Protein AF-0000000082331106 (afdb_homodimer)

Solvent-accessible surface area (backbone atoms only — not comparable to full-atom values): 34049 Å² total; per-residue (Å²): 127,84,49,36,33,36,31,31,35,36,44,33,37,32,33,38,48,76,55,90,46,55,67,51,77,52,48,40,32,35,58,40,71,34,35,60,32,41,35,21,40,46,25,22,23,43,56,74,47,44,26,40,40,40,32,26,24,6,72,45,48,66,20,52,34,49,51,51,53,39,47,74,51,59,38,56,61,89,42,52,41,70,30,90,78,29,47,48,29,38,32,38,51,32,39,41,96,86,63,44,80,37,71,48,71,53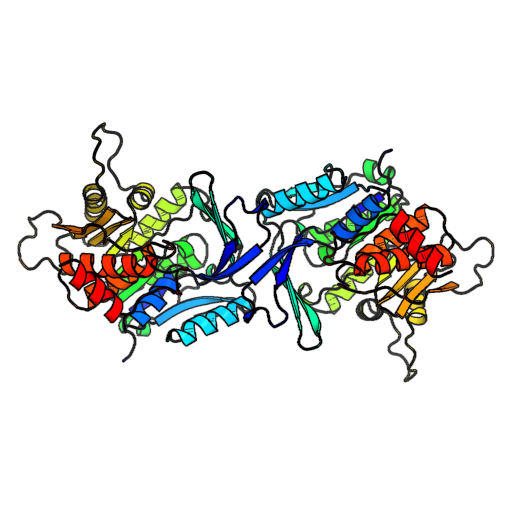,54,78,72,13,15,36,30,58,41,56,68,73,72,76,43,70,70,61,46,64,59,24,53,30,40,38,39,42,33,65,29,58,57,32,76,48,9,24,60,20,53,46,49,50,38,47,52,34,43,73,55,67,22,50,24,33,39,32,55,69,85,52,74,83,58,45,97,44,66,65,58,52,21,54,54,48,48,58,48,40,43,37,18,36,34,36,44,42,37,61,69,54,39,40,55,49,66,34,57,78,85,65,73,90,76,78,76,82,38,62,65,55,37,34,46,48,52,40,67,68,27,48,99,87,28,25,27,26,30,29,36,32,53,50,71,78,63,17,35,35,36,31,30,35,66,79,25,94,75,53,76,76,90,53,73,83,50,72,63,49,75,41,76,35,71,42,76,93,66,70,74,67,25,67,51,47,21,69,28,28,23,50,20,22,37,53,51,25,52,73,71,66,47,52,72,60,53,15,50,46,46,7,50,34,30,15,50,52,14,13,52,29,72,46,39,58,78,21,50,46,40,55,69,61,30,50,52,54,54,58,72,71,104,130,84,50,36,34,36,30,31,35,36,44,32,39,32,36,37,50,75,55,90,47,56,68,52,76,52,47,38,33,34,57,39,73,34,36,60,33,41,33,21,40,44,25,20,24,43,56,73,48,44,28,41,40,41,33,27,23,6,72,45,50,65,20,52,35,49,50,49,52,40,46,75,52,59,38,55,60,88,42,52,40,69,29,89,79,30,48,48,27,38,34,37,51,33,40,41,95,85,62,44,80,37,72,48,71,53,56,77,72,13,15,37,30,58,40,56,68,73,74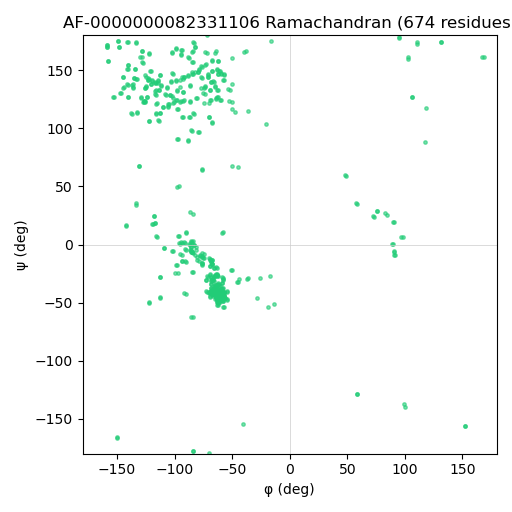,77,43,69,70,60,46,63,61,26,54,30,38,36,39,43,32,65,29,59,57,31,75,48,10,23,61,21,54,47,49,50,37,47,52,34,42,74,54,69,21,49,25,34,38,32,54,68,86,53,74,85,58,44,98,43,64,65,58,52,19,54,54,48,47,58,46,38,42,37,19,35,35,36,44,41,36,62,70,55,40,40,55,51,68,33,55,81,73,79,68,83,76,81,77,81,38,64,64,54,35,34,47,48,50,42,65,68,28,47,98,85,28,24,28,26,30,28,38,33,53,50,71,78,64,18,36,35,37,29,29,35,66,79,25,92,76,52,77,77,90,52,72,83,50,73,62,49,73,42,76,37,72,40,74,95,67,71,75,67,25,67,51,47,22,69,28,28,23,52,20,23,37,54,52,26,52,74,71,65,47,53,72,60,54,16,51,44,45,6,52,34,30,15,51,52,14,12,52,30,74,44,38,58,78,20,50,46,40,54,68,59,31,51,50,54,54,60,72,71,105

Radius of gyration: 30.41 Å; Cα contacts (8 Å, |Δi|>4): 1567; chains: 2; bounding box: 60×102×63 Å

Sequence (678 aa):
MASSVLVAGETLIDFIPDRPGPLEDVAGFDRRPGGAPANVAVGLARLEEPPLFWTRVGADPFGRYLETVLEDAGIPDRFVERDPVAKTTLAFVTHDEAGDREFTFYREDTADTRLEQGRIDDETLADCEWVHVGGVTLASEPARTATLDLLERAAEADCTTSFDPNFRPELWSDDGAFEHVGREALAHVDVCKATVAELRRLGFGVEAAADTESTPAAVARAVLETGTDAGGPHTVFVTRGSDGAVAATSARGPWTAGDSRDEGPRVASQPGFDVDVVDTTGAGDAFVAGLIAGMRDGRSLQATLGFANAVAASATTGAGAMATLPTRDMVESILEDASMASSVLVAGETLIDFIPDRPGPLEDVAGFDRRPGGAPANVAVGLARLEEPPLFWTRVGADPFGRYLETVLEDAGIPDRFVERDPVAKTTLAFVTHDEAGDREFTFYREDTADTRLEQGRIDDETLADCEWVHVGGVTLASEPARTATLDLLERAAEADCTTSFDPNFRPELWSDDGAFEHVGREALAHVDVCKATVAELRRLGFGVEAAADTESTPAAVARAVLETGTDAGGPHTVFVTRGSDGAVAATSARGPWTAGDSRDEGPRVASQPGFDVDVVDTTGAGDAFVAGLIAGMRDGRSLQATLGFANAVAASATTGAGAMATLPTRDMVESILEDAS

Secondary structure (DSSP, 8-state):
----EEEES--EEEEEESSSS-GGG--EEEEEEE-HHHHHHHHHHHTT-PPEEEEEEESSHHHHHHHHHHHHTT--STTEEEESSSPPPEEEEEE-TTS-EEEEEE-TT-GGGG--TTSS-HHHHHT-SEEEEESGGGGSTTHHHHHHHHHHHHHHTT-EEEEE----GGG-S-HHHHHHHHHHHHTT-SEEEE-HHHHHHTT-S---SS-----HHHHHHHHHHT-BTTBS-SEEEEE-GGG-EEEEE-TTSTT--SSGGGS--EEEEEPPP----S--TTHHHHHHHHHHHHHHTT--HHHHHHHHHHHHHHHTTSSSSGGGPPPHHHHHHHHHHH-/----EEEES--EEEEEESSSS-GGG--EEEEEEE-HHHHHHHHHHHTT-PPEEEEEEESSHHHHHHHHHHHHTT--STTEEEESSSPPPEEEEEE-TTS-EEEEEE-TT-GGGG--TTSS-HHHHHT-SEEEEESGGGGSTTHHHHHHHHHHHHHHTT-EEEEE----GGG-S-HHHHHHHHHHHHTT-SEEEE-HHHHHHTT-S--S-S-----HHHHHHHHHHT-BTTBS-SEEEEE-GGG-EEEEE-TTSTT--SSGGGS--EEEEEPPP----S--TTHHHHHHHHHHHHHHTT--HHHHHHHHHHHHHHHTTSSSSGGGPPPHHHHHHHHHHH-

Organism: NCBI:txid2816475

Nearest PDB structures (foldseek):
  2qcv-assembly1_A  TM=8.841E-01  e=4.531E-26  Halalkalibacterium halodurans C-125
  3k9e-assembly1_B  TM=8.612E-01  e=1.493E-23  Escherichia coli O6
  4du5-assembly2_C  TM=8.740E-01  e=1.325E-23  Polaromonas sp. JS666
  3ljs-assembly2_B  TM=8.006E-01  e=1.451E-24  Xylella fastidiosa Temecula1
  3ljs-assembly2_A  TM=7.718E-01  e=2.130E-21  Xylella fastidiosa Temecula1

InterPro domains:
  IPR002173 Carbohydrate/purine kinase, PfkB, conserved site [PS00584] (279-292)
  IPR011611 Carbohydrate kinase PfkB [PF00294] (4-328)
  IPR029056 Ribokinase-like [G3DSA:3.40.1190.20] (1-339)
  IPR029056 Ribokinase-like [SSF53613] (3-335)
  IPR050306 PfkB Carbohydrate Kinase [PTHR43085] (5-333)

Structure (mmCIF, N/CA/C/O backbone):
data_AF-0000000082331106-model_v1
#
loop_
_entity.id
_entity.type
_entity.pdbx_description
1 polymer 'Carbohydrate kinase'
#
loop_
_atom_site.group_PDB
_atom_site.id
_atom_site.type_symbol
_atom_site.label_atom_id
_atom_site.label_alt_id
_atom_site.label_comp_id
_atom_site.label_asym_id
_atom_site.label_entity_id
_atom_site.label_seq_id
_atom_site.pdbx_PDB_ins_code
_atom_site.Cartn_x
_atom_site.Cartn_y
_atom_site.Cartn_z
_atom_site.occupancy
_atom_site.B_iso_or_equiv
_atom_site.auth_seq_id
_atom_site.auth_comp_id
_atom_site.auth_asym_id
_atom_site.auth_atom_id
_atom_site.pdbx_PDB_model_num
ATOM 1 N N . MET A 1 1 ? -16.641 -24.969 -24.062 1 41.47 1 MET A N 1
ATOM 2 C CA . MET A 1 1 ? -16.422 -26.156 -23.25 1 41.47 1 MET A CA 1
ATOM 3 C C . MET A 1 1 ? -16.094 -25.781 -21.812 1 41.47 1 MET A C 1
ATOM 5 O O . MET A 1 1 ? -15.508 -24.719 -21.562 1 41.47 1 MET A O 1
ATOM 9 N N . ALA A 1 2 ? -16.922 -26.156 -20.859 1 53.31 2 ALA A N 1
ATOM 10 C CA . ALA A 1 2 ? -16.812 -25.828 -19.438 1 53.31 2 ALA A CA 1
ATOM 11 C C . ALA A 1 2 ? -15.391 -26.078 -18.938 1 53.31 2 ALA A C 1
ATOM 13 O O . ALA A 1 2 ? -14.766 -27.078 -19.281 1 53.31 2 ALA A O 1
ATOM 14 N N . SER A 1 3 ? -14.625 -25.062 -18.531 1 65.06 3 SER A N 1
ATOM 15 C CA . SER A 1 3 ? -13.242 -25.188 -18.078 1 65.06 3 SER A CA 1
ATOM 16 C C . SER A 1 3 ? -13.094 -26.281 -17.031 1 65.06 3 SER A C 1
ATOM 18 O O . SER A 1 3 ? -13.852 -26.344 -16.078 1 65.06 3 SER A O 1
ATOM 20 N N . SER A 1 4 ? -12.219 -27.203 -17.391 1 90.38 4 SER A N 1
ATOM 21 C CA . SER A 1 4 ? -12.047 -28.375 -16.516 1 90.38 4 SER A CA 1
ATOM 22 C C . SER A 1 4 ? -10.898 -28.156 -15.531 1 90.38 4 SER A C 1
ATOM 24 O O . SER A 1 4 ? -10.617 -29.016 -14.695 1 90.38 4 SER A O 1
ATOM 26 N N . VAL A 1 5 ? -10.297 -26.938 -15.633 1 98.44 5 VAL A N 1
ATOM 27 C CA . VAL A 1 5 ? -9.203 -26.625 -14.719 1 98.44 5 VAL A CA 1
ATOM 28 C C . VAL A 1 5 ? -9.602 -25.453 -13.828 1 98.44 5 VAL A C 1
ATOM 30 O O . VAL A 1 5 ? -10.18 -24.469 -14.305 1 98.44 5 VAL A O 1
ATOM 33 N N . LEU A 1 6 ? -9.383 -25.547 -12.539 1 98.75 6 LEU A N 1
ATOM 34 C CA . LEU A 1 6 ? -9.57 -24.453 -11.586 1 98.75 6 LEU A CA 1
ATOM 35 C C . LEU A 1 6 ? -8.242 -24.062 -10.945 1 98.75 6 LEU A C 1
ATOM 37 O O . LEU A 1 6 ? -7.547 -24.922 -10.383 1 98.75 6 LEU A O 1
ATOM 41 N N . VAL A 1 7 ? -7.875 -22.844 -11.117 1 98.88 7 VAL A N 1
ATOM 42 C CA . VAL A 1 7 ? -6.742 -22.25 -10.406 1 98.88 7 VAL A CA 1
ATOM 43 C C . VAL A 1 7 ? -7.25 -21.359 -9.273 1 98.88 7 VAL A C 1
ATOM 45 O O . VAL A 1 7 ? -8.258 -20.672 -9.422 1 98.88 7 VAL A O 1
ATOM 48 N N . ALA A 1 8 ? -6.582 -21.391 -8.102 1 98.88 8 ALA A N 1
ATOM 49 C CA . ALA A 1 8 ? -7.023 -20.578 -6.973 1 98.88 8 ALA A CA 1
ATOM 50 C C . ALA A 1 8 ? -5.836 -19.906 -6.289 1 98.88 8 ALA A C 1
ATOM 52 O O . ALA A 1 8 ? -4.777 -20.516 -6.121 1 98.88 8 ALA A O 1
ATOM 53 N N . GLY A 1 9 ? -6.008 -18.656 -5.934 1 98.81 9 GLY A N 1
ATOM 54 C CA . GLY A 1 9 ? -4.988 -17.953 -5.172 1 98.81 9 GLY A CA 1
ATOM 55 C C . GLY A 1 9 ? -4.988 -16.453 -5.414 1 98.81 9 GLY A C 1
ATOM 56 O O . GLY A 1 9 ? -6.008 -15.883 -5.812 1 98.81 9 GLY A O 1
ATOM 57 N N . GLU A 1 10 ? -3.852 -15.82 -5.18 1 98.69 10 GLU A N 1
ATOM 58 C CA . GLU A 1 10 ? -3.799 -14.359 -5.133 1 98.69 10 GLU A CA 1
ATOM 59 C C . GLU A 1 10 ? -3.646 -13.766 -6.531 1 98.69 10 GLU A C 1
ATOM 61 O O . GLU A 1 10 ? -3.035 -14.383 -7.406 1 98.69 10 GLU A O 1
ATOM 66 N N . THR A 1 11 ? -4.191 -12.656 -6.758 1 98.56 11 THR A N 1
ATOM 67 C CA . THR A 1 11 ? -3.918 -11.656 -7.781 1 98.56 11 THR A CA 1
ATOM 68 C C . THR A 1 11 ? -3.623 -10.305 -7.148 1 98.56 11 THR A C 1
ATOM 70 O O . THR A 1 11 ? -4.344 -9.859 -6.254 1 98.56 11 THR A O 1
ATOM 73 N N . LEU A 1 12 ? -2.504 -9.734 -7.516 1 98.5 12 LEU A N 1
ATOM 74 C CA . LEU A 1 12 ? -2.072 -8.516 -6.84 1 98.5 12 LEU A CA 1
ATOM 75 C C . LEU A 1 12 ? -1.289 -7.613 -7.785 1 98.5 12 LEU A C 1
ATOM 77 O O . LEU A 1 12 ? -1.116 -7.941 -8.961 1 98.5 12 LEU A O 1
ATOM 81 N N . ILE A 1 13 ? -0.926 -6.418 -7.301 1 98 13 ILE A N 1
ATOM 82 C CA . ILE A 1 13 ? -0.139 -5.469 -8.078 1 98 13 ILE A CA 1
ATOM 83 C C . ILE A 1 13 ? 1.332 -5.57 -7.68 1 98 13 ILE A C 1
ATOM 85 O O . ILE A 1 13 ? 1.674 -5.457 -6.5 1 98 13 ILE A O 1
ATOM 89 N N . ASP A 1 14 ? 2.127 -5.801 -8.656 1 96.5 14 ASP A N 1
ATOM 90 C CA . ASP A 1 14 ? 3.57 -5.691 -8.461 1 96.5 14 ASP A CA 1
ATOM 91 C C . ASP A 1 14 ? 4.07 -4.297 -8.828 1 96.5 14 ASP A C 1
ATOM 93 O O . ASP A 1 14 ? 3.832 -3.816 -9.938 1 96.5 14 ASP A O 1
ATOM 97 N N . PHE A 1 15 ? 4.711 -3.666 -7.891 1 96 15 PHE A N 1
ATOM 98 C CA . PHE A 1 15 ? 5.438 -2.434 -8.18 1 96 15 PHE A CA 1
ATOM 99 C C . PHE A 1 15 ? 6.914 -2.717 -8.414 1 96 15 PHE A C 1
ATOM 101 O O . PHE A 1 15 ? 7.621 -3.141 -7.496 1 96 15 PHE A O 1
ATOM 108 N N . ILE A 1 16 ? 7.367 -2.436 -9.617 1 92.69 16 ILE A N 1
ATOM 109 C CA . ILE A 1 16 ? 8.742 -2.707 -10.031 1 92.69 16 ILE A CA 1
ATOM 110 C C . ILE A 1 16 ? 9.531 -1.401 -10.094 1 92.69 16 ILE A C 1
ATOM 112 O O . ILE A 1 16 ? 9.18 -0.493 -10.852 1 92.69 16 ILE A O 1
ATOM 116 N N . PRO A 1 17 ? 10.586 -1.34 -9.328 1 91.06 17 PRO A N 1
ATOM 117 C CA . PRO A 1 17 ? 11.391 -0.12 -9.398 1 91.06 17 PRO A CA 1
ATOM 118 C C . PRO A 1 17 ? 11.977 0.126 -10.789 1 91.06 17 PRO A C 1
ATOM 120 O O . PRO A 1 17 ? 12.297 -0.825 -11.5 1 91.06 17 PRO A O 1
ATOM 123 N N . ASP A 1 18 ? 12.148 1.375 -11.125 1 88.69 18 ASP A N 1
ATOM 124 C CA . ASP A 1 18 ? 12.672 1.731 -12.438 1 88.69 18 ASP A CA 1
ATOM 125 C C . ASP A 1 18 ? 14.18 1.498 -12.516 1 88.69 18 ASP A C 1
ATOM 127 O O . ASP A 1 18 ? 14.758 1.488 -13.602 1 88.69 18 ASP A O 1
ATOM 131 N N . ARG A 1 19 ? 14.742 1.38 -11.359 1 84.94 19 ARG A N 1
ATOM 132 C CA . ARG A 1 19 ? 16.172 1.071 -11.281 1 84.94 19 ARG A CA 1
ATOM 133 C C . ARG A 1 19 ? 16.453 0.095 -10.148 1 84.94 19 ARG A C 1
ATOM 135 O O . ARG A 1 19 ? 15.711 0.031 -9.172 1 84.94 19 ARG A O 1
ATOM 142 N N . PRO A 1 20 ? 17.562 -0.646 -10.328 1 82.38 20 PRO A N 1
ATOM 143 C CA . PRO A 1 20 ? 17.922 -1.561 -9.242 1 82.38 20 PRO A CA 1
ATOM 144 C C . PRO A 1 20 ? 18.344 -0.83 -7.969 1 82.38 20 PRO A C 1
ATOM 146 O O . PRO A 1 20 ? 18.734 0.338 -8.023 1 82.38 20 PRO A O 1
ATOM 149 N N . GLY A 1 21 ? 18.266 -1.527 -6.797 1 82.12 21 GLY A N 1
ATOM 150 C CA . GLY A 1 21 ? 18.703 -0.962 -5.531 1 82.12 21 GLY A CA 1
ATOM 151 C C . GLY A 1 21 ? 17.672 -1.127 -4.422 1 82.12 21 GLY A C 1
ATOM 152 O O . GLY A 1 21 ? 16.562 -1.603 -4.66 1 82.12 21 GLY A O 1
ATOM 153 N N . PRO A 1 22 ? 18.125 -0.72 -3.232 1 86.12 22 PRO A N 1
ATOM 154 C CA . PRO A 1 22 ? 17.188 -0.787 -2.104 1 86.12 22 PRO A CA 1
ATOM 155 C C . PRO A 1 22 ? 15.961 0.099 -2.299 1 86.12 22 PRO A C 1
ATOM 157 O O . PRO A 1 22 ? 16.062 1.175 -2.893 1 86.12 22 PRO A O 1
ATOM 160 N N . LEU A 1 23 ? 14.844 -0.352 -1.784 1 87.12 23 LEU A N 1
ATOM 161 C CA . LEU A 1 23 ? 13.57 0.324 -1.974 1 87.12 23 LEU A CA 1
ATOM 162 C C . LEU A 1 23 ? 13.625 1.752 -1.441 1 87.12 23 LEU A C 1
ATOM 164 O O . LEU A 1 23 ? 12.984 2.65 -1.995 1 87.12 23 LEU A O 1
ATOM 168 N N . GLU A 1 24 ? 14.375 1.971 -0.391 1 89.06 24 GLU A N 1
ATOM 169 C CA . GLU A 1 24 ? 14.445 3.293 0.224 1 89.06 24 GLU A CA 1
ATOM 170 C C . GLU A 1 24 ? 15.141 4.293 -0.698 1 89.06 24 GLU A C 1
ATOM 172 O O . GLU A 1 24 ? 15.023 5.504 -0.51 1 89.06 24 GLU A O 1
ATOM 177 N N . ASP A 1 25 ? 15.812 3.756 -1.76 1 87.56 25 ASP A N 1
ATOM 178 C CA . ASP A 1 25 ? 16.609 4.637 -2.611 1 87.56 25 ASP A CA 1
ATOM 179 C C . ASP A 1 25 ? 15.953 4.805 -3.984 1 87.56 25 ASP A C 1
ATOM 181 O O . ASP A 1 25 ? 16.453 5.559 -4.824 1 87.56 25 ASP A O 1
ATOM 185 N N . VAL A 1 26 ? 14.906 4.145 -4.207 1 88.25 26 VAL A N 1
ATOM 186 C CA . VAL A 1 26 ? 14.266 4.191 -5.52 1 88.25 26 VAL A CA 1
ATOM 187 C C . VAL A 1 26 ? 13.102 5.18 -5.492 1 88.25 26 VAL A C 1
ATOM 189 O O . VAL A 1 26 ? 12.359 5.242 -4.512 1 88.25 26 VAL A O 1
ATOM 192 N N . ALA A 1 27 ? 12.945 5.922 -6.586 1 90.62 27 ALA A N 1
ATOM 193 C CA . ALA A 1 27 ? 11.922 6.965 -6.602 1 90.62 27 ALA A CA 1
ATOM 194 C C . ALA A 1 27 ? 10.805 6.617 -7.578 1 90.62 27 ALA A C 1
ATOM 196 O O . ALA A 1 27 ? 9.664 7.047 -7.398 1 90.62 27 ALA A O 1
ATOM 197 N N . GLY A 1 28 ? 11.156 5.887 -8.555 1 93.75 28 GLY A N 1
ATOM 198 C CA . GLY A 1 28 ? 10.195 5.578 -9.594 1 93.75 28 GLY A CA 1
ATOM 199 C C . GLY A 1 28 ? 9.797 4.113 -9.625 1 93.75 28 GLY A C 1
ATOM 200 O O . GLY A 1 28 ? 10.633 3.234 -9.391 1 93.75 28 GLY A O 1
ATOM 201 N N . PHE A 1 29 ? 8.5 3.871 -9.977 1 94.94 29 PHE A N 1
ATOM 202 C CA . PHE A 1 29 ? 7.984 2.51 -10.023 1 94.94 29 PHE A CA 1
ATOM 203 C C . PHE A 1 29 ? 7.051 2.322 -11.211 1 94.94 29 PHE A C 1
ATOM 205 O O . PHE A 1 29 ? 6.363 3.26 -11.625 1 94.94 29 PHE A O 1
ATOM 212 N N . ASP A 1 30 ? 7.047 1.076 -11.656 1 94.44 30 ASP A N 1
ATOM 213 C CA . ASP A 1 30 ? 6.039 0.645 -12.617 1 94.44 30 ASP A CA 1
ATOM 214 C C . ASP A 1 30 ? 5.102 -0.392 -12.008 1 94.44 30 ASP A C 1
ATOM 216 O O . ASP A 1 30 ? 5.551 -1.326 -11.336 1 94.44 30 ASP A O 1
ATOM 220 N N . ARG A 1 31 ? 3.834 -0.174 -12.219 1 95.19 31 ARG A N 1
ATOM 221 C CA . ARG A 1 31 ? 2.875 -1.164 -11.734 1 95.19 31 ARG A CA 1
ATOM 222 C C . ARG A 1 31 ? 2.666 -2.27 -12.766 1 95.19 31 ARG A C 1
ATOM 224 O O . ARG A 1 31 ? 2.609 -2.002 -13.969 1 95.19 31 ARG A O 1
ATOM 231 N N . ARG A 1 32 ? 2.625 -3.486 -12.398 1 96 32 ARG A N 1
ATOM 232 C CA . ARG A 1 32 ? 2.346 -4.656 -13.227 1 96 32 ARG A CA 1
ATOM 233 C C . ARG A 1 32 ? 1.365 -5.598 -12.531 1 96 32 ARG A C 1
ATOM 235 O O . ARG A 1 32 ? 1.369 -5.707 -11.305 1 96 32 ARG A O 1
ATOM 242 N N . PRO A 1 33 ? 0.485 -6.199 -13.375 1 97.56 33 PRO A N 1
ATOM 243 C CA . PRO A 1 33 ? -0.321 -7.254 -12.758 1 97.56 33 PRO A CA 1
ATOM 244 C C . PRO A 1 33 ? 0.513 -8.461 -12.336 1 97.56 33 PRO A C 1
ATOM 246 O O . PRO A 1 33 ? 1.465 -8.836 -13.031 1 97.56 33 PRO A O 1
ATOM 249 N N . GLY A 1 34 ? 0.155 -9.023 -11.141 1 96.94 34 GLY A N 1
ATOM 250 C CA . GLY A 1 34 ? 0.926 -10.156 -10.664 1 96.94 34 GLY A CA 1
ATOM 251 C C . GLY A 1 34 ? 0.112 -11.109 -9.812 1 96.94 34 GLY A C 1
ATOM 252 O O . GLY A 1 34 ? -1.115 -11.016 -9.758 1 96.94 34 GLY A O 1
ATOM 253 N N . GLY A 1 35 ? 0.886 -11.977 -9.133 1 97.62 35 GLY A N 1
ATOM 254 C CA . GLY A 1 35 ? 0.353 -13.133 -8.438 1 97.62 35 GLY A CA 1
ATOM 255 C C . GLY A 1 35 ? 0.636 -14.445 -9.148 1 97.62 35 GLY A C 1
ATOM 256 O O . GLY A 1 35 ? 0.251 -14.617 -10.305 1 97.62 35 GLY A O 1
ATOM 257 N N . ALA A 1 36 ? 1.188 -15.297 -8.414 1 98.12 36 ALA A N 1
ATOM 258 C CA . ALA A 1 36 ? 1.646 -16.531 -9.039 1 98.12 36 ALA A CA 1
ATOM 259 C C . ALA A 1 36 ? 0.474 -17.312 -9.625 1 98.12 36 ALA A C 1
ATOM 261 O O . ALA A 1 36 ? 0.491 -17.672 -10.805 1 98.12 36 ALA A O 1
ATOM 262 N N . PRO A 1 37 ? -0.599 -17.562 -8.891 1 98.75 37 PRO A N 1
ATOM 263 C CA . PRO A 1 37 ? -1.726 -18.297 -9.484 1 98.75 37 PRO A CA 1
ATOM 264 C C . PRO A 1 37 ? -2.361 -17.531 -10.648 1 98.75 37 PRO A C 1
ATOM 266 O O . PRO A 1 37 ? -2.848 -18.156 -11.594 1 98.75 37 PRO A O 1
ATOM 269 N N . ALA A 1 38 ? -2.387 -16.234 -10.531 1 98.75 38 ALA A N 1
ATOM 270 C CA . ALA A 1 38 ? -2.9 -15.438 -11.648 1 98.75 38 ALA A CA 1
ATOM 271 C C . ALA A 1 38 ? -2.047 -15.633 -12.898 1 98.75 38 ALA A C 1
ATOM 273 O O . ALA A 1 38 ? -2.576 -15.797 -14 1 98.75 38 ALA A O 1
ATOM 274 N N . ASN A 1 39 ? -0.758 -15.602 -12.719 1 98.56 39 ASN A N 1
ATOM 275 C CA . ASN A 1 39 ? 0.147 -15.875 -13.828 1 98.56 39 ASN A CA 1
ATOM 276 C C . ASN A 1 39 ? -0.107 -17.25 -14.43 1 98.56 39 ASN A C 1
ATOM 278 O O . ASN A 1 39 ? -0.085 -17.422 -15.656 1 98.56 39 ASN A O 1
ATOM 282 N N . VAL A 1 40 ? -0.345 -18.219 -13.57 1 98.88 40 VAL A N 1
ATOM 283 C CA . VAL A 1 40 ? -0.622 -19.578 -14.031 1 98.88 40 VAL A CA 1
ATOM 284 C C . VAL A 1 40 ? -1.916 -19.594 -14.836 1 98.88 40 VAL A C 1
ATOM 286 O O . VAL A 1 40 ? -1.971 -20.188 -15.922 1 98.88 40 VAL A O 1
ATOM 289 N N . ALA A 1 41 ? -2.949 -18.938 -14.336 1 98.75 41 ALA A N 1
ATOM 290 C CA . ALA A 1 41 ? -4.238 -18.906 -15.023 1 98.75 41 ALA A CA 1
ATOM 291 C C . ALA A 1 41 ? -4.113 -18.281 -16.406 1 98.75 41 ALA A C 1
ATOM 293 O O . ALA A 1 41 ? -4.594 -18.844 -17.391 1 98.75 41 ALA A O 1
ATOM 294 N N . VAL A 1 42 ? -3.426 -17.188 -16.469 1 98.62 42 VAL A N 1
ATOM 295 C CA . VAL A 1 42 ? -3.244 -16.5 -17.75 1 98.62 42 VAL A CA 1
ATOM 296 C C . VAL A 1 42 ? -2.365 -17.344 -18.672 1 98.62 42 VAL A C 1
ATOM 298 O O . VAL A 1 42 ? -2.605 -17.406 -19.875 1 98.62 42 VAL A O 1
ATOM 301 N N . GLY A 1 43 ? -1.337 -17.953 -18.078 1 98.56 43 GLY A N 1
ATOM 302 C CA . GLY A 1 43 ? -0.505 -18.859 -18.859 1 98.56 43 GLY A CA 1
ATOM 303 C C . GLY A 1 43 ? -1.288 -19.984 -19.5 1 98.56 43 GLY A C 1
ATOM 304 O O . GLY A 1 43 ? -1.077 -20.312 -20.672 1 98.56 43 GLY A O 1
ATOM 305 N N . LEU A 1 44 ? -2.17 -20.594 -18.75 1 98.56 44 LEU A N 1
ATOM 306 C CA . LEU A 1 44 ? -3.018 -21.656 -19.281 1 98.56 44 LEU A CA 1
ATOM 307 C C . LEU A 1 44 ? -3.91 -21.141 -20.406 1 98.56 44 LEU A C 1
ATOM 309 O O . LEU A 1 44 ? -4.094 -21.812 -21.422 1 98.56 44 LEU A O 1
ATOM 313 N N . ALA A 1 45 ? -4.438 -19.938 -20.188 1 98.12 45 ALA A N 1
ATOM 314 C CA . ALA A 1 45 ? -5.262 -19.344 -21.234 1 98.12 45 ALA A CA 1
ATOM 315 C C . ALA A 1 45 ? -4.461 -19.156 -22.531 1 98.12 45 ALA A C 1
ATOM 317 O O . ALA A 1 45 ? -4.953 -19.453 -23.625 1 98.12 45 ALA A O 1
ATOM 318 N N . ARG A 1 46 ? -3.223 -18.719 -22.422 1 97.69 46 ARG A N 1
ATOM 319 C CA . ARG A 1 46 ? -2.35 -18.5 -23.578 1 97.69 46 ARG A CA 1
ATOM 320 C C . ARG A 1 46 ? -2.031 -19.828 -24.266 1 97.69 46 ARG A C 1
ATOM 322 O O . ARG A 1 46 ? -1.793 -19.859 -25.484 1 97.69 46 ARG A O 1
ATOM 329 N N . LEU A 1 47 ? -2.062 -20.844 -23.516 1 97.5 47 LEU A N 1
ATOM 330 C CA . LEU A 1 47 ? -1.806 -22.188 -24.047 1 97.5 47 LEU A CA 1
ATOM 331 C C . LEU A 1 47 ? -3.1 -22.844 -24.516 1 97.5 47 LEU A C 1
ATOM 333 O O . LEU A 1 47 ? -3.154 -24.062 -24.688 1 97.5 47 LEU A O 1
ATOM 337 N N . GLU A 1 48 ? -4.195 -22.016 -24.562 1 95.94 48 GLU A N 1
ATOM 338 C CA . GLU A 1 48 ? -5.48 -22.406 -25.141 1 95.94 48 GLU A CA 1
ATOM 339 C C . GLU A 1 48 ? -6.246 -23.344 -24.219 1 95.94 48 GLU A C 1
ATOM 341 O O . GLU A 1 48 ? -6.957 -24.234 -24.688 1 95.94 48 GLU A O 1
ATOM 346 N N . GLU A 1 49 ? -6.027 -23.219 -22.953 1 95.25 49 GLU A N 1
ATOM 347 C CA . GLU A 1 49 ? -6.746 -23.922 -21.906 1 95.25 49 GLU A CA 1
ATOM 348 C C . GLU A 1 49 ? -7.219 -22.969 -20.812 1 95.25 49 GLU A C 1
ATOM 350 O O . GLU A 1 49 ? -6.82 -23.094 -19.656 1 95.25 49 GLU A O 1
ATOM 355 N N . PRO A 1 50 ? -8.141 -22.125 -21.156 1 96.56 50 PRO A N 1
ATOM 356 C CA . PRO A 1 50 ? -8.57 -21.156 -20.156 1 96.56 50 PRO A CA 1
ATOM 357 C C . PRO A 1 50 ? -9.227 -21.797 -18.938 1 96.56 50 PRO A C 1
ATOM 359 O O . PRO A 1 50 ? -10.219 -22.531 -19.078 1 96.56 50 PRO A O 1
ATOM 362 N N . PRO A 1 51 ? -8.734 -21.5 -17.797 1 98.38 51 PRO A N 1
ATOM 363 C CA . PRO A 1 51 ? -9.281 -22.094 -16.578 1 98.38 51 PRO A CA 1
ATOM 364 C C . PRO A 1 51 ? -10.336 -21.219 -15.914 1 98.38 51 PRO A C 1
ATOM 366 O O . PRO A 1 51 ? -10.516 -20.047 -16.297 1 98.38 51 PRO A O 1
ATOM 369 N N . LEU A 1 52 ? -11.109 -21.891 -14.992 1 98.38 52 LEU A N 1
ATOM 370 C CA . LEU A 1 52 ? -11.695 -21.078 -13.93 1 98.38 52 LEU A CA 1
ATOM 371 C C . LEU A 1 52 ? -10.609 -20.547 -13 1 98.38 52 LEU A C 1
ATOM 373 O O . LEU A 1 52 ? -9.562 -21.172 -12.836 1 98.38 52 LEU A O 1
ATOM 377 N N . PHE A 1 53 ? -10.891 -19.375 -12.453 1 98.75 53 PHE A N 1
ATOM 378 C CA . PHE A 1 53 ? -9.906 -18.781 -11.555 1 98.75 53 PHE A CA 1
ATOM 379 C C . PHE A 1 53 ? -10.594 -18.188 -10.336 1 98.75 53 PHE A C 1
ATOM 381 O O . PHE A 1 53 ? -11.336 -17.203 -10.445 1 98.75 53 PHE A O 1
ATOM 388 N N . TRP A 1 54 ? -10.328 -18.812 -9.172 1 98.88 54 TRP A N 1
ATOM 389 C CA . TRP A 1 54 ? -10.859 -18.297 -7.914 1 98.88 54 TRP A CA 1
ATOM 390 C C . TRP A 1 54 ? -9.852 -17.359 -7.238 1 98.88 54 TRP A C 1
ATOM 392 O O . TRP A 1 54 ? -8.789 -17.797 -6.793 1 98.88 54 TRP A O 1
ATOM 402 N N . THR A 1 55 ? -10.172 -16.094 -7.23 1 98.88 55 THR A N 1
ATOM 403 C CA . THR A 1 55 ? -9.352 -15.062 -6.613 1 98.88 55 THR A CA 1
ATOM 404 C C . THR A 1 55 ? -10.219 -13.938 -6.059 1 98.88 55 THR A C 1
ATOM 406 O O . THR A 1 55 ? -11.445 -13.969 -6.188 1 98.88 55 THR A O 1
ATOM 409 N N . ARG A 1 56 ? -9.57 -13.055 -5.297 1 98.81 56 ARG A N 1
ATOM 410 C CA . ARG A 1 56 ? -10.289 -11.945 -4.684 1 98.81 56 ARG A CA 1
ATOM 411 C C . ARG A 1 56 ? -9.461 -10.664 -4.727 1 98.81 56 ARG A C 1
ATOM 413 O O . ARG A 1 56 ? -8.281 -10.672 -4.371 1 98.81 56 ARG A O 1
ATOM 420 N N . VAL A 1 57 ? -10.039 -9.57 -5.262 1 98.75 57 VAL A N 1
ATOM 421 C CA . VAL A 1 57 ? -9.406 -8.258 -5.332 1 98.75 57 VAL A CA 1
ATOM 422 C C . VAL A 1 57 ? -10.273 -7.227 -4.609 1 98.75 57 VAL A C 1
ATOM 424 O O . VAL A 1 57 ? -11.422 -7.504 -4.273 1 98.75 57 VAL A O 1
ATOM 427 N N . GLY A 1 58 ? -9.68 -6.078 -4.305 1 98.44 58 GLY A N 1
ATOM 428 C CA . GLY A 1 58 ? -10.445 -5.02 -3.668 1 98.44 58 GLY A CA 1
ATOM 429 C C . GLY A 1 58 ? -11.359 -4.281 -4.633 1 98.44 58 GLY A C 1
ATOM 430 O O . GLY A 1 58 ? -11.125 -4.293 -5.844 1 98.44 58 GLY A O 1
ATOM 431 N N . ALA A 1 59 ? -12.469 -3.721 -4.066 1 96.94 59 ALA A N 1
ATOM 432 C CA . ALA A 1 59 ? -13.281 -2.771 -4.828 1 96.94 59 ALA A CA 1
ATOM 433 C C . ALA A 1 59 ? -12.594 -1.41 -4.902 1 96.94 59 ALA A C 1
ATOM 435 O O . ALA A 1 59 ? -13.133 -0.411 -4.418 1 96.94 59 ALA A O 1
ATOM 436 N N . ASP A 1 60 ? -11.516 -1.301 -5.5 1 95.38 60 ASP A N 1
ATOM 437 C CA . ASP A 1 60 ? -10.672 -0.123 -5.668 1 95.38 60 ASP A CA 1
ATOM 438 C C . ASP A 1 60 ? -10.078 -0.069 -7.074 1 95.38 60 ASP A C 1
ATOM 440 O O . ASP A 1 60 ? -10.312 -0.969 -7.887 1 95.38 60 ASP A O 1
ATOM 444 N N . PRO A 1 61 ? -9.391 0.975 -7.426 1 94.25 61 PRO A N 1
ATOM 445 C CA . PRO A 1 61 ? -8.891 1.116 -8.797 1 94.25 61 PRO A CA 1
ATOM 446 C C . PRO A 1 61 ? -7.949 -0.014 -9.203 1 94.25 61 PRO A C 1
ATOM 448 O O . PRO A 1 61 ? -7.992 -0.476 -10.344 1 94.25 61 PRO A O 1
ATOM 451 N N . PHE A 1 62 ? -7.113 -0.464 -8.32 1 97.25 62 PHE A N 1
ATOM 452 C CA . PHE A 1 62 ? -6.176 -1.537 -8.641 1 97.25 62 PHE A CA 1
ATOM 453 C C . PHE A 1 62 ? -6.918 -2.848 -8.875 1 97.25 62 PHE A C 1
ATOM 455 O O . PHE A 1 62 ? -6.555 -3.621 -9.766 1 97.25 62 PHE A O 1
ATOM 462 N N . GLY A 1 63 ? -7.91 -3.061 -8.031 1 98.31 63 GLY A N 1
ATOM 463 C CA . GLY A 1 63 ? -8.75 -4.223 -8.266 1 98.31 63 GLY A CA 1
ATOM 464 C C . GLY A 1 63 ? -9.43 -4.203 -9.617 1 98.31 63 GLY A C 1
ATOM 465 O O . GLY A 1 63 ? -9.445 -5.215 -10.328 1 98.31 63 GLY A O 1
ATOM 466 N N . ARG A 1 64 ? -9.977 -3.09 -9.992 1 97.38 64 ARG A N 1
ATOM 467 C CA . ARG A 1 64 ? -10.625 -2.947 -11.289 1 97.38 64 ARG A CA 1
ATOM 468 C C . ARG A 1 64 ? -9.641 -3.18 -12.43 1 97.38 64 ARG A C 1
ATOM 470 O O . ARG A 1 64 ? -9.977 -3.818 -13.43 1 97.38 64 ARG A O 1
ATOM 477 N N . TYR A 1 65 ? -8.5 -2.662 -12.25 1 97.56 65 TYR A N 1
ATOM 478 C CA . TYR A 1 65 ? -7.441 -2.887 -13.227 1 97.56 65 TYR A CA 1
ATOM 479 C C . TYR A 1 65 ? -7.16 -4.375 -13.398 1 97.56 65 TYR A C 1
ATOM 481 O O . TYR A 1 65 ? -7.105 -4.879 -14.523 1 97.56 65 TYR A O 1
ATOM 489 N N . LEU A 1 66 ? -7 -5.066 -12.328 1 98.62 66 LEU A N 1
ATOM 490 C CA . LEU A 1 66 ? -6.688 -6.488 -12.375 1 98.62 66 LEU A CA 1
ATOM 491 C C . LEU A 1 66 ? -7.828 -7.277 -13.008 1 98.62 66 LEU A C 1
ATOM 493 O O . LEU A 1 66 ? -7.59 -8.219 -13.766 1 98.62 66 LEU A O 1
ATOM 497 N N . GLU A 1 67 ? -9.047 -6.895 -12.68 1 98.56 67 GLU A N 1
ATOM 498 C CA . GLU A 1 67 ? -10.203 -7.531 -13.312 1 98.56 67 GLU A CA 1
ATOM 499 C C . GLU A 1 67 ? -10.148 -7.379 -14.828 1 98.56 67 GLU A C 1
ATOM 501 O O . GLU A 1 67 ? -10.406 -8.336 -15.562 1 98.56 67 GLU A O 1
ATOM 506 N N . THR A 1 68 ? -9.828 -6.207 -15.242 1 98.06 68 THR A N 1
ATOM 507 C CA . THR A 1 68 ? -9.742 -5.941 -16.672 1 98.06 68 THR A CA 1
ATOM 508 C C . THR A 1 68 ? -8.633 -6.773 -17.312 1 98.06 68 THR A C 1
ATOM 510 O O . THR A 1 68 ? -8.82 -7.328 -18.406 1 98.06 68 THR A O 1
ATOM 513 N N . VAL A 1 69 ? -7.543 -6.867 -16.641 1 98 69 VAL A N 1
ATOM 514 C CA . VAL A 1 69 ? -6.418 -7.656 -17.141 1 98 69 VAL A CA 1
ATOM 515 C C . VAL A 1 69 ? -6.844 -9.109 -17.328 1 98 69 VAL A C 1
ATOM 517 O O . VAL A 1 69 ? -6.566 -9.727 -18.359 1 98 69 VAL A O 1
ATOM 520 N N . LEU A 1 70 ? -7.496 -9.656 -16.328 1 98.5 70 LEU A N 1
ATOM 521 C CA . LEU A 1 70 ? -7.934 -11.047 -16.375 1 98.5 70 LEU A CA 1
ATOM 522 C C . LEU A 1 70 ? -8.969 -11.25 -17.469 1 98.5 70 LEU A C 1
ATOM 524 O O . LEU A 1 70 ? -8.906 -12.242 -18.203 1 98.5 70 LEU A O 1
ATOM 528 N N . GLU A 1 71 ? -9.891 -10.312 -17.594 1 98.19 71 GLU A N 1
ATOM 529 C CA . GLU A 1 71 ? -10.898 -10.383 -18.641 1 98.19 71 GLU A CA 1
ATOM 530 C C . GLU A 1 71 ? -10.266 -10.367 -20.016 1 98.19 71 GLU A C 1
ATOM 532 O O . GLU A 1 71 ? -10.625 -11.172 -20.891 1 98.19 71 GLU A O 1
ATOM 537 N N . ASP A 1 72 ? -9.352 -9.492 -20.188 1 97.75 72 ASP A N 1
ATOM 538 C CA . ASP A 1 72 ? -8.664 -9.367 -21.469 1 97.75 72 ASP A CA 1
ATOM 539 C C . ASP A 1 72 ? -7.879 -10.633 -21.797 1 97.75 72 ASP A C 1
ATOM 541 O O . ASP A 1 72 ? -7.66 -10.938 -22.969 1 97.75 72 ASP A O 1
ATOM 545 N N . ALA A 1 73 ? -7.492 -11.375 -20.781 1 97.5 73 ALA A N 1
ATOM 546 C CA . ALA A 1 73 ? -6.73 -12.609 -20.969 1 97.5 73 ALA A CA 1
ATOM 547 C C . ALA A 1 73 ? -7.66 -13.797 -21.219 1 97.5 73 ALA A C 1
ATOM 549 O O . ALA A 1 73 ? -7.199 -14.922 -21.406 1 97.5 73 ALA A O 1
ATOM 550 N N . GLY A 1 74 ? -8.945 -13.578 -21.141 1 96.88 74 GLY A N 1
ATOM 551 C CA . GLY A 1 74 ? -9.906 -14.625 -21.422 1 96.88 74 GLY A CA 1
ATOM 552 C C . GLY A 1 74 ? -10.281 -15.445 -20.203 1 96.88 74 GLY A C 1
ATOM 553 O O . GLY A 1 74 ? -10.797 -16.547 -20.328 1 96.88 74 GLY A O 1
ATOM 554 N N . ILE A 1 75 ? -10.047 -14.93 -18.984 1 98.06 75 ILE A N 1
ATOM 555 C CA . ILE A 1 75 ? -10.391 -15.633 -17.766 1 98.06 75 ILE A CA 1
ATOM 556 C C . ILE A 1 75 ? -11.844 -15.328 -17.375 1 98.06 75 ILE A C 1
ATOM 558 O O . ILE A 1 75 ? -12.219 -14.164 -17.234 1 98.06 75 ILE A O 1
ATOM 562 N N . PRO A 1 76 ? -12.641 -16.359 -17.234 1 97.25 76 PRO A N 1
ATOM 563 C CA . PRO A 1 76 ? -14.016 -16.109 -16.797 1 97.25 76 PRO A CA 1
ATOM 564 C C . PRO A 1 76 ? -14.078 -15.414 -15.43 1 97.25 76 PRO A C 1
ATOM 566 O O . PRO A 1 76 ? -13.281 -15.727 -14.539 1 97.25 76 PRO A O 1
ATOM 569 N N . ASP A 1 77 ? -15.031 -14.609 -15.219 1 97.06 77 ASP A N 1
ATOM 570 C CA . ASP A 1 77 ? -15.07 -13.789 -14.016 1 97.06 77 ASP A CA 1
ATOM 571 C C . ASP A 1 77 ? -15.953 -14.438 -12.945 1 97.06 77 ASP A C 1
ATOM 573 O O . ASP A 1 77 ? -16.156 -13.859 -11.875 1 97.06 77 ASP A O 1
ATOM 577 N N . ARG A 1 78 ? -16.391 -15.609 -13.164 1 96.69 78 ARG A N 1
ATOM 578 C CA . ARG A 1 78 ? -17.344 -16.297 -12.289 1 96.69 78 ARG A CA 1
ATOM 579 C C . ARG A 1 78 ? -16.828 -16.328 -10.852 1 96.69 78 ARG A C 1
ATOM 581 O O . ARG A 1 78 ? -17.609 -16.219 -9.906 1 96.69 78 ARG A O 1
ATOM 588 N N . PHE A 1 79 ? -15.555 -16.562 -10.672 1 98.38 79 PHE A N 1
ATOM 589 C CA . PHE A 1 79 ? -15.008 -16.734 -9.328 1 98.38 79 PHE A CA 1
ATOM 590 C C . PHE A 1 79 ? -13.961 -15.672 -9.023 1 98.38 79 PHE A C 1
ATOM 592 O O . PHE A 1 79 ? -13.117 -15.852 -8.141 1 98.38 79 PHE A O 1
ATOM 599 N N . VAL A 1 80 ? -14 -14.609 -9.836 1 98.56 80 VAL A N 1
ATOM 600 C CA . VAL A 1 80 ? -13.227 -13.414 -9.5 1 98.56 80 VAL A CA 1
ATOM 601 C C . VAL A 1 80 ? -14.055 -12.516 -8.578 1 98.56 80 VAL A C 1
ATOM 603 O O . VAL A 1 80 ? -15.016 -11.883 -9.023 1 98.56 80 VAL A O 1
ATOM 606 N N . GLU A 1 81 ? -13.656 -12.43 -7.355 1 98.56 81 GLU A N 1
ATOM 607 C CA . GLU A 1 81 ? -14.461 -11.75 -6.352 1 98.56 81 GLU A CA 1
ATOM 608 C C . GLU A 1 81 ? -13.914 -10.352 -6.059 1 98.56 81 GLU A C 1
ATOM 610 O O . GLU A 1 81 ? -12.703 -10.133 -6.094 1 98.56 81 GLU A O 1
ATOM 615 N N . ARG A 1 82 ? -14.867 -9.461 -5.75 1 97.75 82 ARG A N 1
ATOM 616 C CA . ARG A 1 82 ? -14.539 -8.102 -5.332 1 97.75 82 ARG A CA 1
ATOM 617 C C . ARG A 1 82 ? -14.859 -7.887 -3.855 1 97.75 82 ARG A C 1
ATOM 619 O O . ARG A 1 82 ? -16.016 -8.039 -3.438 1 97.75 82 ARG A O 1
ATOM 626 N N . ASP A 1 83 ? -13.859 -7.594 -3.082 1 98.44 83 ASP A N 1
ATOM 627 C CA . ASP A 1 83 ? -14.07 -7.293 -1.67 1 98.44 83 ASP A CA 1
ATOM 628 C C . ASP A 1 83 ? -14.516 -5.844 -1.479 1 98.44 83 ASP A C 1
ATOM 630 O O . ASP A 1 83 ? -13.828 -4.914 -1.912 1 98.44 83 ASP A O 1
ATOM 634 N N . PRO A 1 84 ? -15.594 -5.605 -0.828 1 96.19 84 PRO A N 1
ATOM 635 C CA . PRO A 1 84 ? -16.094 -4.234 -0.694 1 96.19 84 PRO A CA 1
ATOM 636 C C . PRO A 1 84 ? -15.328 -3.43 0.361 1 96.19 84 PRO A C 1
ATOM 638 O O . PRO A 1 84 ? -15.477 -2.207 0.437 1 96.19 84 PRO A O 1
ATOM 641 N N . VAL A 1 85 ? -14.492 -4.023 1.148 1 94.19 85 VAL A N 1
ATOM 642 C CA . VAL A 1 85 ? -13.883 -3.354 2.291 1 94.19 85 VAL A CA 1
ATOM 643 C C . VAL A 1 85 ? -12.359 -3.387 2.158 1 94.19 85 VAL A C 1
ATOM 645 O O . VAL A 1 85 ? -11.695 -2.35 2.248 1 94.19 85 VAL A O 1
ATOM 648 N N . ALA A 1 86 ? -11.812 -4.562 1.897 1 96.94 86 ALA A N 1
ATOM 649 C CA . ALA A 1 86 ? -10.367 -4.758 1.897 1 96.94 86 ALA A CA 1
ATOM 650 C C . ALA A 1 86 ? -9.742 -4.258 0.596 1 96.94 86 ALA A C 1
ATOM 652 O O . ALA A 1 86 ? -10.344 -4.383 -0.474 1 96.94 86 ALA A O 1
ATOM 653 N N . LYS A 1 87 ? -8.547 -3.785 0.658 1 97.56 87 LYS A N 1
ATOM 654 C CA . LYS A 1 87 ? -7.828 -3.25 -0.497 1 97.56 87 LYS A CA 1
ATOM 655 C C . LYS A 1 87 ? -7.148 -4.363 -1.288 1 97.56 87 LYS A C 1
ATOM 657 O O . LYS A 1 87 ? -6.926 -5.457 -0.765 1 97.56 87 LYS A O 1
ATOM 662 N N . THR A 1 88 ? -6.891 -4.074 -2.557 1 98.56 88 THR A N 1
ATOM 663 C CA . THR A 1 88 ? -6.066 -4.949 -3.381 1 98.56 88 THR A CA 1
ATOM 664 C C . THR A 1 88 ? -4.633 -4.996 -2.855 1 98.56 88 THR A C 1
ATOM 666 O O . THR A 1 88 ? -4.074 -3.965 -2.473 1 98.56 88 THR A O 1
ATOM 669 N N . THR A 1 89 ? -4.051 -6.16 -2.793 1 98.56 89 THR A N 1
ATOM 670 C CA . THR A 1 89 ? -2.707 -6.355 -2.266 1 98.56 89 THR A CA 1
ATOM 671 C C . THR A 1 89 ? -1.666 -5.73 -3.191 1 98.56 89 THR A C 1
ATOM 673 O O . THR A 1 89 ? -1.784 -5.824 -4.414 1 98.56 89 THR A O 1
ATOM 676 N N . LEU A 1 90 ? -0.625 -5.074 -2.578 1 98.06 90 LEU A N 1
ATOM 677 C CA . LEU A 1 90 ? 0.523 -4.555 -3.311 1 98.06 90 LEU A CA 1
ATOM 678 C C . LEU A 1 90 ? 1.801 -5.285 -2.91 1 98.06 90 LEU A C 1
ATOM 680 O O . LEU A 1 90 ? 1.987 -5.621 -1.738 1 98.06 90 LEU A O 1
ATOM 684 N N . ALA A 1 91 ? 2.643 -5.523 -3.861 1 96.88 91 ALA A N 1
ATOM 685 C CA . ALA A 1 91 ? 3.986 -6.039 -3.619 1 96.88 91 ALA A CA 1
ATOM 686 C C . ALA A 1 91 ? 5.039 -5.16 -4.289 1 96.88 91 ALA A C 1
ATOM 688 O O . ALA A 1 91 ? 4.957 -4.883 -5.484 1 96.88 91 ALA A O 1
ATOM 689 N N . PHE A 1 92 ? 5.961 -4.676 -3.488 1 95.5 92 PHE A N 1
ATOM 690 C CA . PHE A 1 92 ? 7.125 -3.971 -4.012 1 95.5 92 PHE A CA 1
ATOM 691 C C . PHE A 1 92 ? 8.312 -4.918 -4.164 1 95.5 92 PHE A C 1
ATOM 693 O O . PHE A 1 92 ? 8.727 -5.555 -3.197 1 95.5 92 PHE A O 1
ATOM 700 N N . VAL A 1 93 ? 8.812 -4.984 -5.383 1 89.69 93 VAL A N 1
ATOM 701 C CA . VAL A 1 93 ? 9.828 -5.977 -5.715 1 89.69 93 VAL A CA 1
ATOM 702 C C . VAL A 1 93 ? 11.195 -5.301 -5.844 1 89.69 93 VAL A C 1
ATOM 704 O O . VAL A 1 93 ? 11.344 -4.332 -6.594 1 89.69 93 VAL A O 1
ATOM 707 N N . THR A 1 94 ? 12.102 -5.688 -5.031 1 83.94 94 THR A N 1
ATOM 708 C CA . THR A 1 94 ? 13.469 -5.211 -5.176 1 83.94 94 THR A CA 1
ATOM 709 C C . THR A 1 94 ? 14.453 -6.379 -5.199 1 83.94 94 THR A C 1
ATOM 711 O O . THR A 1 94 ? 14.047 -7.539 -5.129 1 83.94 94 THR A O 1
ATOM 714 N N . HIS A 1 95 ? 15.641 -6.012 -5.613 1 74.75 95 HIS A N 1
ATOM 715 C CA . HIS A 1 95 ? 16.719 -6.984 -5.539 1 74.75 95 HIS A CA 1
ATOM 716 C C . HIS A 1 95 ? 17.625 -6.707 -4.348 1 74.75 95 HIS A C 1
ATOM 718 O O . HIS A 1 95 ? 17.969 -5.555 -4.07 1 74.75 95 HIS A O 1
ATOM 724 N N . ASP A 1 96 ? 17.828 -7.758 -3.559 1 65.75 96 ASP A N 1
ATOM 725 C CA . ASP A 1 96 ? 18.719 -7.582 -2.418 1 65.75 96 ASP A CA 1
ATOM 726 C C . ASP A 1 96 ? 20.172 -7.461 -2.869 1 65.75 96 ASP A C 1
ATOM 728 O O . ASP A 1 96 ? 20.453 -7.371 -4.066 1 65.75 96 ASP A O 1
ATOM 732 N N . GLU A 1 97 ? 20.922 -7.309 -1.869 1 62.25 97 GLU A N 1
ATOM 733 C CA . GLU A 1 97 ? 22.344 -7.109 -2.117 1 62.25 97 GLU A CA 1
ATOM 734 C C . GLU A 1 97 ? 22.938 -8.281 -2.904 1 62.25 97 GLU A C 1
ATOM 736 O O . GLU A 1 97 ? 23.891 -8.102 -3.666 1 62.25 97 GLU A O 1
ATOM 741 N N . ALA A 1 98 ? 22.375 -9.414 -2.717 1 61.75 98 ALA A N 1
ATOM 742 C CA . ALA A 1 98 ? 22.891 -10.609 -3.379 1 61.75 98 ALA A CA 1
ATOM 743 C C . ALA A 1 98 ? 22.266 -10.773 -4.762 1 61.75 98 ALA A C 1
ATOM 745 O O . ALA A 1 98 ? 22.641 -11.68 -5.512 1 61.75 98 ALA A O 1
ATOM 746 N N . GLY A 1 99 ? 21.453 -9.805 -4.969 1 64.19 99 GLY A N 1
ATOM 747 C CA . GLY A 1 99 ? 20.828 -9.883 -6.277 1 64.19 99 GLY A CA 1
ATOM 748 C C . GLY A 1 99 ? 19.516 -10.664 -6.27 1 64.19 99 GLY A C 1
ATOM 749 O O . GLY A 1 99 ? 18.828 -10.742 -7.285 1 64.19 99 GLY A O 1
ATOM 750 N N . ASP A 1 100 ? 19.266 -11.219 -5.09 1 68.06 100 ASP A N 1
ATOM 751 C CA . ASP A 1 100 ? 18.031 -11.984 -4.977 1 68.06 100 ASP A CA 1
ATOM 752 C C . ASP A 1 100 ? 16.828 -11.055 -4.809 1 68.06 100 ASP A C 1
ATOM 754 O O . ASP A 1 100 ? 16.938 -9.992 -4.195 1 68.06 100 ASP A O 1
ATOM 758 N N . ARG A 1 101 ? 15.727 -11.562 -5.305 1 78.62 101 ARG A N 1
ATOM 759 C CA . ARG A 1 101 ? 14.5 -10.781 -5.223 1 78.62 101 ARG A CA 1
ATOM 760 C C . ARG A 1 101 ? 14.008 -10.68 -3.783 1 78.62 101 ARG A C 1
ATOM 762 O O . ARG A 1 101 ? 14.078 -11.656 -3.029 1 78.62 101 ARG A O 1
ATOM 769 N N . GLU A 1 102 ? 13.703 -9.539 -3.453 1 83.56 102 GLU A N 1
ATOM 770 C CA . GLU A 1 102 ? 13.07 -9.25 -2.172 1 83.56 102 GLU A CA 1
ATOM 771 C C . GLU A 1 102 ? 11.742 -8.516 -2.363 1 83.56 102 GLU A C 1
ATOM 773 O O . GLU A 1 102 ? 11.609 -7.691 -3.268 1 83.56 102 GLU A O 1
ATOM 778 N N . PHE A 1 103 ? 10.805 -8.953 -1.455 1 88.56 103 PHE A N 1
ATOM 779 C CA . PHE A 1 103 ? 9.469 -8.367 -1.578 1 88.56 103 PHE A CA 1
ATOM 780 C C . PHE A 1 103 ? 9.109 -7.578 -0.327 1 88.56 103 PHE A C 1
ATOM 782 O O . PHE A 1 103 ? 9.469 -7.969 0.786 1 88.56 103 PHE A O 1
ATOM 789 N N . THR A 1 104 ? 8.508 -6.477 -0.541 1 92.56 104 THR A N 1
ATOM 790 C CA . THR A 1 104 ? 7.773 -5.762 0.5 1 92.56 104 THR A CA 1
ATOM 791 C C . THR A 1 104 ? 6.277 -5.762 0.204 1 92.56 104 THR A C 1
ATOM 793 O O . THR A 1 104 ? 5.828 -5.121 -0.75 1 92.56 104 THR A O 1
ATOM 796 N N . PHE A 1 105 ? 5.574 -6.473 1.081 1 95.62 105 PHE A N 1
ATOM 797 C CA . PHE A 1 105 ? 4.148 -6.645 0.824 1 95.62 105 PHE A CA 1
ATOM 798 C C . PHE A 1 105 ? 3.33 -5.637 1.62 1 95.62 105 PHE A C 1
ATOM 800 O O . PHE A 1 105 ? 3.629 -5.363 2.783 1 95.62 105 PHE A O 1
ATOM 807 N N . TYR A 1 106 ? 2.432 -5 1.02 1 97.12 106 TYR A N 1
ATOM 808 C CA . TYR A 1 106 ? 1.286 -4.375 1.671 1 97.12 106 TYR A CA 1
ATOM 809 C C . TYR A 1 106 ? 0.057 -5.273 1.596 1 97.12 106 TYR A C 1
ATOM 811 O O . TYR A 1 106 ? -0.714 -5.203 0.635 1 97.12 106 TYR A O 1
ATOM 819 N N . ARG A 1 107 ? -0.069 -6.094 2.633 1 96.56 107 ARG A N 1
ATOM 820 C CA . ARG A 1 107 ? -0.977 -7.23 2.518 1 96.56 107 ARG A CA 1
ATOM 821 C C . ARG A 1 107 ? -1.71 -7.48 3.83 1 96.56 107 ARG A C 1
ATOM 823 O O . ARG A 1 107 ? -2.262 -8.562 4.043 1 96.56 107 ARG A O 1
ATOM 830 N N . GLU A 1 108 ? -1.715 -6.531 4.738 1 93.06 108 GLU A N 1
ATOM 831 C CA . GLU A 1 108 ? -2.469 -6.688 5.98 1 93.06 108 GLU A CA 1
ATOM 832 C C . GLU A 1 108 ? -3.973 -6.629 5.723 1 93.06 108 GLU A C 1
ATOM 834 O O . GLU A 1 108 ? -4.508 -5.574 5.375 1 93.06 108 GLU A O 1
ATOM 839 N N . ASP A 1 109 ? -4.605 -7.734 5.859 1 95.12 109 ASP A N 1
ATOM 840 C CA . ASP A 1 109 ? -6.055 -7.875 5.715 1 95.12 109 ASP A CA 1
ATOM 841 C C . ASP A 1 109 ? -6.516 -7.422 4.332 1 95.12 109 ASP A C 1
ATOM 843 O O . ASP A 1 109 ? -7.574 -6.805 4.195 1 95.12 109 ASP A O 1
ATOM 847 N N . THR A 1 110 ? -5.73 -7.652 3.365 1 97.94 110 THR A N 1
ATOM 848 C CA . THR A 1 110 ? -6.098 -7.293 1.999 1 97.94 110 THR A CA 1
ATOM 849 C C . THR A 1 110 ? -6.965 -8.383 1.37 1 97.94 110 THR A C 1
ATOM 851 O O . THR A 1 110 ? -7.168 -9.445 1.965 1 97.94 110 THR A O 1
ATOM 854 N N . ALA A 1 111 ? -7.453 -8.094 0.21 1 98.69 111 ALA A N 1
ATOM 855 C CA . ALA A 1 111 ? -8.508 -8.883 -0.411 1 98.69 111 ALA A CA 1
ATOM 856 C C . ALA A 1 111 ? -8.062 -10.336 -0.606 1 98.69 111 ALA A C 1
ATOM 858 O O . ALA A 1 111 ? -8.828 -11.266 -0.36 1 98.69 111 ALA A O 1
ATOM 859 N N . ASP A 1 112 ? -6.875 -10.602 -1.012 1 98.44 112 ASP A N 1
ATOM 860 C CA . ASP A 1 112 ? -6.406 -11.953 -1.326 1 98.44 112 ASP A CA 1
ATOM 861 C C . ASP A 1 112 ? -6.277 -12.797 -0.061 1 98.44 112 ASP A C 1
ATOM 863 O O . ASP A 1 112 ? -6.172 -14.023 -0.135 1 98.44 112 ASP A O 1
ATOM 867 N N . THR A 1 113 ? -6.211 -12.141 1.145 1 98.44 113 THR A N 1
ATOM 868 C CA . THR A 1 113 ? -6.125 -12.867 2.406 1 98.44 113 THR A CA 1
ATOM 869 C C . THR A 1 113 ? -7.512 -13.305 2.871 1 98.44 113 THR A C 1
ATOM 871 O O . THR A 1 113 ? -7.641 -14.008 3.877 1 98.44 113 THR A O 1
ATOM 874 N N . ARG A 1 114 ? -8.547 -12.953 2.084 1 98.62 114 ARG A N 1
ATOM 875 C CA . ARG A 1 114 ? -9.914 -13.102 2.58 1 98.62 114 ARG A CA 1
ATOM 876 C C . ARG A 1 114 ? -10.703 -14.078 1.724 1 98.62 114 ARG A C 1
ATOM 878 O O . ARG A 1 114 ? -11.922 -13.953 1.594 1 98.62 114 ARG A O 1
ATOM 885 N N . LEU A 1 115 ? -10.039 -14.977 1.049 1 98.62 115 LEU A N 1
ATOM 886 C CA . LEU A 1 115 ? -10.766 -16.078 0.442 1 98.62 115 LEU A CA 1
ATOM 887 C C . LEU A 1 115 ? -11.547 -16.859 1.496 1 98.62 115 LEU A C 1
ATOM 889 O O . LEU A 1 115 ? -11.055 -17.094 2.6 1 98.62 115 LEU A O 1
ATOM 893 N N . GLU A 1 116 ? -12.742 -17.297 1.133 1 98.12 116 GLU A N 1
ATOM 894 C CA . GLU A 1 116 ? -13.594 -17.938 2.125 1 98.12 116 GLU A CA 1
ATOM 895 C C . GLU A 1 116 ? -13.984 -19.344 1.679 1 98.12 116 GLU A C 1
ATOM 897 O O . GLU A 1 116 ? -14.25 -19.578 0.497 1 98.12 116 GLU A O 1
ATOM 902 N N . GLN A 1 117 ? -14.039 -20.188 2.617 1 97.31 117 GLN A N 1
ATOM 903 C CA . GLN A 1 117 ? -14.477 -21.562 2.371 1 97.31 117 GLN A CA 1
ATOM 904 C C . GLN A 1 117 ? -15.875 -21.594 1.755 1 97.31 117 GLN A C 1
ATOM 906 O O . GLN A 1 117 ? -16.719 -20.75 2.066 1 97.31 117 GLN A O 1
ATOM 911 N N . GLY A 1 118 ? -16.078 -22.516 0.929 1 94.69 118 GLY A N 1
ATOM 912 C CA . GLY A 1 118 ? -17.406 -22.75 0.398 1 94.69 118 GLY A CA 1
ATOM 913 C C . GLY A 1 118 ? -17.688 -22 -0.885 1 94.69 118 GLY A C 1
ATOM 914 O O . GLY A 1 118 ? -18.703 -22.219 -1.543 1 94.69 118 GLY A O 1
ATOM 915 N N . ARG A 1 119 ? -16.797 -21.094 -1.26 1 96.56 119 ARG A N 1
ATOM 916 C CA . ARG A 1 119 ? -17.031 -20.297 -2.467 1 96.56 119 ARG A CA 1
ATOM 917 C C . ARG A 1 119 ? -17.109 -21.203 -3.697 1 96.56 119 ARG A C 1
ATOM 919 O O . ARG A 1 119 ? -17.938 -20.969 -4.586 1 96.56 119 ARG A O 1
ATOM 926 N N . ILE A 1 120 ? -16.188 -22.156 -3.834 1 98.06 120 ILE A N 1
ATOM 927 C CA . ILE A 1 120 ? -16.266 -23.156 -4.895 1 98.06 120 ILE A CA 1
ATOM 928 C C . ILE A 1 120 ? -17.172 -24.312 -4.453 1 98.06 120 ILE A C 1
ATOM 930 O O . ILE A 1 120 ? -16.812 -25.094 -3.572 1 98.06 120 ILE A O 1
ATOM 934 N N . ASP A 1 121 ? -18.281 -24.484 -5.059 1 96.81 121 ASP A N 1
ATOM 935 C CA . ASP A 1 121 ? -19.219 -25.5 -4.617 1 96.81 121 ASP A CA 1
ATOM 936 C C . ASP A 1 121 ? -18.844 -26.875 -5.164 1 96.81 121 ASP A C 1
ATOM 938 O O . ASP A 1 121 ? -18 -26.984 -6.059 1 96.81 121 ASP A O 1
ATOM 942 N N . ASP A 1 122 ? -19.516 -27.844 -4.652 1 96.19 122 ASP A N 1
ATOM 943 C CA . ASP A 1 122 ? -19.203 -29.234 -4.98 1 96.19 122 ASP A CA 1
ATOM 944 C C . ASP A 1 122 ? -19.547 -29.547 -6.434 1 96.19 122 ASP A C 1
ATOM 946 O O . ASP A 1 122 ? -18.875 -30.344 -7.082 1 96.19 122 ASP A O 1
ATOM 950 N N . GLU A 1 123 ? -20.562 -28.938 -6.922 1 95.5 123 GLU A N 1
ATOM 951 C CA . GLU A 1 123 ? -20.953 -29.156 -8.312 1 95.5 123 GLU A CA 1
ATOM 952 C C . GLU A 1 123 ? -19.859 -28.688 -9.273 1 95.5 123 GLU A C 1
ATOM 954 O O . GLU A 1 123 ? -19.547 -29.375 -10.242 1 95.5 123 GLU A O 1
ATOM 959 N N . THR A 1 124 ? -19.328 -27.531 -8.953 1 95.75 124 THR A N 1
ATOM 960 C CA . THR A 1 124 ? -18.234 -27.016 -9.758 1 95.75 124 THR A CA 1
ATOM 961 C C . THR A 1 124 ? -17.031 -27.953 -9.695 1 95.75 124 THR A C 1
ATOM 963 O O . THR A 1 124 ? -16.406 -28.25 -10.719 1 95.75 124 THR A O 1
ATOM 966 N N . LEU A 1 125 ? -16.719 -28.406 -8.555 1 96.06 125 LEU A N 1
ATOM 967 C CA . LEU A 1 125 ? -15.57 -29.297 -8.367 1 96.06 125 LEU A CA 1
ATOM 968 C C . LEU A 1 125 ? -15.781 -30.609 -9.094 1 96.06 125 LEU A C 1
ATOM 970 O O . LEU A 1 125 ? -14.828 -31.188 -9.641 1 96.06 125 LEU A O 1
ATOM 974 N N . ALA A 1 126 ? -17 -31.078 -9.102 1 94.81 126 ALA A N 1
ATOM 975 C CA . ALA A 1 126 ? -17.328 -32.344 -9.758 1 94.81 126 ALA A CA 1
ATOM 976 C C . ALA A 1 126 ? -17.062 -32.25 -11.258 1 94.81 126 ALA A C 1
ATOM 978 O O . ALA A 1 126 ? -16.766 -33.25 -11.906 1 94.81 126 ALA A O 1
ATOM 979 N N . ASP A 1 127 ? -17.156 -31.062 -11.742 1 94.81 127 ASP A N 1
ATOM 980 C CA . ASP A 1 127 ? -16.969 -30.844 -13.18 1 94.81 127 ASP A CA 1
ATOM 981 C C . ASP A 1 127 ? -15.516 -30.547 -13.508 1 94.81 127 ASP A C 1
ATOM 983 O O . ASP A 1 127 ? -15.141 -30.484 -14.68 1 94.81 127 ASP A O 1
ATOM 987 N N . CYS A 1 128 ? -14.664 -30.453 -12.492 1 96.44 128 CYS A N 1
ATOM 988 C CA . CYS A 1 128 ? -13.258 -30.125 -12.703 1 96.44 128 CYS A CA 1
ATOM 989 C C . CYS A 1 128 ? -12.414 -31.391 -12.828 1 96.44 128 CYS A C 1
ATOM 991 O O . CYS A 1 128 ? -12.672 -32.375 -12.141 1 96.44 128 CYS A O 1
ATOM 993 N N . GLU A 1 129 ? -11.445 -31.297 -13.68 1 97.19 129 GLU A N 1
ATOM 994 C CA . GLU A 1 129 ? -10.461 -32.375 -13.812 1 97.19 129 GLU A CA 1
ATOM 995 C C . GLU A 1 129 ? -9.188 -32.031 -13.039 1 97.19 129 GLU A C 1
ATOM 997 O O . GLU A 1 129 ? -8.453 -32.938 -12.633 1 97.19 129 GLU A O 1
ATOM 1002 N N . TRP A 1 130 ? -8.984 -30.781 -12.852 1 98.5 130 TRP A N 1
ATOM 1003 C CA . TRP A 1 130 ? -7.727 -30.312 -12.273 1 98.5 130 TRP A CA 1
ATOM 1004 C C . TRP A 1 130 ? -7.953 -29.109 -11.367 1 98.5 130 TRP A C 1
ATOM 1006 O O . TRP A 1 130 ? -8.75 -28.219 -11.695 1 98.5 130 TRP A O 1
ATOM 1016 N N . VAL A 1 131 ? -7.328 -29.094 -10.18 1 98.75 131 VAL A N 1
ATOM 1017 C CA . VAL A 1 131 ? -7.328 -27.953 -9.281 1 98.75 131 VAL A CA 1
ATOM 1018 C C . VAL A 1 131 ? -5.895 -27.594 -8.891 1 98.75 131 VAL A C 1
ATOM 1020 O O . VAL A 1 131 ? -5.152 -28.438 -8.398 1 98.75 131 VAL A O 1
ATOM 1023 N N . HIS A 1 132 ? -5.496 -26.359 -9.156 1 98.88 132 HIS A N 1
ATOM 1024 C CA . HIS A 1 132 ? -4.172 -25.859 -8.789 1 98.88 132 HIS A CA 1
ATOM 1025 C C . HIS A 1 132 ? -4.258 -24.75 -7.758 1 98.88 132 HIS A C 1
ATOM 1027 O O . HIS A 1 132 ? -5.098 -23.844 -7.875 1 98.88 132 HIS A O 1
ATOM 1033 N N . VAL A 1 133 ? -3.336 -24.766 -6.742 1 98.81 133 VAL A N 1
ATOM 1034 C CA . VAL A 1 133 ? -3.279 -23.688 -5.762 1 98.81 133 VAL A CA 1
ATOM 1035 C C . VAL A 1 133 ? -1.828 -23.266 -5.543 1 98.81 133 VAL A C 1
ATOM 1037 O O . VAL A 1 133 ? -0.904 -24.047 -5.777 1 98.81 133 VAL A O 1
ATOM 1040 N N . GLY A 1 134 ? -1.644 -22.016 -5.195 1 97.38 134 GLY A N 1
ATOM 1041 C CA . GLY A 1 134 ? -0.362 -21.469 -4.762 1 97.38 134 GLY A CA 1
ATOM 1042 C C . GLY A 1 134 ? -0.24 -21.375 -3.254 1 97.38 134 GLY A C 1
ATOM 1043 O O . GLY A 1 134 ? -1.232 -21.5 -2.535 1 97.38 134 GLY A O 1
ATOM 1044 N N . GLY A 1 135 ? 0.977 -21.125 -2.783 1 97.5 135 GLY A N 1
ATOM 1045 C CA . GLY A 1 135 ? 1.251 -21.172 -1.356 1 97.5 135 GLY A CA 1
ATOM 1046 C C . GLY A 1 135 ? 1.059 -19.844 -0.661 1 97.5 135 GLY A C 1
ATOM 1047 O O . GLY A 1 135 ? 0.979 -19.781 0.568 1 97.5 135 GLY A O 1
ATOM 1048 N N . VAL A 1 136 ? 0.963 -18.75 -1.344 1 97.94 136 VAL A N 1
ATOM 1049 C CA . VAL A 1 136 ? 0.925 -17.422 -0.743 1 97.94 136 VAL A CA 1
ATOM 1050 C C . VAL A 1 136 ? -0.341 -17.281 0.098 1 97.94 136 VAL A C 1
ATOM 1052 O O . VAL A 1 136 ? -0.306 -16.688 1.184 1 97.94 136 VAL A O 1
ATOM 1055 N N . THR A 1 137 ? -1.479 -17.828 -0.344 1 98.19 137 THR A N 1
ATOM 1056 C CA . THR A 1 137 ? -2.732 -17.719 0.392 1 98.19 137 THR A CA 1
ATOM 1057 C C . THR A 1 137 ? -2.666 -18.5 1.699 1 98.19 137 THR A C 1
ATOM 1059 O O . THR A 1 137 ? -3.48 -18.297 2.6 1 98.19 137 THR A O 1
ATOM 1062 N N . LEU A 1 138 ? -1.719 -19.391 1.848 1 98.31 138 LEU A N 1
ATOM 1063 C CA . LEU A 1 138 ? -1.584 -20.203 3.045 1 98.31 138 LEU A CA 1
ATOM 1064 C C . LEU A 1 138 ? -0.981 -19.406 4.191 1 98.31 138 LEU A C 1
ATOM 1066 O O . LEU A 1 138 ? -1.009 -19.844 5.344 1 98.31 138 LEU A O 1
ATOM 1070 N N . ALA A 1 139 ? -0.494 -18.219 3.889 1 97.75 139 ALA A N 1
ATOM 1071 C CA . ALA A 1 139 ? 0.24 -17.453 4.887 1 97.75 139 ALA A CA 1
ATOM 1072 C C . ALA A 1 139 ? -0.711 -16.625 5.758 1 97.75 139 ALA A C 1
ATOM 1074 O O . ALA A 1 139 ? -0.288 -16 6.73 1 97.75 139 ALA A O 1
ATOM 1075 N N . SER A 1 140 ? -1.98 -16.641 5.406 1 97.06 140 SER A N 1
ATOM 1076 C CA . SER A 1 140 ? -2.91 -15.781 6.133 1 97.06 140 SER A CA 1
ATOM 1077 C C . SER A 1 140 ? -4.277 -16.438 6.27 1 97.06 140 SER A C 1
ATOM 1079 O O . SER A 1 140 ? -4.723 -17.156 5.367 1 97.06 140 SER A O 1
ATOM 1081 N N . GLU A 1 141 ? -4.879 -16.188 7.391 1 97.5 141 GLU A N 1
ATOM 1082 C CA . GLU A 1 141 ? -6.277 -16.562 7.57 1 97.5 141 GLU A CA 1
ATOM 1083 C C . GLU A 1 141 ? -7.211 -15.43 7.184 1 97.5 141 GLU A C 1
ATOM 1085 O O . GLU A 1 141 ? -6.871 -14.258 7.352 1 97.5 141 GLU A O 1
ATOM 1090 N N . PRO A 1 142 ? -8.391 -15.742 6.594 1 98.38 142 PRO A N 1
ATOM 1091 C CA . PRO A 1 142 ? -9.008 -17.062 6.465 1 98.38 142 PRO A CA 1
ATOM 1092 C C . PRO A 1 142 ? -8.617 -17.781 5.176 1 98.38 142 PRO A C 1
ATOM 1094 O O . PRO A 1 142 ? -9.07 -18.891 4.918 1 98.38 142 PRO A O 1
ATOM 1097 N N . ALA A 1 143 ? -7.785 -17.188 4.359 1 98.75 143 ALA A N 1
ATOM 1098 C CA . ALA A 1 143 ? -7.426 -17.75 3.055 1 98.75 143 ALA A CA 1
ATOM 1099 C C . ALA A 1 143 ? -6.727 -19.094 3.203 1 98.75 143 ALA A C 1
ATOM 1101 O O . ALA A 1 143 ? -6.891 -19.984 2.361 1 98.75 143 ALA A O 1
ATOM 1102 N N . ARG A 1 144 ? -5.977 -19.25 4.266 1 98.5 144 ARG A N 1
ATOM 1103 C CA . ARG A 1 144 ? -5.312 -20.516 4.531 1 98.5 144 ARG A CA 1
ATOM 1104 C C . ARG A 1 144 ? -6.324 -21.656 4.621 1 98.5 144 ARG A C 1
ATOM 1106 O O . ARG A 1 144 ? -6.227 -22.641 3.887 1 98.5 144 ARG A O 1
ATOM 1113 N N . THR A 1 145 ? -7.293 -21.453 5.477 1 98.69 145 THR A N 1
ATOM 1114 C CA . THR A 1 145 ? -8.32 -22.453 5.695 1 98.69 145 THR A CA 1
ATOM 1115 C C . THR A 1 145 ? -9.094 -22.734 4.406 1 98.69 145 THR A C 1
ATOM 1117 O O . THR A 1 145 ? -9.375 -23.891 4.074 1 98.69 145 THR A O 1
ATOM 1120 N N . ALA A 1 146 ? -9.398 -21.688 3.713 1 98.81 146 ALA A N 1
ATOM 1121 C CA . ALA A 1 146 ? -10.156 -21.812 2.471 1 98.81 146 ALA A CA 1
ATOM 1122 C C . ALA A 1 146 ? -9.367 -22.594 1.427 1 98.81 146 ALA A C 1
ATOM 1124 O O . ALA A 1 146 ? -9.93 -23.453 0.729 1 98.81 146 ALA A O 1
ATOM 1125 N N . THR A 1 147 ? -8.109 -22.312 1.291 1 98.75 147 THR A N 1
ATOM 1126 C CA . THR A 1 147 ? -7.254 -22.953 0.306 1 98.75 147 THR A CA 1
ATOM 1127 C C . THR A 1 147 ? -7.078 -24.438 0.636 1 98.75 147 THR A C 1
ATOM 1129 O O . THR A 1 147 ? -7.176 -25.297 -0.247 1 98.75 147 THR A O 1
ATOM 1132 N N . LEU A 1 148 ? -6.848 -24.734 1.908 1 98.56 148 LEU A N 1
ATOM 1133 C CA . LEU A 1 148 ? -6.691 -26.125 2.342 1 98.56 148 LEU A CA 1
ATOM 1134 C C . LEU A 1 148 ? -7.984 -26.906 2.129 1 98.56 148 LEU A C 1
ATOM 1136 O O . LEU A 1 148 ? -7.953 -28.047 1.667 1 98.56 148 LEU A O 1
ATOM 1140 N N . ASP A 1 149 ? -9.078 -26.281 2.443 1 98.62 149 ASP A N 1
ATOM 1141 C CA . ASP A 1 149 ? -10.383 -26.906 2.232 1 98.62 149 ASP A CA 1
ATOM 1142 C C . ASP A 1 149 ? -10.594 -27.234 0.757 1 98.62 149 ASP A C 1
ATOM 1144 O O . ASP A 1 149 ? -11.094 -28.312 0.424 1 98.62 149 ASP A O 1
ATOM 1148 N N . LEU A 1 150 ? -10.258 -26.328 -0.105 1 98.62 150 LEU A N 1
ATOM 1149 C CA . LEU A 1 150 ? -10.398 -26.547 -1.54 1 98.62 150 LEU A CA 1
ATOM 1150 C C . LEU A 1 150 ? -9.578 -27.75 -1.991 1 98.62 150 LEU A C 1
ATOM 1152 O O . LEU A 1 150 ? -10.062 -28.594 -2.752 1 98.62 150 LEU A O 1
ATOM 1156 N N . LEU A 1 151 ? -8.359 -27.828 -1.531 1 97.69 151 LEU A N 1
ATOM 1157 C CA . LEU A 1 151 ? -7.484 -28.938 -1.892 1 97.69 151 LEU A CA 1
ATOM 1158 C C . LEU A 1 151 ? -8.078 -30.266 -1.431 1 97.69 151 LEU A C 1
ATOM 1160 O O . LEU A 1 151 ? -8.102 -31.234 -2.191 1 97.69 151 LEU A O 1
ATOM 1164 N N . GLU A 1 152 ? -8.5 -30.266 -0.206 1 97 152 GLU A N 1
ATOM 1165 C CA . GLU A 1 152 ? -9.07 -31.484 0.368 1 97 152 GLU A CA 1
ATOM 1166 C C . GLU A 1 152 ? -10.305 -31.938 -0.416 1 97 152 GLU A C 1
ATOM 1168 O O . GLU A 1 152 ? -10.406 -33.125 -0.787 1 97 152 GLU A O 1
ATOM 1173 N N . ARG A 1 153 ? -11.172 -31.062 -0.666 1 98 153 ARG A N 1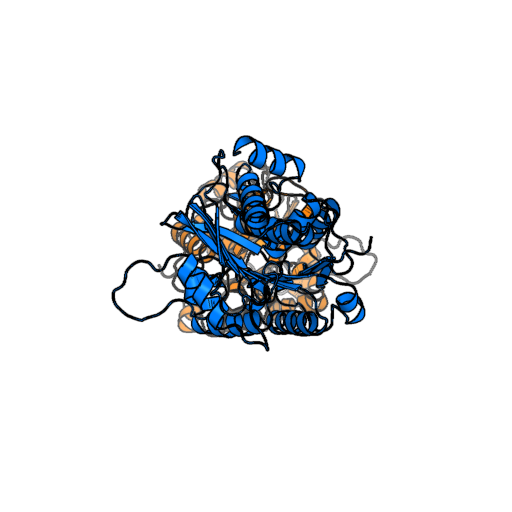
ATOM 1174 C CA . ARG A 1 153 ? -12.398 -31.391 -1.376 1 98 153 ARG A CA 1
ATOM 1175 C C . ARG A 1 153 ? -12.109 -31.781 -2.822 1 98 153 ARG A C 1
ATOM 1177 O O . ARG A 1 153 ? -12.781 -32.656 -3.383 1 98 153 ARG A O 1
ATOM 1184 N N . ALA A 1 154 ? -11.188 -31.094 -3.445 1 97.5 154 ALA A N 1
ATOM 1185 C CA . ALA A 1 154 ? -10.789 -31.453 -4.809 1 97.5 154 ALA A CA 1
ATOM 1186 C C . ALA A 1 154 ? -10.25 -32.875 -4.871 1 97.5 154 ALA A C 1
ATOM 1188 O O . ALA A 1 154 ? -10.586 -33.625 -5.793 1 97.5 154 ALA A O 1
ATOM 1189 N N . ALA A 1 155 ? -9.391 -33.219 -3.893 1 93.94 155 ALA A N 1
ATOM 1190 C CA . ALA A 1 155 ? -8.859 -34.562 -3.811 1 93.94 155 ALA A CA 1
ATOM 1191 C C . ALA A 1 155 ? -9.977 -35.594 -3.639 1 93.94 155 ALA A C 1
ATOM 1193 O O . ALA A 1 155 ? -9.969 -36.625 -4.285 1 93.94 155 ALA A O 1
ATOM 1194 N N . GLU A 1 156 ? -10.953 -35.25 -2.855 1 93.44 156 GLU A N 1
ATOM 1195 C CA . GLU A 1 156 ? -12.086 -36.125 -2.609 1 93.44 156 GLU A CA 1
ATOM 1196 C C . GLU A 1 156 ? -12.945 -36.281 -3.861 1 93.44 156 GLU A C 1
ATOM 1198 O O . GLU A 1 156 ? -13.562 -37.344 -4.074 1 93.44 156 GLU A O 1
ATOM 1203 N N . ALA A 1 157 ? -12.984 -35.281 -4.66 1 94.31 157 ALA A N 1
ATOM 1204 C CA . ALA A 1 157 ? -13.781 -35.312 -5.883 1 94.31 157 ALA A CA 1
ATOM 1205 C C . ALA A 1 157 ? -13 -35.938 -7.035 1 94.31 157 ALA A C 1
ATOM 1207 O O . ALA A 1 157 ? -13.438 -35.875 -8.188 1 94.31 157 ALA A O 1
ATOM 1208 N N . ASP A 1 158 ? -11.797 -36.406 -6.824 1 92.12 158 ASP A N 1
ATOM 1209 C CA . ASP A 1 158 ? -10.93 -37.125 -7.746 1 92.12 158 ASP A CA 1
ATOM 1210 C C . ASP A 1 158 ? -10.359 -36.188 -8.812 1 92.12 158 ASP A C 1
ATOM 1212 O O . ASP A 1 158 ? -10.148 -36.594 -9.953 1 92.12 158 ASP A O 1
ATOM 1216 N N . CYS A 1 159 ? -10.32 -34.938 -8.477 1 96 159 CYS A N 1
ATOM 1217 C CA . CYS A 1 159 ? -9.539 -34.031 -9.312 1 96 159 CYS A CA 1
ATOM 1218 C C . CYS A 1 159 ? -8.047 -34.281 -9.156 1 96 159 CYS A C 1
ATOM 1220 O O . CYS A 1 159 ? -7.598 -34.719 -8.094 1 96 159 CYS A O 1
ATOM 1222 N N . THR A 1 160 ? -7.312 -34.125 -10.25 1 97.06 160 THR A N 1
ATOM 1223 C CA . THR A 1 160 ? -5.875 -34 -10.055 1 97.06 160 THR A CA 1
ATOM 1224 C C . THR A 1 160 ? -5.547 -32.656 -9.375 1 97.06 160 THR A C 1
ATOM 1226 O O . THR A 1 160 ? -5.961 -31.594 -9.844 1 97.06 160 THR A O 1
ATOM 1229 N N . THR A 1 161 ? -4.848 -32.688 -8.234 1 97.88 161 THR A N 1
ATOM 1230 C CA . THR A 1 161 ? -4.496 -31.484 -7.496 1 97.88 161 THR A CA 1
ATOM 1231 C C . THR A 1 161 ? -3.012 -31.172 -7.652 1 97.88 161 THR A C 1
ATOM 1233 O O . THR A 1 161 ? -2.174 -32.062 -7.645 1 97.88 161 THR A O 1
ATOM 1236 N N . SER A 1 162 ? -2.684 -29.906 -7.906 1 98.69 162 SER A N 1
ATOM 1237 C CA . SER A 1 162 ? -1.288 -29.484 -7.965 1 98.69 162 SER A CA 1
ATOM 1238 C C . SER A 1 162 ? -1.036 -28.281 -7.062 1 98.69 162 SER A C 1
ATOM 1240 O O . SER A 1 162 ? -1.966 -27.547 -6.727 1 98.69 162 SER A O 1
ATOM 1242 N N . PHE A 1 163 ? 0.218 -28.125 -6.66 1 98.56 163 PHE A N 1
ATOM 1243 C CA . PHE A 1 163 ? 0.596 -27.156 -5.641 1 98.56 163 PHE A CA 1
ATOM 1244 C C . PHE A 1 163 ? 1.987 -26.594 -5.914 1 98.56 163 PHE A C 1
ATOM 1246 O O . PHE A 1 163 ? 2.912 -27.344 -6.23 1 98.56 163 PHE A O 1
ATOM 1253 N N . ASP A 1 164 ? 2.104 -25.312 -5.895 1 98.69 164 ASP A N 1
ATOM 1254 C CA . ASP A 1 164 ? 3.35 -24.547 -5.887 1 98.69 164 ASP A CA 1
ATOM 1255 C C . ASP A 1 164 ? 3.514 -23.781 -4.574 1 98.69 164 ASP A C 1
ATOM 1257 O O . ASP A 1 164 ? 2.867 -22.75 -4.363 1 98.69 164 ASP A O 1
ATOM 1261 N N . PRO A 1 165 ? 4.422 -24.219 -3.695 1 97.88 165 PRO A N 1
ATOM 1262 C CA . PRO A 1 165 ? 4.562 -23.562 -2.393 1 97.88 165 PRO A CA 1
ATOM 1263 C C . PRO A 1 165 ? 4.855 -22.062 -2.51 1 97.88 165 PRO A C 1
ATOM 1265 O O . PRO A 1 165 ? 4.336 -21.266 -1.726 1 97.88 165 PRO A O 1
ATOM 1268 N N . ASN A 1 166 ? 5.75 -21.734 -3.473 1 96.38 166 ASN A N 1
ATOM 1269 C CA . ASN A 1 166 ? 6.062 -20.328 -3.721 1 96.38 166 ASN A CA 1
ATOM 1270 C C . ASN A 1 166 ? 6.367 -19.594 -2.426 1 96.38 166 ASN A C 1
ATOM 1272 O O . ASN A 1 166 ? 5.75 -18.562 -2.133 1 96.38 166 ASN A O 1
ATOM 1276 N N . PHE A 1 167 ? 7.402 -20.078 -1.714 1 95.38 167 PHE A N 1
ATOM 1277 C CA . PHE A 1 167 ? 7.77 -19.562 -0.398 1 95.38 167 PHE A CA 1
ATOM 1278 C C . PHE A 1 167 ? 8.188 -18.094 -0.479 1 95.38 167 PHE A C 1
ATOM 1280 O O . PHE A 1 167 ? 9.016 -17.734 -1.316 1 95.38 167 PHE A O 1
ATOM 1287 N N . ARG A 1 168 ? 7.566 -17.328 0.328 1 94.31 168 ARG A N 1
ATOM 1288 C CA . ARG A 1 168 ? 7.922 -15.945 0.58 1 94.31 168 ARG A CA 1
ATOM 1289 C C . ARG A 1 168 ? 8.211 -15.711 2.061 1 94.31 168 ARG A C 1
ATOM 1291 O O . ARG A 1 168 ? 7.285 -15.633 2.873 1 94.31 168 ARG A O 1
ATOM 1298 N N . PRO A 1 169 ? 9.5 -15.555 2.35 1 92.25 169 PRO A N 1
ATOM 1299 C CA . PRO A 1 169 ? 9.836 -15.453 3.771 1 92.25 169 PRO A CA 1
ATOM 1300 C C . PRO A 1 169 ? 9.125 -14.289 4.465 1 92.25 169 PRO A C 1
ATOM 1302 O O . PRO A 1 169 ? 8.82 -14.367 5.656 1 92.25 169 PRO A O 1
ATOM 1305 N N . GLU A 1 170 ? 8.812 -13.266 3.738 1 91.06 170 GLU A N 1
ATOM 1306 C CA . GLU A 1 170 ? 8.227 -12.055 4.293 1 91.06 170 GLU A CA 1
ATOM 1307 C C . GLU A 1 170 ? 6.801 -12.305 4.781 1 91.06 170 GLU A C 1
ATOM 1309 O O . GLU A 1 170 ? 6.238 -11.492 5.516 1 91.06 170 GLU A O 1
ATOM 1314 N N . LEU A 1 171 ? 6.227 -13.406 4.406 1 94.94 171 LEU A N 1
ATOM 1315 C CA . LEU A 1 171 ? 4.816 -13.641 4.695 1 94.94 171 LEU A CA 1
ATOM 1316 C C . LEU A 1 171 ? 4.652 -14.578 5.883 1 94.94 171 LEU A C 1
ATOM 1318 O O . LEU A 1 171 ? 3.535 -14.781 6.367 1 94.94 171 LEU A O 1
ATOM 1322 N N . TRP A 1 172 ? 5.773 -15.102 6.355 1 94 172 TRP A N 1
ATOM 1323 C CA . TRP A 1 172 ? 5.691 -16.109 7.398 1 94 172 TRP A CA 1
ATOM 1324 C C . TRP A 1 172 ? 6.41 -15.656 8.664 1 94 172 TRP A C 1
ATOM 1326 O O . TRP A 1 172 ? 7.441 -14.984 8.586 1 94 172 TRP A O 1
ATOM 1336 N N . SER A 1 173 ? 5.797 -15.992 9.805 1 85.12 173 SER A N 1
ATOM 1337 C CA . SER A 1 173 ? 6.398 -15.633 11.086 1 85.12 173 SER A CA 1
ATOM 1338 C C . SER A 1 173 ? 7.703 -16.391 11.305 1 85.12 173 SER A C 1
ATOM 1340 O O . SER A 1 173 ? 8.617 -15.875 11.953 1 85.12 173 SER A O 1
ATOM 1342 N N . ASP A 1 174 ? 7.672 -17.672 10.898 1 84.62 174 ASP A N 1
ATOM 1343 C CA . ASP A 1 174 ? 8.875 -18.5 11 1 84.62 174 ASP A CA 1
ATOM 1344 C C . ASP A 1 174 ? 8.812 -19.688 10.047 1 84.62 174 ASP A C 1
ATOM 1346 O O . ASP A 1 174 ? 7.766 -19.953 9.445 1 84.62 174 ASP A O 1
ATOM 1350 N N . ASP A 1 175 ? 9.883 -20.297 9.969 1 84 175 ASP A N 1
ATOM 1351 C CA . ASP A 1 175 ? 10.031 -21.422 9.047 1 84 175 ASP A CA 1
ATOM 1352 C C . ASP A 1 175 ? 9.156 -22.609 9.477 1 84 175 ASP A C 1
ATOM 1354 O O . ASP A 1 175 ? 8.672 -23.359 8.633 1 84 175 ASP A O 1
ATOM 1358 N N . GLY A 1 176 ? 8.977 -22.703 10.688 1 91.5 176 GLY A N 1
ATOM 1359 C CA . GLY A 1 176 ? 8.164 -23.797 11.188 1 91.5 176 GLY A CA 1
ATOM 1360 C C . GLY A 1 176 ? 6.711 -23.719 10.75 1 91.5 176 GLY A C 1
ATOM 1361 O O . GLY A 1 176 ? 6.09 -24.734 10.43 1 91.5 176 GLY A O 1
ATOM 1362 N N . ALA A 1 177 ? 6.246 -22.531 10.68 1 94.5 177 ALA A N 1
ATOM 1363 C CA . ALA A 1 177 ? 4.867 -22.328 10.242 1 94.5 177 ALA A CA 1
ATOM 1364 C C . ALA A 1 177 ? 4.691 -22.703 8.773 1 94.5 177 ALA A C 1
ATOM 1366 O O . ALA A 1 177 ? 3.709 -23.344 8.406 1 94.5 177 ALA A O 1
ATOM 1367 N N . PHE A 1 178 ? 5.625 -22.344 7.984 1 96.62 178 PHE A N 1
ATOM 1368 C CA . PHE A 1 178 ? 5.582 -22.672 6.566 1 96.62 178 PHE A CA 1
ATOM 1369 C C . PHE A 1 178 ? 5.617 -24.188 6.363 1 96.62 178 PHE A C 1
ATOM 1371 O O . PHE A 1 178 ? 4.848 -24.734 5.566 1 96.62 178 PHE A O 1
ATOM 1378 N N . GLU A 1 179 ? 6.539 -24.844 7.07 1 95.88 179 GLU A N 1
ATOM 1379 C CA . GLU A 1 179 ? 6.664 -26.281 6.961 1 95.88 179 GLU A CA 1
ATOM 1380 C C . GLU A 1 179 ? 5.367 -26.984 7.348 1 95.88 179 GLU A C 1
ATOM 1382 O O . GLU A 1 179 ? 4.883 -27.859 6.621 1 95.88 179 GLU A O 1
ATOM 1387 N N . HIS A 1 180 ? 4.82 -26.578 8.422 1 96.62 180 HIS A N 1
ATOM 1388 C CA . HIS A 1 180 ? 3.617 -27.219 8.945 1 96.62 180 HIS A CA 1
ATOM 1389 C C . HIS A 1 180 ? 2.453 -27.078 7.969 1 96.62 180 HIS A C 1
ATOM 1391 O O . HIS A 1 180 ? 1.843 -28.078 7.57 1 96.62 180 HIS A O 1
ATOM 1397 N N . VAL A 1 181 ? 2.199 -25.891 7.559 1 97.44 181 VAL A N 1
ATOM 1398 C CA . VAL A 1 181 ? 1.055 -25.609 6.699 1 97.44 181 VAL A CA 1
ATOM 1399 C C . VAL A 1 181 ? 1.301 -26.188 5.309 1 97.44 181 VAL A C 1
ATOM 1401 O O . VAL A 1 181 ? 0.386 -26.734 4.684 1 97.44 181 VAL A O 1
ATOM 1404 N N . GLY A 1 182 ? 2.518 -26.031 4.836 1 96.56 182 GLY A N 1
ATOM 1405 C CA . GLY A 1 182 ? 2.873 -26.609 3.545 1 96.56 182 GLY A CA 1
ATOM 1406 C C . GLY A 1 182 ? 2.711 -28.109 3.486 1 96.56 182 GLY A C 1
ATOM 1407 O O . GLY A 1 182 ? 2.234 -28.656 2.486 1 96.56 182 GLY A O 1
ATOM 1408 N N . ARG A 1 183 ? 3.082 -28.766 4.566 1 95.25 183 ARG A N 1
ATOM 1409 C CA . ARG A 1 183 ? 2.936 -30.219 4.637 1 95.25 183 ARG A CA 1
ATOM 1410 C C . ARG A 1 183 ? 1.465 -30.625 4.684 1 95.25 183 ARG A C 1
ATOM 1412 O O . ARG A 1 183 ? 1.076 -31.641 4.121 1 95.25 183 ARG A O 1
ATOM 1419 N N . GLU A 1 184 ? 0.721 -29.859 5.367 1 95.69 184 GLU A N 1
ATOM 1420 C CA . GLU A 1 184 ? -0.72 -30.094 5.367 1 95.69 184 GLU A CA 1
ATOM 1421 C C . GLU A 1 184 ? -1.293 -30 3.957 1 95.69 184 GLU A C 1
ATOM 1423 O O . GLU A 1 184 ? -2.125 -30.812 3.566 1 95.69 184 GLU A O 1
ATOM 1428 N N . ALA A 1 185 ? -0.87 -29.031 3.217 1 97 185 ALA A N 1
ATOM 1429 C CA . ALA A 1 185 ? -1.311 -28.875 1.832 1 97 185 ALA A CA 1
ATOM 1430 C C . ALA A 1 185 ? -0.86 -30.062 0.986 1 97 185 ALA A C 1
ATOM 1432 O O . ALA A 1 185 ? -1.655 -30.641 0.238 1 97 185 ALA A O 1
ATOM 1433 N N . LEU A 1 186 ? 0.357 -30.484 1.162 1 96.12 186 LEU A N 1
ATOM 1434 C CA . LEU A 1 186 ? 0.962 -31.547 0.354 1 96.12 186 LEU A CA 1
ATOM 1435 C C . LEU A 1 186 ? 0.224 -32.875 0.543 1 96.12 186 LEU A C 1
ATOM 1437 O O . LEU A 1 186 ? 0.196 -33.688 -0.364 1 96.12 186 LEU A O 1
ATOM 1441 N N . ALA A 1 187 ? -0.392 -33 1.681 1 94.5 187 ALA A N 1
ATOM 1442 C CA . ALA A 1 187 ? -1.104 -34.25 1.982 1 94.5 187 ALA A CA 1
ATOM 1443 C C . ALA A 1 187 ? -2.266 -34.469 1.017 1 94.5 187 ALA A C 1
ATOM 1445 O O . ALA A 1 187 ? -2.727 -35.594 0.832 1 94.5 187 ALA A O 1
ATOM 1446 N N . HIS A 1 188 ? -2.695 -33.375 0.361 1 95.19 188 HIS A N 1
ATOM 1447 C CA . HIS A 1 188 ? -3.844 -33.469 -0.534 1 95.19 188 HIS A CA 1
ATOM 1448 C C . HIS A 1 188 ? -3.445 -33.156 -1.971 1 95.19 188 HIS A C 1
ATOM 1450 O O . HIS A 1 188 ? -4.301 -32.812 -2.799 1 95.19 188 HIS A O 1
ATOM 1456 N N . VAL A 1 189 ? -2.205 -33.219 -2.277 1 97 189 VAL A N 1
ATOM 1457 C CA . VAL A 1 189 ? -1.673 -32.781 -3.568 1 97 189 VAL A CA 1
ATOM 1458 C C . VAL A 1 189 ? -1.179 -34 -4.344 1 97 189 VAL A C 1
ATOM 1460 O O . VAL A 1 189 ? -0.544 -34.906 -3.775 1 97 189 VAL A O 1
ATOM 1463 N N . ASP A 1 190 ? -1.475 -34.062 -5.613 1 96.38 190 ASP A N 1
ATOM 1464 C CA . ASP A 1 190 ? -0.994 -35.094 -6.5 1 96.38 190 ASP A CA 1
ATOM 1465 C C . ASP A 1 190 ? 0.321 -34.719 -7.168 1 96.38 190 ASP A C 1
ATOM 1467 O O . ASP A 1 190 ? 1.225 -35.531 -7.312 1 96.38 190 ASP A O 1
ATOM 1471 N N . VAL A 1 191 ? 0.419 -33.469 -7.613 1 97.88 191 VAL A N 1
ATOM 1472 C CA . VAL A 1 191 ? 1.562 -32.969 -8.367 1 97.88 191 VAL A CA 1
ATOM 1473 C C . VAL A 1 191 ? 2.129 -31.719 -7.688 1 97.88 191 VAL A C 1
ATOM 1475 O O . VAL A 1 191 ? 1.419 -30.719 -7.504 1 97.88 191 VAL A O 1
ATOM 1478 N N . CYS A 1 192 ? 3.398 -31.719 -7.316 1 98.12 192 CYS A N 1
ATOM 1479 C CA . CYS A 1 192 ? 4.051 -30.594 -6.656 1 98.12 192 CYS A CA 1
ATOM 1480 C C . CYS A 1 192 ? 5.16 -30.016 -7.527 1 98.12 192 CYS A C 1
ATOM 1482 O O . CYS A 1 192 ? 5.961 -30.766 -8.094 1 98.12 192 CYS A O 1
ATOM 1484 N N . LYS A 1 193 ? 5.141 -28.75 -7.723 1 98.69 193 LYS A N 1
ATOM 1485 C CA . LYS A 1 193 ? 6.266 -28.016 -8.305 1 98.69 193 LYS A CA 1
ATOM 1486 C C . LYS A 1 193 ? 6.977 -27.172 -7.262 1 98.69 193 LYS A C 1
ATOM 1488 O O . LYS A 1 193 ? 6.34 -26.406 -6.539 1 98.69 193 LYS A O 1
ATOM 1493 N N . ALA A 1 194 ? 8.297 -27.312 -7.188 1 98 194 ALA A N 1
ATOM 1494 C CA . ALA A 1 194 ? 9.055 -26.547 -6.195 1 98 194 ALA A CA 1
ATOM 1495 C C . ALA A 1 194 ? 10.523 -26.438 -6.598 1 98 194 ALA A C 1
ATOM 1497 O O . ALA A 1 194 ? 10.945 -27.016 -7.602 1 98 194 ALA A O 1
ATOM 1498 N N . THR A 1 195 ? 11.25 -25.641 -5.879 1 95.81 195 THR A N 1
ATOM 1499 C CA . THR A 1 195 ? 12.703 -25.656 -5.914 1 95.81 195 THR A CA 1
ATOM 1500 C C . THR A 1 195 ? 13.266 -26.547 -4.816 1 95.81 195 THR A C 1
ATOM 1502 O O . THR A 1 195 ? 12.539 -26.953 -3.904 1 95.81 195 THR A O 1
ATOM 1505 N N . VAL A 1 196 ? 14.523 -26.812 -4.941 1 94.81 196 VAL A N 1
ATOM 1506 C CA . VAL A 1 196 ? 15.188 -27.594 -3.902 1 94.81 196 VAL A CA 1
ATOM 1507 C C . VAL A 1 196 ? 15.094 -26.875 -2.564 1 94.81 196 VAL A C 1
ATOM 1509 O O . VAL A 1 196 ? 14.812 -27.484 -1.533 1 94.81 196 VAL A O 1
ATOM 1512 N N . ALA A 1 197 ? 15.32 -25.609 -2.584 1 92.5 197 ALA A N 1
ATOM 1513 C CA . ALA A 1 197 ? 15.289 -24.797 -1.362 1 92.5 197 ALA A CA 1
ATOM 1514 C C . ALA A 1 197 ? 13.914 -24.859 -0.702 1 92.5 197 ALA A C 1
ATOM 1516 O O . ALA A 1 197 ? 13.812 -24.953 0.524 1 92.5 197 ALA A O 1
ATOM 1517 N N . GLU A 1 198 ? 12.875 -24.828 -1.474 1 94.94 198 GLU A N 1
ATOM 1518 C CA . GLU A 1 198 ? 11.516 -24.891 -0.95 1 94.94 198 GLU A CA 1
ATOM 1519 C C . GLU A 1 198 ? 11.219 -26.266 -0.342 1 94.94 198 GLU A C 1
ATOM 1521 O O . GLU A 1 198 ? 10.594 -26.359 0.714 1 94.94 198 GLU A O 1
ATOM 1526 N N . LEU A 1 199 ? 11.656 -27.297 -1.013 1 95.19 199 LEU A N 1
ATOM 1527 C CA . LEU A 1 199 ? 11.422 -28.641 -0.496 1 95.19 199 LEU A CA 1
ATOM 1528 C C . LEU A 1 199 ? 12.172 -28.859 0.814 1 95.19 199 LEU A C 1
ATOM 1530 O O . LEU A 1 199 ? 11.664 -29.516 1.726 1 95.19 199 LEU A O 1
ATOM 1534 N N . ARG A 1 200 ? 13.344 -28.234 0.875 1 92.88 200 ARG A N 1
ATOM 1535 C CA . ARG A 1 200 ? 14.086 -28.297 2.127 1 92.88 200 ARG A CA 1
ATOM 1536 C C . ARG A 1 200 ? 13.344 -27.594 3.248 1 92.88 200 ARG A C 1
ATOM 1538 O O . ARG A 1 200 ? 13.289 -28.078 4.379 1 92.88 200 ARG A O 1
ATOM 1545 N N . ARG A 1 201 ? 12.797 -26.5 2.924 1 93.12 201 ARG A N 1
ATOM 1546 C CA . ARG A 1 201 ? 12.031 -25.734 3.908 1 93.12 201 ARG A CA 1
ATOM 1547 C C . ARG A 1 201 ? 10.789 -26.5 4.352 1 93.12 201 ARG A C 1
ATOM 1549 O O . ARG A 1 201 ? 10.305 -26.312 5.465 1 93.12 201 ARG A O 1
ATOM 1556 N N . LEU A 1 202 ? 10.305 -27.375 3.48 1 94.62 202 LEU A N 1
ATOM 1557 C CA . LEU A 1 202 ? 9.141 -28.203 3.809 1 94.62 202 LEU A CA 1
ATOM 1558 C C . LEU A 1 202 ? 9.562 -29.453 4.566 1 94.62 202 LEU A C 1
ATOM 1560 O O . LEU A 1 202 ? 8.742 -30.328 4.832 1 94.62 202 LEU A O 1
ATOM 1564 N N . GLY A 1 203 ? 10.828 -29.547 4.82 1 90.94 203 GLY A N 1
ATOM 1565 C CA . GLY A 1 203 ? 11.328 -30.609 5.668 1 90.94 203 GLY A CA 1
ATOM 1566 C C . GLY A 1 203 ? 11.875 -31.781 4.887 1 90.94 203 GLY A C 1
ATOM 1567 O O . GLY A 1 203 ? 12.125 -32.844 5.453 1 90.94 203 GLY A O 1
ATOM 1568 N N . PHE A 1 204 ? 11.906 -31.516 3.553 1 89.69 204 PHE A N 1
ATOM 1569 C CA . PHE A 1 204 ? 12.398 -32.625 2.748 1 89.69 204 PHE A CA 1
ATOM 1570 C C . PHE A 1 204 ? 13.891 -32.469 2.467 1 89.69 204 PHE A C 1
ATOM 1572 O O . PHE A 1 204 ? 14.352 -31.375 2.141 1 89.69 204 PHE A O 1
ATOM 1579 N N . GLY A 1 205 ? 14.5 -33.562 2.637 1 73 205 GLY A N 1
ATOM 1580 C CA . GLY A 1 205 ? 15.922 -33.562 2.355 1 73 205 GLY A CA 1
ATOM 1581 C C . GLY A 1 205 ? 16.781 -33.875 3.574 1 73 205 GLY A C 1
ATOM 1582 O O . GLY A 1 205 ? 16.328 -33.688 4.711 1 73 205 GLY A O 1
ATOM 1583 N N . VAL A 1 206 ? 17.125 -35.094 3.957 1 53.94 206 VAL A N 1
ATOM 1584 C CA . VAL A 1 206 ? 17.844 -35.906 4.938 1 53.94 206 VAL A CA 1
ATOM 1585 C C . VAL A 1 206 ? 18.875 -35.031 5.652 1 53.94 206 VAL A C 1
ATOM 1587 O O . VAL A 1 206 ? 19.688 -34.344 5.004 1 53.94 206 VAL A O 1
ATOM 1590 N N . GLU A 1 207 ? 18.656 -34.594 6.887 1 48.22 207 GLU A N 1
ATOM 1591 C CA . GLU A 1 207 ? 19.75 -34.25 7.797 1 48.22 207 GLU A CA 1
ATOM 1592 C C . GLU A 1 207 ? 21 -35.062 7.473 1 48.22 207 GLU A C 1
ATOM 1594 O O . GLU A 1 207 ? 22 -34.969 8.188 1 48.22 207 GLU A O 1
ATOM 1599 N N . ALA A 1 208 ? 20.703 -36.5 7.258 1 42.47 208 ALA A N 1
ATOM 1600 C CA . ALA A 1 208 ? 21.75 -37.438 7.605 1 42.47 208 ALA A CA 1
ATOM 1601 C C . ALA A 1 208 ? 23.125 -36.906 7.172 1 42.47 208 ALA A C 1
ATOM 1603 O O . ALA A 1 208 ? 23.219 -35.969 6.391 1 42.47 208 ALA A O 1
ATOM 1604 N N . ALA A 1 209 ? 24.125 -38.031 6.922 1 37.09 209 ALA A N 1
ATOM 1605 C CA . ALA A 1 209 ? 25.578 -38 6.84 1 37.09 209 ALA A CA 1
ATOM 1606 C C . ALA A 1 209 ? 26.047 -36.906 5.875 1 37.09 209 ALA A C 1
ATOM 1608 O O . ALA A 1 209 ? 25.312 -36.5 4.973 1 37.09 209 ALA A O 1
ATOM 1609 N N . ALA A 1 210 ? 27.281 -36.438 5.93 1 38.59 210 ALA A N 1
ATOM 1610 C CA . ALA A 1 210 ? 28.281 -35.719 5.156 1 38.59 210 ALA A CA 1
ATOM 1611 C C . ALA A 1 210 ? 27.938 -35.719 3.67 1 38.59 210 ALA A C 1
ATOM 1613 O O . ALA A 1 210 ? 28.75 -35.312 2.84 1 38.59 210 ALA A O 1
ATOM 1614 N N . ASP A 1 211 ? 27.188 -36.75 3.197 1 38.75 211 ASP A N 1
ATOM 1615 C CA . ASP A 1 211 ? 27.203 -36.969 1.755 1 38.75 211 ASP A CA 1
ATOM 1616 C C . ASP A 1 211 ? 26.516 -35.812 1.014 1 38.75 211 ASP A C 1
ATOM 1618 O O . ASP A 1 211 ? 25.391 -35.438 1.329 1 38.75 211 ASP A O 1
ATOM 1622 N N . THR A 1 212 ? 27.156 -34.875 0.356 1 42.5 212 THR A N 1
ATOM 1623 C CA . THR A 1 212 ? 27.281 -33.781 -0.59 1 42.5 212 THR A CA 1
ATOM 1624 C C . THR A 1 212 ? 26.062 -33.688 -1.491 1 42.5 212 THR A C 1
ATOM 1626 O O . THR A 1 212 ? 25.734 -32.594 -1.999 1 42.5 212 THR A O 1
ATOM 1629 N N . GLU A 1 213 ? 25.484 -34.75 -2.238 1 47.78 213 GLU A N 1
ATOM 1630 C CA . GLU A 1 213 ? 24.812 -34.469 -3.508 1 47.78 213 GLU A CA 1
ATOM 1631 C C . GLU A 1 213 ? 23.297 -34.375 -3.318 1 47.78 213 GLU A C 1
ATOM 1633 O O . GLU A 1 213 ? 22.578 -35.344 -3.512 1 47.78 213 GLU A O 1
ATOM 1638 N N . SER A 1 214 ? 22.688 -33.656 -2.393 1 62.56 214 SER A N 1
ATOM 1639 C CA . SER A 1 214 ? 21.266 -33.344 -2.385 1 62.56 214 SER A CA 1
ATOM 1640 C C . SER A 1 214 ? 20.781 -32.906 -3.766 1 62.56 214 SER A C 1
ATOM 1642 O O . SER A 1 214 ? 20.531 -31.719 -3.986 1 62.56 214 SER A O 1
ATOM 1644 N N . THR A 1 215 ? 20.797 -33.75 -4.609 1 84.31 215 THR A N 1
ATOM 1645 C CA . THR A 1 215 ? 20.422 -33.5 -5.996 1 84.31 215 THR A CA 1
ATOM 1646 C C . THR A 1 215 ? 18.906 -33.281 -6.117 1 84.31 215 THR A C 1
ATOM 1648 O O . THR A 1 215 ? 18.141 -33.75 -5.266 1 84.31 215 THR A O 1
ATOM 1651 N N . PRO A 1 216 ? 18.516 -32.5 -6.977 1 92.38 216 PRO A N 1
ATOM 1652 C CA . PRO A 1 216 ? 17.094 -32.281 -7.238 1 92.38 216 PRO A CA 1
ATOM 1653 C C . PRO A 1 216 ? 16.297 -33.594 -7.312 1 92.38 216 PRO A C 1
ATOM 1655 O O . PRO A 1 216 ? 15.195 -33.688 -6.781 1 92.38 216 PRO A O 1
ATOM 1658 N N . ALA A 1 217 ? 16.922 -34.625 -7.773 1 92 217 ALA A N 1
ATOM 1659 C CA . ALA A 1 217 ? 16.266 -35.906 -7.895 1 92 217 ALA A CA 1
ATOM 1660 C C . ALA A 1 217 ? 16.062 -36.562 -6.523 1 92 217 ALA A C 1
ATOM 1662 O O . ALA A 1 217 ? 15.008 -37.156 -6.266 1 92 217 ALA A O 1
ATOM 1663 N N . ALA A 1 218 ? 17.062 -36.438 -5.656 1 89.88 218 ALA A N 1
ATOM 1664 C CA . ALA A 1 218 ? 16.984 -37.031 -4.332 1 89.88 218 ALA A CA 1
ATOM 1665 C C . ALA A 1 218 ? 15.906 -36.375 -3.484 1 89.88 218 ALA A C 1
ATOM 1667 O O . ALA A 1 218 ? 15.148 -37.062 -2.787 1 89.88 218 ALA A O 1
ATOM 1668 N N . VAL A 1 219 ? 15.844 -35.156 -3.555 1 92.88 219 VAL A N 1
ATOM 1669 C CA . VAL A 1 219 ? 14.859 -34.406 -2.756 1 92.88 219 VAL A CA 1
ATOM 1670 C C . VAL A 1 219 ? 13.461 -34.688 -3.287 1 92.88 219 VAL A C 1
ATOM 1672 O O . VAL A 1 219 ? 12.516 -34.844 -2.51 1 92.88 219 VAL A O 1
ATOM 1675 N N . ALA A 1 220 ? 13.312 -34.75 -4.602 1 93.38 220 ALA A N 1
ATOM 1676 C CA . ALA A 1 220 ? 12.031 -35.062 -5.207 1 93.38 220 ALA A CA 1
ATOM 1677 C C . ALA A 1 220 ? 11.555 -36.469 -4.758 1 93.38 220 ALA A C 1
ATOM 1679 O O . ALA A 1 220 ? 10.383 -36.656 -4.434 1 93.38 220 ALA A O 1
ATOM 1680 N N . ARG A 1 221 ? 12.5 -37.406 -4.688 1 90.5 221 ARG A N 1
ATOM 1681 C CA . ARG A 1 221 ? 12.172 -38.75 -4.266 1 90.5 221 ARG A CA 1
ATOM 1682 C C . ARG A 1 221 ? 11.719 -38.781 -2.809 1 90.5 221 ARG A C 1
ATOM 1684 O O . ARG A 1 221 ? 10.812 -39.531 -2.449 1 90.5 221 ARG A O 1
ATOM 1691 N N . ALA A 1 222 ? 12.406 -37.969 -2.035 1 89.88 222 ALA A N 1
ATOM 1692 C CA . ALA A 1 222 ? 12.047 -37.906 -0.622 1 89.88 222 ALA A CA 1
ATOM 1693 C C . ALA A 1 222 ? 10.594 -37.438 -0.45 1 89.88 222 ALA A C 1
ATOM 1695 O O . ALA A 1 222 ? 9.891 -37.938 0.44 1 89.88 222 ALA A O 1
ATOM 1696 N N . VAL A 1 223 ? 10.141 -36.562 -1.268 1 93 223 VAL A N 1
ATOM 1697 C CA . VAL A 1 223 ? 8.766 -36.062 -1.223 1 93 223 VAL A CA 1
ATOM 1698 C C . VAL A 1 223 ? 7.809 -37.219 -1.557 1 93 223 VAL A C 1
ATOM 1700 O O . VAL A 1 223 ? 6.777 -37.375 -0.9 1 93 223 VAL A O 1
ATOM 1703 N N . LEU A 1 224 ? 8.148 -38.062 -2.561 1 92.19 224 LEU A N 1
ATOM 1704 C CA . LEU A 1 224 ? 7.293 -39.125 -3.02 1 92.19 224 LEU A CA 1
ATOM 1705 C C . LEU A 1 224 ? 7.172 -40.219 -1.958 1 92.19 224 LEU A C 1
ATOM 1707 O O . LEU A 1 224 ? 6.156 -40.906 -1.885 1 92.19 224 LEU A O 1
ATOM 1711 N N . GLU A 1 225 ? 8.219 -40.312 -1.157 1 85.5 225 GLU A N 1
ATOM 1712 C CA . GLU A 1 225 ? 8.234 -41.344 -0.123 1 85.5 225 GLU A CA 1
ATOM 1713 C C . GLU A 1 225 ? 7.258 -41.031 1.003 1 85.5 225 GLU A C 1
ATOM 1715 O O . GLU A 1 225 ? 6.816 -41.906 1.736 1 85.5 225 GLU A O 1
ATOM 1720 N N . THR A 1 226 ? 7.055 -39.812 1.129 1 77.5 226 THR A N 1
ATOM 1721 C CA . THR A 1 226 ? 6.113 -39.406 2.168 1 77.5 226 THR A CA 1
ATOM 1722 C C . THR A 1 226 ? 4.676 -39.562 1.689 1 77.5 226 THR A C 1
ATOM 1724 O O . THR A 1 226 ? 3.74 -39.531 2.492 1 77.5 226 THR A O 1
ATOM 1727 N N . GLY A 1 227 ? 4.539 -39.75 0.461 1 72.38 227 GLY A N 1
ATOM 1728 C CA . GLY A 1 227 ? 3.211 -39.969 -0.081 1 72.38 227 GLY A CA 1
ATOM 1729 C C . GLY A 1 227 ? 2.674 -41.344 0.231 1 72.38 227 GLY A C 1
ATOM 1730 O O . GLY A 1 227 ? 3.436 -42.312 0.294 1 72.38 227 GLY A O 1
ATOM 1731 N N . THR A 1 228 ? 1.49 -41.406 0.93 1 66.12 228 THR A N 1
ATOM 1732 C CA . THR A 1 228 ? 0.851 -42.656 1.255 1 66.12 228 THR A CA 1
ATOM 1733 C C . THR A 1 228 ? -0.327 -42.938 0.323 1 66.12 228 THR A C 1
ATOM 1735 O O . THR A 1 228 ? -0.668 -42.094 -0.512 1 66.12 228 THR A O 1
ATOM 1738 N N . ASP A 1 229 ? -0.755 -44.125 0.355 1 61.41 229 ASP A N 1
ATOM 1739 C CA . ASP A 1 229 ? -1.938 -44.469 -0.426 1 61.41 229 ASP A CA 1
ATOM 1740 C C . ASP A 1 229 ? -3.084 -43.5 -0.154 1 61.41 229 ASP A C 1
ATOM 1742 O O . ASP A 1 229 ? -3.961 -43.312 -1 1 61.41 229 ASP A O 1
ATOM 1746 N N . ALA A 1 230 ? -2.947 -42.906 0.988 1 59.84 230 ALA A N 1
ATOM 1747 C CA . ALA A 1 230 ? -4.086 -42.062 1.393 1 59.84 230 ALA A CA 1
ATOM 1748 C C . ALA A 1 230 ? -3.881 -40.625 0.983 1 59.84 230 ALA A C 1
ATOM 1750 O O . ALA A 1 230 ? -4.812 -39.812 1.052 1 59.84 230 ALA A O 1
ATOM 1751 N N . GLY A 1 231 ? -2.555 -40.469 0.508 1 77.5 231 GLY A N 1
ATOM 1752 C CA . GLY A 1 231 ? -2.455 -39.062 0.17 1 77.5 231 GLY A CA 1
ATOM 1753 C C . GLY A 1 231 ? -1.029 -38.594 -0.075 1 77.5 231 GLY A C 1
ATOM 1754 O O . GLY A 1 231 ? -0.085 -39.375 0.112 1 77.5 231 GLY A O 1
ATOM 1755 N N . GLY A 1 232 ? -0.843 -37.469 -0.745 1 90.62 232 GLY A N 1
ATOM 1756 C CA . GLY A 1 232 ? 0.456 -36.875 -1.061 1 90.62 232 GLY A CA 1
ATOM 1757 C C . GLY A 1 232 ? 0.787 -36.938 -2.541 1 90.62 232 GLY A C 1
ATOM 1758 O O . GLY A 1 232 ? 0.11 -37.625 -3.311 1 90.62 232 GLY A O 1
ATOM 1759 N N . PRO A 1 233 ? 1.844 -36.344 -2.869 1 95.88 233 PRO A N 1
ATOM 1760 C CA . PRO A 1 233 ? 2.158 -36.219 -4.293 1 95.88 233 PRO A CA 1
ATOM 1761 C C . PRO A 1 233 ? 2.631 -37.531 -4.914 1 95.88 233 PRO A C 1
ATOM 1763 O O . PRO A 1 233 ? 3.377 -38.281 -4.277 1 95.88 233 PRO A O 1
ATOM 1766 N N . HIS A 1 234 ? 2.162 -37.875 -6.066 1 94.88 234 HIS A N 1
ATOM 1767 C CA . HIS A 1 234 ? 2.719 -38.969 -6.82 1 94.88 234 HIS A CA 1
ATOM 1768 C C . HIS A 1 234 ? 3.777 -38.5 -7.812 1 94.88 234 HIS A C 1
ATOM 1770 O O . HIS A 1 234 ? 4.527 -39.312 -8.359 1 94.88 234 HIS A O 1
ATOM 1776 N N . THR A 1 235 ? 3.832 -37.219 -8.062 1 96.56 235 THR A N 1
ATOM 1777 C CA . THR A 1 235 ? 4.801 -36.625 -8.977 1 96.56 235 THR A CA 1
ATOM 1778 C C . THR A 1 235 ? 5.316 -35.312 -8.438 1 96.56 235 THR A C 1
ATOM 1780 O O . THR A 1 235 ? 4.543 -34.5 -7.922 1 96.56 235 THR A O 1
ATOM 1783 N N . VAL A 1 236 ? 6.645 -35.062 -8.547 1 97.5 236 VAL A N 1
ATOM 1784 C CA . VAL A 1 236 ? 7.281 -33.812 -8.125 1 97.5 236 VAL A CA 1
ATOM 1785 C C . VAL A 1 236 ? 8.148 -33.25 -9.258 1 97.5 236 VAL A C 1
ATOM 1787 O O . VAL A 1 236 ? 8.93 -34 -9.867 1 97.5 236 VAL A O 1
ATOM 1790 N N . PHE A 1 237 ? 7.898 -32 -9.602 1 98.44 237 PHE A N 1
ATOM 1791 C CA . PHE A 1 237 ? 8.766 -31.281 -10.516 1 98.44 237 PHE A CA 1
ATOM 1792 C C . PHE A 1 237 ? 9.648 -30.297 -9.758 1 98.44 237 PHE A C 1
ATOM 1794 O O . PHE A 1 237 ? 9.156 -29.484 -8.961 1 98.44 237 PHE A O 1
ATOM 1801 N N . VAL A 1 238 ? 10.953 -30.328 -9.977 1 98.12 238 VAL A N 1
ATOM 1802 C CA . VAL A 1 238 ? 11.914 -29.438 -9.328 1 98.12 238 VAL A CA 1
ATOM 1803 C C . VAL A 1 238 ? 12.578 -28.547 -10.375 1 98.12 238 VAL A C 1
ATOM 1805 O O . VAL A 1 238 ? 13.328 -29.031 -11.234 1 98.12 238 VAL A O 1
ATOM 1808 N N . THR A 1 239 ? 12.312 -27.25 -10.32 1 97.88 239 THR A N 1
ATOM 1809 C CA . THR A 1 239 ? 12.906 -26.297 -11.258 1 97.88 239 THR A CA 1
ATOM 1810 C C . THR A 1 239 ? 14.242 -25.781 -10.727 1 97.88 239 THR A C 1
ATOM 1812 O O . THR A 1 239 ? 14.406 -25.594 -9.523 1 97.88 239 THR A O 1
ATOM 1815 N N . ARG A 1 240 ? 15.156 -25.531 -11.664 1 95.88 240 ARG A N 1
ATOM 1816 C CA . ARG A 1 240 ? 16.531 -25.156 -11.32 1 95.88 240 ARG A CA 1
ATOM 1817 C C . ARG A 1 240 ? 16.984 -23.953 -12.141 1 95.88 240 ARG A C 1
ATOM 1819 O O . ARG A 1 240 ? 18.141 -23.906 -12.586 1 95.88 240 ARG A O 1
ATOM 1826 N N . GLY A 1 241 ? 16.156 -23.062 -12.453 1 94 241 GLY A N 1
ATOM 1827 C CA . GLY A 1 241 ? 16.531 -21.906 -13.258 1 94 241 GLY A CA 1
ATOM 1828 C C . GLY A 1 241 ? 17.094 -22.281 -14.617 1 94 241 GLY A C 1
ATOM 1829 O O . GLY A 1 241 ? 16.484 -23.047 -15.352 1 94 241 GLY A O 1
ATOM 1830 N N . SER A 1 242 ? 18.25 -21.719 -14.898 1 94.12 242 SER A N 1
ATOM 1831 C CA . SER A 1 242 ? 18.875 -21.922 -16.203 1 94.12 242 SER A CA 1
ATOM 1832 C C . SER A 1 242 ? 19.375 -23.359 -16.344 1 94.12 242 SER A C 1
ATOM 1834 O O . SER A 1 242 ? 19.672 -23.797 -17.453 1 94.12 242 SER A O 1
ATOM 1836 N N . ASP A 1 243 ? 19.406 -24.109 -15.242 1 95.56 243 ASP A N 1
ATOM 1837 C CA . ASP A 1 243 ? 19.906 -25.484 -15.281 1 95.56 243 ASP A CA 1
ATOM 1838 C C . ASP A 1 243 ? 18.797 -26.438 -15.703 1 95.56 243 ASP A C 1
ATOM 1840 O O . ASP A 1 243 ? 19.047 -27.641 -15.891 1 95.56 243 ASP A O 1
ATOM 1844 N N . GLY A 1 244 ? 17.594 -25.922 -15.82 1 97.19 244 GLY A N 1
ATOM 1845 C CA . GLY A 1 244 ? 16.484 -26.734 -16.281 1 97.19 244 GLY A CA 1
ATOM 1846 C C . GLY A 1 244 ? 15.602 -27.25 -15.156 1 97.19 244 GLY A C 1
ATOM 1847 O O . GLY A 1 244 ? 15.195 -26.469 -14.289 1 97.19 244 GLY A O 1
ATOM 1848 N N . ALA A 1 245 ? 15.211 -28.516 -15.258 1 98.12 245 ALA A N 1
ATOM 1849 C CA . ALA A 1 245 ? 14.297 -29.078 -14.273 1 98.12 245 ALA A CA 1
ATOM 1850 C C . ALA A 1 245 ? 14.391 -30.594 -14.234 1 98.12 245 ALA A C 1
ATOM 1852 O O . ALA A 1 245 ? 14.914 -31.219 -15.164 1 98.12 245 ALA A O 1
ATOM 1853 N N . VAL A 1 246 ? 13.984 -31.125 -13.133 1 97.5 246 VAL A N 1
ATOM 1854 C CA . VAL A 1 246 ? 13.906 -32.562 -12.906 1 97.5 246 VAL A CA 1
ATOM 1855 C C . VAL A 1 246 ? 12.492 -32.938 -12.469 1 97.5 246 VAL A C 1
ATOM 1857 O O . VAL A 1 246 ? 11.805 -32.156 -11.812 1 97.5 246 VAL A O 1
ATOM 1860 N N . ALA A 1 247 ? 12.039 -34.125 -12.914 1 97.69 247 ALA A N 1
ATOM 1861 C CA . ALA A 1 247 ? 10.75 -34.656 -12.477 1 97.69 247 ALA A CA 1
ATOM 1862 C C . ALA A 1 247 ? 10.906 -36.062 -11.906 1 97.69 247 ALA A C 1
ATOM 1864 O O . ALA A 1 247 ? 11.68 -36.875 -12.43 1 97.69 247 ALA A O 1
ATOM 1865 N N . ALA A 1 248 ? 10.312 -36.312 -10.836 1 95.06 248 ALA A N 1
ATOM 1866 C CA . ALA A 1 248 ? 10.211 -37.656 -10.266 1 95.06 248 ALA A CA 1
ATOM 1867 C C . ALA A 1 248 ? 8.75 -38.062 -10.125 1 95.06 248 ALA A C 1
ATOM 1869 O O . ALA A 1 248 ? 7.895 -37.281 -9.75 1 95.06 248 ALA A O 1
ATOM 1870 N N . THR A 1 249 ? 8.406 -39.312 -10.453 1 95.5 249 THR A N 1
ATOM 1871 C CA . THR A 1 249 ? 7.047 -39.812 -10.344 1 95.5 249 THR A CA 1
ATOM 1872 C C . THR A 1 249 ? 7.039 -41.219 -9.719 1 95.5 249 THR A C 1
ATOM 1874 O O . THR A 1 249 ? 7.922 -42.031 -10 1 95.5 249 THR A O 1
ATOM 1877 N N . SER A 1 250 ? 6.141 -41.438 -8.789 1 92 250 SER A N 1
ATOM 1878 C CA . SER A 1 250 ? 5.965 -42.75 -8.18 1 92 250 SER A CA 1
ATOM 1879 C C . SER A 1 250 ? 5.066 -43.625 -9.031 1 92 250 SER A C 1
ATOM 1881 O O . SER A 1 250 ? 4.617 -43.219 -10.102 1 92 250 SER A O 1
ATOM 1883 N N . ALA A 1 251 ? 4.793 -44.844 -8.555 1 89 251 ALA A N 1
ATOM 1884 C CA . ALA A 1 251 ? 3.959 -45.781 -9.273 1 89 251 ALA A CA 1
ATOM 1885 C C . ALA A 1 251 ? 2.508 -45.344 -9.336 1 89 251 ALA A C 1
ATOM 1887 O O . ALA A 1 251 ? 1.738 -45.781 -10.18 1 89 251 ALA A O 1
ATOM 1888 N N . ARG A 1 252 ? 2.152 -44.406 -8.516 1 89.44 252 ARG A N 1
ATOM 1889 C CA . ARG A 1 252 ? 0.795 -43.875 -8.477 1 89.44 252 ARG A CA 1
ATOM 1890 C C . ARG A 1 252 ? 0.578 -42.844 -9.586 1 89.44 252 ARG A C 1
ATOM 1892 O O . ARG A 1 252 ? -0.553 -42.406 -9.836 1 89.44 252 ARG A O 1
ATOM 1899 N N . GLY A 1 253 ? 1.68 -42.438 -10.234 1 91.56 253 GLY A N 1
ATOM 1900 C CA . GLY A 1 253 ? 1.573 -41.438 -11.273 1 91.56 253 GLY A CA 1
ATOM 1901 C C . GLY A 1 253 ? 0.934 -41.938 -12.547 1 91.56 253 GLY A C 1
ATOM 1902 O O . GLY A 1 253 ? 0.805 -43.156 -12.734 1 91.56 253 GLY A O 1
ATOM 1903 N N . PRO A 1 254 ? 0.551 -41.062 -13.367 1 91.62 254 PRO A N 1
ATOM 1904 C CA . PRO A 1 254 ? -0.227 -41.469 -14.539 1 91.62 254 PRO A CA 1
ATOM 1905 C C . PRO A 1 254 ? 0.628 -42.156 -15.609 1 91.62 254 PRO A C 1
ATOM 1907 O O . PRO A 1 254 ? 0.093 -42.719 -16.562 1 91.62 254 PRO A O 1
ATOM 1910 N N . TRP A 1 255 ? 1.897 -42.188 -15.492 1 89.81 255 TRP A N 1
ATOM 1911 C CA . TRP A 1 255 ? 2.777 -42.719 -16.531 1 89.81 255 TRP A CA 1
ATOM 1912 C C . TRP A 1 255 ? 3.188 -44.156 -16.234 1 89.81 255 TRP A C 1
ATOM 1914 O O . TRP A 1 255 ? 3.895 -44.781 -17.031 1 89.81 255 TRP A O 1
ATOM 1924 N N . THR A 1 256 ? 3.072 -44.562 -15.203 1 75.19 256 THR A N 1
ATOM 1925 C CA . THR A 1 256 ? 3.529 -45.875 -14.852 1 75.19 256 THR A CA 1
ATOM 1926 C C . THR A 1 256 ? 2.436 -46.906 -15.117 1 75.19 256 THR A C 1
ATOM 1928 O O . THR A 1 256 ? 1.289 -46.75 -14.703 1 75.19 256 THR A O 1
ATOM 1931 N N . ALA A 1 257 ? 2.541 -47.406 -16.453 1 58.28 257 ALA A N 1
ATOM 1932 C CA . ALA A 1 257 ? 1.706 -48.531 -16.812 1 58.28 257 ALA A CA 1
ATOM 1933 C C . ALA A 1 257 ? 2.275 -49.844 -16.25 1 58.28 257 ALA A C 1
ATOM 1935 O O . ALA A 1 257 ? 3.494 -50 -16.141 1 58.28 257 ALA A O 1
ATOM 1936 N N . GLY A 1 258 ? 1.461 -50.781 -15.625 1 49.81 258 GLY A N 1
ATOM 1937 C CA . GLY A 1 258 ? 1.713 -52.188 -15.352 1 49.81 258 GLY A CA 1
ATOM 1938 C C . GLY A 1 258 ? 2.268 -52.438 -13.961 1 49.81 258 GLY A C 1
ATOM 1939 O O . GLY A 1 258 ? 2.391 -51.5 -13.164 1 49.81 258 GLY A O 1
ATOM 1940 N N . ASP A 1 259 ? 2.514 -53.75 -13.594 1 45.84 259 ASP A N 1
ATOM 1941 C CA . ASP A 1 259 ? 2.885 -54.469 -12.375 1 45.84 259 ASP A CA 1
ATOM 1942 C C . ASP A 1 259 ? 4.207 -53.938 -11.82 1 45.84 259 ASP A C 1
ATOM 1944 O O . ASP A 1 259 ? 4.906 -54.656 -11.094 1 45.84 259 ASP A O 1
ATOM 1948 N N . SER A 1 260 ? 4.715 -52.812 -12.344 1 50.62 260 SER A N 1
ATOM 1949 C CA . SER A 1 260 ? 6.094 -52.562 -11.953 1 50.62 260 SER A CA 1
ATOM 1950 C C . SER A 1 260 ? 6.152 -51.812 -10.617 1 50.62 260 SER A C 1
ATOM 1952 O O . SER A 1 260 ? 7.113 -51.094 -10.344 1 50.62 260 SER A O 1
ATOM 1954 N N . ARG A 1 261 ? 5.254 -51.938 -9.805 1 54.38 261 ARG A N 1
ATOM 1955 C CA . ARG A 1 261 ? 5.176 -51.469 -8.43 1 54.38 261 ARG A CA 1
ATOM 1956 C C . ARG A 1 261 ? 6.527 -51.562 -7.73 1 54.38 261 ARG A C 1
ATOM 1958 O O . ARG A 1 261 ? 6.723 -51.031 -6.645 1 54.38 261 ARG A O 1
ATOM 1965 N N . ASP A 1 262 ? 7.207 -52.562 -8.25 1 53.28 262 ASP A N 1
ATOM 1966 C CA . ASP A 1 262 ? 8.438 -52.875 -7.531 1 53.28 262 ASP A CA 1
ATOM 1967 C C . ASP A 1 262 ? 9.57 -51.938 -7.93 1 53.28 262 ASP A C 1
ATOM 1969 O O . ASP A 1 262 ? 10.664 -52 -7.375 1 53.28 262 ASP A O 1
ATOM 1973 N N . GLU A 1 263 ? 9.164 -51 -8.969 1 62.22 263 GLU A N 1
ATOM 1974 C CA . GLU A 1 263 ? 10.289 -50.156 -9.375 1 62.22 263 GLU A CA 1
ATOM 1975 C C . GLU A 1 263 ? 10.211 -48.781 -8.734 1 62.22 263 GLU A C 1
ATOM 1977 O O . GLU A 1 263 ? 9.117 -48.281 -8.484 1 62.22 263 GLU A O 1
ATOM 1982 N N . GLY A 1 264 ? 11.188 -48.344 -7.992 1 75.38 264 GLY A N 1
ATOM 1983 C CA . GLY A 1 264 ? 11.367 -47.031 -7.395 1 75.38 264 GLY A CA 1
ATOM 1984 C C . GLY A 1 264 ? 10.898 -45.906 -8.289 1 75.38 264 GLY A C 1
ATOM 1985 O O . GLY A 1 264 ? 10.43 -46.125 -9.406 1 75.38 264 GLY A O 1
ATOM 1986 N N . PRO A 1 265 ? 10.75 -44.75 -7.844 1 84.38 265 PRO A N 1
ATOM 1987 C CA . PRO A 1 265 ? 10.297 -43.594 -8.625 1 84.38 265 PRO A CA 1
ATOM 1988 C C . PRO A 1 265 ? 11.125 -43.375 -9.891 1 84.38 265 PRO A C 1
ATOM 1990 O O . PRO A 1 265 ? 12.336 -43.594 -9.883 1 84.38 265 PRO A O 1
ATOM 1993 N N . ARG A 1 266 ? 10.461 -43.156 -10.984 1 90.75 266 ARG A N 1
ATOM 1994 C CA . ARG A 1 266 ? 11.117 -42.75 -12.227 1 90.75 266 ARG A CA 1
ATOM 1995 C C . ARG A 1 266 ? 11.523 -41.281 -12.203 1 90.75 266 ARG A C 1
ATOM 1997 O O . ARG A 1 266 ? 10.789 -40.438 -11.672 1 90.75 266 ARG A O 1
ATOM 2004 N N . VAL A 1 267 ? 12.695 -41.031 -12.82 1 93.94 267 VAL A N 1
ATOM 2005 C CA . VAL A 1 267 ? 13.203 -39.656 -12.836 1 93.94 267 VAL A CA 1
ATOM 2006 C C . VAL A 1 267 ? 13.461 -39.25 -14.281 1 93.94 267 VAL A C 1
ATOM 2008 O O . VAL A 1 267 ? 13.945 -40.031 -15.094 1 93.94 267 VAL A O 1
ATOM 2011 N N . ALA A 1 268 ? 13.078 -38.094 -14.617 1 96.31 268 ALA A N 1
ATOM 2012 C CA . ALA A 1 268 ? 13.398 -37.438 -15.883 1 96.31 268 ALA A CA 1
ATOM 2013 C C . ALA A 1 268 ? 14.125 -36.125 -15.648 1 96.31 268 ALA A C 1
ATOM 2015 O O . ALA A 1 268 ? 13.938 -35.469 -14.617 1 96.31 268 ALA A O 1
ATOM 2016 N N . SER A 1 269 ? 14.969 -35.781 -16.594 1 97.06 269 SER A N 1
ATOM 2017 C CA . SER A 1 269 ? 15.703 -34.531 -16.531 1 97.06 269 SER A CA 1
ATOM 2018 C C . SER A 1 269 ? 15.648 -33.781 -17.859 1 97.06 269 SER A C 1
ATOM 2020 O O . SER A 1 269 ? 15.633 -34.406 -18.922 1 97.06 269 SER A O 1
ATOM 2022 N N . GLN A 1 270 ? 15.555 -32.562 -17.797 1 97.06 270 GLN A N 1
ATOM 2023 C CA . GLN A 1 270 ? 15.57 -31.656 -18.953 1 97.06 270 GLN A CA 1
ATOM 2024 C C . GLN A 1 270 ? 16.516 -30.484 -18.719 1 97.06 270 GLN A C 1
ATOM 2026 O O . GLN A 1 270 ? 16.297 -29.688 -17.812 1 97.06 270 GLN A O 1
ATOM 2031 N N . PRO A 1 271 ? 17.609 -30.406 -19.5 1 96.5 271 PRO A N 1
ATOM 2032 C CA . PRO A 1 271 ? 18.453 -29.203 -19.406 1 96.5 271 PRO A CA 1
ATOM 2033 C C . PRO A 1 271 ? 17.719 -27.938 -19.812 1 96.5 271 PRO A C 1
ATOM 2035 O O . PRO A 1 271 ? 16.734 -28 -20.547 1 96.5 271 PRO A O 1
ATOM 2038 N N . GLY A 1 272 ? 18.25 -26.828 -19.328 1 96.44 272 GLY A N 1
ATOM 2039 C CA . GLY A 1 272 ? 17.672 -25.547 -19.734 1 96.44 272 GLY A CA 1
ATOM 2040 C C . GLY A 1 272 ? 17.797 -25.297 -21.234 1 96.44 272 GLY A C 1
ATOM 2041 O O . GLY A 1 272 ? 18.703 -25.828 -21.875 1 96.44 272 GLY A O 1
ATOM 2042 N N . PHE A 1 273 ? 16.875 -24.562 -21.766 1 95.75 273 PHE A N 1
ATOM 2043 C CA . PHE A 1 273 ? 16.938 -24.156 -23.156 1 95.75 273 PHE A CA 1
ATOM 2044 C C . PHE A 1 273 ? 17.797 -22.891 -23.312 1 95.75 273 PHE A C 1
ATOM 2046 O O . PHE A 1 273 ? 17.812 -22.047 -22.406 1 95.75 273 PHE A O 1
ATOM 2053 N N . ASP A 1 274 ? 18.438 -22.781 -24.391 1 93.19 274 ASP A N 1
ATOM 2054 C CA . ASP A 1 274 ? 19.25 -21.609 -24.688 1 93.19 274 ASP A CA 1
ATOM 2055 C C . ASP A 1 274 ? 18.406 -20.5 -25.297 1 93.19 274 ASP A C 1
ATOM 2057 O O . ASP A 1 274 ? 18.125 -20.516 -26.5 1 93.19 274 ASP A O 1
ATOM 2061 N N . VAL A 1 275 ? 18.016 -19.594 -24.5 1 93.75 275 VAL A N 1
ATOM 2062 C CA . VAL A 1 275 ? 17.219 -18.453 -24.953 1 93.75 275 VAL A CA 1
ATOM 2063 C C . VAL A 1 275 ? 17.859 -17.156 -24.469 1 93.75 275 VAL A C 1
ATOM 2065 O O . VAL A 1 275 ? 18.688 -17.172 -23.562 1 93.75 275 VAL A O 1
ATOM 2068 N N . ASP A 1 276 ? 17.547 -16 -25.047 1 93.94 276 ASP A N 1
ATOM 2069 C CA . ASP A 1 276 ? 18 -14.688 -24.578 1 93.94 276 ASP A CA 1
ATOM 2070 C C . ASP A 1 276 ? 17.156 -14.203 -23.406 1 93.94 276 ASP A C 1
ATOM 2072 O O . ASP A 1 276 ? 16.109 -13.586 -23.609 1 93.94 276 ASP A O 1
ATOM 2076 N N . VAL A 1 277 ? 17.656 -14.438 -22.266 1 94.06 277 VAL A N 1
ATOM 2077 C CA . VAL A 1 277 ? 16.922 -14.148 -21.047 1 94.06 277 VAL A CA 1
ATOM 2078 C C . VAL A 1 277 ? 16.875 -12.641 -20.797 1 94.06 277 VAL A C 1
ATOM 2080 O O . VAL A 1 277 ? 17.922 -11.984 -20.781 1 94.06 277 VAL A O 1
ATOM 2083 N N . VAL A 1 278 ? 15.742 -12.078 -20.547 1 92.62 278 VAL A N 1
ATOM 2084 C CA . VAL A 1 278 ? 15.523 -10.664 -20.25 1 92.62 278 VAL A CA 1
ATOM 2085 C C . VAL A 1 278 ? 15.062 -10.516 -18.797 1 92.62 278 VAL A C 1
ATOM 2087 O O . VAL A 1 278 ? 15.562 -9.664 -18.078 1 92.62 278 VAL A O 1
ATOM 2090 N N . ASP A 1 279 ? 14.156 -11.289 -18.359 1 90.25 279 ASP A N 1
ATOM 2091 C CA . ASP A 1 279 ? 13.516 -11.227 -17.047 1 90.25 279 ASP A CA 1
ATOM 2092 C C . ASP A 1 279 ? 13.016 -12.602 -16.609 1 90.25 279 ASP A C 1
ATOM 2094 O O . ASP A 1 279 ? 12.227 -13.227 -17.328 1 90.25 279 ASP A O 1
ATOM 2098 N N . THR A 1 280 ? 13.391 -13.039 -15.438 1 90.31 280 THR A N 1
ATOM 2099 C CA . THR A 1 280 ? 13.039 -14.391 -15.008 1 90.31 280 THR A CA 1
ATOM 2100 C C . THR A 1 280 ? 11.773 -14.367 -14.156 1 90.31 280 THR A C 1
ATOM 2102 O O . THR A 1 280 ? 11.344 -15.406 -13.648 1 90.31 280 THR A O 1
ATOM 2105 N N . THR A 1 281 ? 11.234 -13.164 -13.984 1 88.69 281 THR A N 1
ATOM 2106 C CA . THR A 1 281 ? 10.008 -13.055 -13.195 1 88.69 281 THR A CA 1
ATOM 2107 C C . THR A 1 281 ? 8.883 -13.867 -13.82 1 88.69 281 THR A C 1
ATOM 2109 O O . THR A 1 281 ? 8.609 -13.742 -15.016 1 88.69 281 THR A O 1
ATOM 2112 N N . GLY A 1 282 ? 8.289 -14.773 -13.047 1 92.62 282 GLY A N 1
ATOM 2113 C CA . GLY A 1 282 ? 7.141 -15.539 -13.508 1 92.62 282 GLY A CA 1
ATOM 2114 C C . GLY A 1 282 ? 7.523 -16.828 -14.211 1 92.62 282 GLY A C 1
ATOM 2115 O O . GLY A 1 282 ? 6.652 -17.594 -14.633 1 92.62 282 GLY A O 1
ATOM 2116 N N . ALA A 1 283 ? 8.828 -17.125 -14.328 1 96.19 283 ALA A N 1
ATOM 2117 C CA . ALA A 1 283 ? 9.273 -18.344 -15.008 1 96.19 283 ALA A CA 1
ATOM 2118 C C . ALA A 1 283 ? 8.688 -19.578 -14.352 1 96.19 283 ALA A C 1
ATOM 2120 O O . ALA A 1 283 ? 8.266 -20.516 -15.031 1 96.19 283 ALA A O 1
ATOM 2121 N N . GLY A 1 284 ? 8.719 -19.578 -13.016 1 97.56 284 GLY A N 1
ATOM 2122 C CA . GLY A 1 284 ? 8.133 -20.703 -12.297 1 97.56 284 GLY A CA 1
ATOM 2123 C C . GLY A 1 284 ? 6.641 -20.859 -12.547 1 97.56 284 GLY A C 1
ATOM 2124 O O . GLY A 1 284 ? 6.145 -21.984 -12.68 1 97.56 284 GLY A O 1
ATOM 2125 N N . ASP A 1 285 ? 5.938 -19.781 -12.617 1 98.38 285 ASP A N 1
ATOM 2126 C CA . ASP A 1 285 ? 4.508 -19.812 -12.906 1 98.38 285 ASP A CA 1
ATOM 2127 C C . ASP A 1 285 ? 4.234 -20.328 -14.312 1 98.38 285 ASP A C 1
ATOM 2129 O O . ASP A 1 285 ? 3.291 -21.094 -14.531 1 98.38 285 ASP A O 1
ATOM 2133 N N . ALA A 1 286 ? 5.047 -19.844 -15.219 1 98.56 286 ALA A N 1
ATOM 2134 C CA . ALA A 1 286 ? 4.953 -20.328 -16.594 1 98.56 286 ALA A CA 1
ATOM 2135 C C . ALA A 1 286 ? 5.184 -21.844 -16.656 1 98.56 286 ALA A C 1
ATOM 2137 O O . ALA A 1 286 ? 4.48 -22.547 -17.391 1 98.56 286 ALA A O 1
ATOM 2138 N N . PHE A 1 287 ? 6.168 -22.297 -15.922 1 98.75 287 PHE A N 1
ATOM 2139 C CA . PHE A 1 287 ? 6.445 -23.719 -15.836 1 98.75 287 PHE A CA 1
ATOM 2140 C C . PHE A 1 287 ? 5.211 -24.484 -15.375 1 98.75 287 PHE A C 1
ATOM 2142 O O . PHE A 1 287 ? 4.852 -25.5 -15.961 1 98.75 287 PHE A O 1
ATOM 2149 N N . VAL A 1 288 ? 4.543 -24 -14.352 1 98.88 288 VAL A N 1
ATOM 2150 C CA . VAL A 1 288 ? 3.359 -24.641 -13.797 1 98.88 288 VAL A CA 1
ATOM 2151 C C . VAL A 1 288 ? 2.26 -24.719 -14.852 1 98.88 288 VAL A C 1
ATOM 2153 O O . VAL A 1 288 ? 1.617 -25.75 -15.023 1 98.88 288 VAL A O 1
ATOM 2156 N N . ALA A 1 289 ? 2.043 -23.594 -15.562 1 98.81 289 ALA A N 1
ATOM 2157 C CA . ALA A 1 289 ? 1.062 -23.609 -16.641 1 98.81 289 ALA A CA 1
ATOM 2158 C C . ALA A 1 289 ? 1.404 -24.672 -17.688 1 98.81 289 ALA A C 1
ATOM 2160 O O . ALA A 1 289 ? 0.527 -25.406 -18.141 1 98.81 289 ALA A O 1
ATOM 2161 N N . GLY A 1 290 ? 2.67 -24.734 -18.047 1 98.62 290 GLY A N 1
ATOM 2162 C CA . GLY A 1 290 ? 3.129 -25.719 -19.016 1 98.62 290 GLY A CA 1
ATOM 2163 C C . GLY A 1 290 ? 2.955 -27.156 -18.547 1 98.62 290 GLY A C 1
ATOM 2164 O O . GLY A 1 290 ? 2.598 -28.031 -19.328 1 98.62 290 GLY A O 1
ATOM 2165 N N . LEU A 1 291 ? 3.291 -27.359 -17.266 1 98.5 291 LEU A N 1
ATOM 2166 C CA . LEU A 1 291 ? 3.172 -28.703 -16.703 1 98.5 291 LEU A CA 1
ATOM 2167 C C . LEU A 1 291 ? 1.719 -29.156 -16.719 1 98.5 291 LEU A C 1
ATOM 2169 O O . LEU A 1 291 ? 1.429 -30.297 -17.078 1 98.5 291 LEU A O 1
ATOM 2173 N N . ILE A 1 292 ? 0.759 -28.312 -16.328 1 98.56 292 ILE A N 1
ATOM 2174 C CA . ILE A 1 292 ? -0.659 -28.656 -16.312 1 98.56 292 ILE A CA 1
ATOM 2175 C C . ILE A 1 292 ? -1.14 -28.922 -17.734 1 98.56 292 ILE A C 1
ATOM 2177 O O . ILE A 1 292 ? -1.755 -29.969 -18 1 98.56 292 ILE A O 1
ATOM 2181 N N . ALA A 1 293 ? -0.777 -28.047 -18.656 1 98.12 293 ALA A N 1
ATOM 2182 C CA . ALA A 1 293 ? -1.182 -28.219 -20.062 1 98.12 293 ALA A CA 1
ATOM 2183 C C . ALA A 1 293 ? -0.584 -29.5 -20.641 1 98.12 293 ALA A C 1
ATOM 2185 O O . ALA A 1 293 ? -1.276 -30.25 -21.328 1 98.12 293 ALA A O 1
ATOM 2186 N N . GLY A 1 294 ? 0.698 -29.719 -20.422 1 97.38 294 GLY A N 1
ATOM 2187 C CA . GLY A 1 294 ? 1.377 -30.891 -20.938 1 97.38 294 GLY A CA 1
ATOM 2188 C C . GLY A 1 294 ? 0.78 -32.188 -20.438 1 97.38 294 GLY A C 1
ATOM 2189 O O . GLY A 1 294 ? 0.59 -33.125 -21.203 1 97.38 294 GLY A O 1
ATOM 2190 N N . MET A 1 295 ? 0.501 -32.281 -19.141 1 97.31 295 MET A N 1
ATOM 2191 C CA . MET A 1 295 ? -0.1 -33.469 -18.562 1 97.31 295 MET A CA 1
ATOM 2192 C C . MET A 1 295 ? -1.51 -33.688 -19.109 1 97.31 295 MET A C 1
ATOM 2194 O O . MET A 1 295 ? -1.899 -34.812 -19.406 1 97.31 295 MET A O 1
ATOM 2198 N N . ARG A 1 296 ? -2.262 -32.656 -19.266 1 96.44 296 ARG A N 1
ATOM 2199 C CA . ARG A 1 296 ? -3.629 -32.75 -19.766 1 96.44 296 ARG A CA 1
ATOM 2200 C C . ARG A 1 296 ? -3.646 -33.156 -21.234 1 96.44 296 ARG A C 1
ATOM 2202 O O . ARG A 1 296 ? -4.602 -33.781 -21.703 1 96.44 296 ARG A O 1
ATOM 2209 N N . ASP A 1 297 ? -2.568 -32.844 -21.938 1 95.56 297 ASP A N 1
ATOM 2210 C CA . ASP A 1 297 ? -2.416 -33.25 -23.328 1 95.56 297 ASP A CA 1
ATOM 2211 C C . ASP A 1 297 ? -2.088 -34.719 -23.438 1 95.56 297 ASP A C 1
ATOM 2213 O O . ASP A 1 297 ? -2.074 -35.281 -24.531 1 95.56 297 ASP A O 1
ATOM 2217 N N . GLY A 1 298 ? -1.759 -35.375 -22.359 1 95.5 298 GLY A N 1
ATOM 2218 C CA . GLY A 1 298 ? -1.413 -36.781 -22.359 1 95.5 298 GLY A CA 1
ATOM 2219 C C . GLY A 1 298 ? 0.034 -37.031 -22.75 1 95.5 298 GLY A C 1
ATOM 2220 O O . GLY A 1 298 ? 0.377 -38.125 -23.203 1 95.5 298 GLY A O 1
ATOM 2221 N N . ARG A 1 299 ? 0.891 -36.094 -22.516 1 95.5 299 ARG A N 1
ATOM 2222 C CA . ARG A 1 299 ? 2.305 -36.25 -22.844 1 95.5 299 ARG A CA 1
ATOM 2223 C C . ARG A 1 299 ? 2.992 -37.219 -21.859 1 95.5 299 ARG A C 1
ATOM 2225 O O . ARG A 1 299 ? 2.541 -37.375 -20.734 1 95.5 299 ARG A O 1
ATOM 2232 N N . SER A 1 300 ? 4.129 -37.844 -22.359 1 96.75 300 SER A N 1
ATOM 2233 C CA . SER A 1 300 ? 4.973 -38.625 -21.469 1 96.75 300 SER A CA 1
ATOM 2234 C C . SER A 1 300 ? 5.625 -37.75 -20.406 1 96.75 300 SER A C 1
ATOM 2236 O O . SER A 1 300 ? 5.609 -36.5 -20.531 1 96.75 300 SER A O 1
ATOM 2238 N N . LEU A 1 301 ? 6.156 -38.375 -19.375 1 97.12 301 LEU A N 1
ATOM 2239 C CA . LEU A 1 301 ? 6.82 -37.625 -18.312 1 97.12 301 LEU A CA 1
ATOM 2240 C C . LEU A 1 301 ? 7.906 -36.719 -18.875 1 97.12 301 LEU A C 1
ATOM 2242 O O . LEU A 1 301 ? 7.969 -35.531 -18.547 1 97.12 301 LEU A O 1
ATOM 2246 N N . GLN A 1 302 ? 8.742 -37.312 -19.781 1 97.19 302 GLN A N 1
ATOM 2247 C CA . GLN A 1 302 ? 9.836 -36.562 -20.391 1 97.19 302 GLN A CA 1
ATOM 2248 C C . GLN A 1 302 ? 9.305 -35.406 -21.25 1 97.19 302 GLN A C 1
ATOM 2250 O O . GLN A 1 302 ? 9.828 -34.312 -21.203 1 97.19 302 GLN A O 1
ATOM 2255 N N . ALA A 1 303 ? 8.297 -35.688 -22.016 1 97 303 ALA A N 1
ATOM 2256 C CA . ALA A 1 303 ? 7.73 -34.688 -22.906 1 97 303 ALA A CA 1
ATOM 2257 C C . ALA A 1 303 ? 7.043 -33.562 -22.109 1 97 303 ALA A C 1
ATOM 2259 O O . ALA A 1 303 ? 7.09 -32.406 -22.5 1 97 303 ALA A O 1
ATOM 2260 N N . THR A 1 304 ? 6.301 -33.938 -21.031 1 97.88 304 THR A N 1
ATOM 2261 C CA . THR A 1 304 ? 5.688 -32.938 -20.156 1 97.88 304 THR A CA 1
ATOM 2262 C C . THR A 1 304 ? 6.746 -32.031 -19.547 1 97.88 304 THR A C 1
ATOM 2264 O O . THR A 1 304 ? 6.594 -30.812 -19.562 1 97.88 304 THR A O 1
ATOM 2267 N N . LEU A 1 305 ? 7.801 -32.625 -19.062 1 98.25 305 LEU A N 1
ATOM 2268 C CA . LEU A 1 305 ? 8.906 -31.875 -18.484 1 98.25 305 LEU A CA 1
ATOM 2269 C C . LEU A 1 305 ? 9.523 -30.922 -19.5 1 98.25 305 LEU A C 1
ATOM 2271 O O . LEU A 1 305 ? 9.781 -29.766 -19.203 1 98.25 305 LEU A O 1
ATOM 2275 N N . GLY A 1 306 ? 9.797 -31.469 -20.703 1 97.75 306 GLY A N 1
ATOM 2276 C CA . GLY A 1 306 ? 10.336 -30.641 -21.766 1 97.75 306 GLY A CA 1
ATOM 2277 C C . GLY A 1 306 ? 9.43 -29.484 -22.141 1 97.75 306 GLY A C 1
ATOM 2278 O O . GLY A 1 306 ? 9.898 -28.344 -22.312 1 97.75 306 GLY A O 1
ATOM 2279 N N . PHE A 1 307 ? 8.164 -29.734 -22.281 1 98 307 PHE A N 1
ATOM 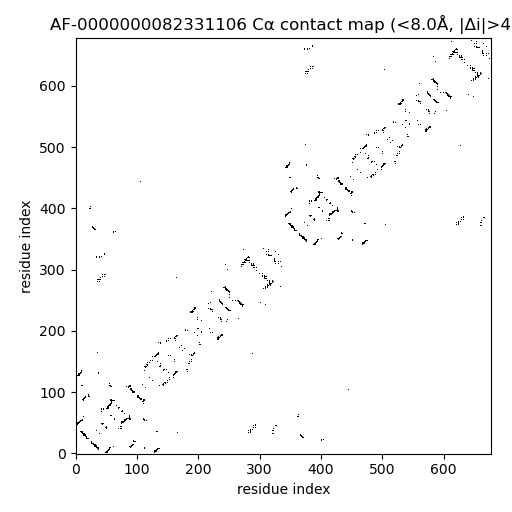2280 C CA . PHE A 1 307 ? 7.188 -28.719 -22.641 1 98 307 PHE A CA 1
ATOM 2281 C C . PHE A 1 307 ? 7.105 -27.641 -21.562 1 98 307 PHE A C 1
ATOM 2283 O O . PHE A 1 307 ? 7.148 -26.453 -21.875 1 98 307 PHE A O 1
ATOM 2290 N N . ALA A 1 308 ? 6.969 -28.047 -20.297 1 98.62 308 ALA A N 1
ATOM 2291 C CA . ALA A 1 308 ? 6.906 -27.125 -19.172 1 98.62 308 ALA A CA 1
ATOM 2292 C C . ALA A 1 308 ? 8.148 -26.234 -19.125 1 98.62 308 ALA A C 1
ATOM 2294 O O . ALA A 1 308 ? 8.047 -25.016 -18.922 1 98.62 308 ALA A O 1
ATOM 2295 N N . ASN A 1 309 ? 9.297 -26.812 -19.312 1 98.31 309 ASN A N 1
ATOM 2296 C CA . ASN A 1 309 ? 10.555 -26.062 -19.312 1 98.31 309 ASN A CA 1
ATOM 2297 C C . ASN A 1 309 ? 10.617 -25.078 -20.484 1 98.31 309 ASN A C 1
ATOM 2299 O O . ASN A 1 309 ? 11.164 -23.984 -20.344 1 98.31 309 ASN A O 1
ATOM 2303 N N . ALA A 1 310 ? 10.109 -25.484 -21.609 1 98 310 ALA A N 1
ATOM 2304 C CA . ALA A 1 310 ? 10.086 -24.609 -22.781 1 98 310 ALA A CA 1
ATOM 2305 C C . ALA A 1 310 ? 9.156 -23.422 -22.547 1 98 310 ALA A C 1
ATOM 2307 O O . ALA A 1 310 ? 9.453 -22.297 -22.969 1 98 310 ALA A O 1
ATOM 2308 N N . VAL A 1 311 ? 8.023 -23.656 -21.938 1 98.38 311 VAL A N 1
ATOM 2309 C CA . VAL A 1 311 ? 7.105 -22.578 -21.594 1 98.38 311 VAL A CA 1
ATOM 2310 C C . VAL A 1 311 ? 7.805 -21.578 -20.672 1 98.38 311 VAL A C 1
ATOM 2312 O O . VAL A 1 311 ? 7.754 -20.375 -20.891 1 98.38 311 VAL A O 1
ATOM 2315 N N . ALA A 1 312 ? 8.5 -22.078 -19.656 1 98.25 312 ALA A N 1
ATOM 2316 C CA . ALA A 1 312 ? 9.234 -21.219 -18.719 1 98.25 312 ALA A CA 1
ATOM 2317 C C . ALA A 1 312 ? 10.328 -20.4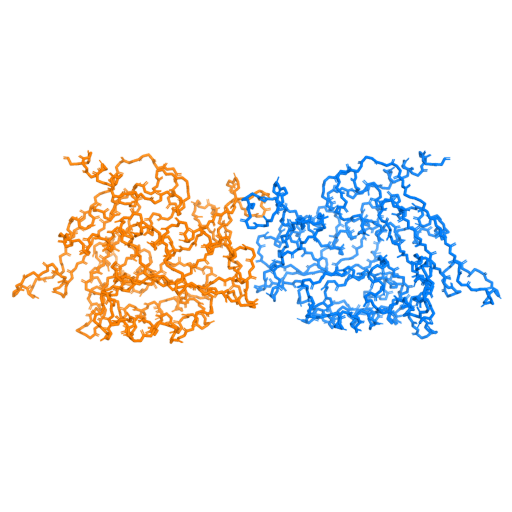38 -19.438 1 98.25 312 ALA A C 1
ATOM 2319 O O . ALA A 1 312 ? 10.469 -19.234 -19.234 1 98.25 312 ALA A O 1
ATOM 2320 N N . ALA A 1 313 ? 11.078 -21.125 -20.25 1 96.88 313 ALA A N 1
ATOM 2321 C CA . ALA A 1 313 ? 12.156 -20.484 -21 1 96.88 313 ALA A CA 1
ATOM 2322 C C . ALA A 1 313 ? 11.617 -19.359 -21.875 1 96.88 313 ALA A C 1
ATOM 2324 O O . ALA A 1 313 ? 12.203 -18.281 -21.938 1 96.88 313 ALA A O 1
ATOM 2325 N N . SER A 1 314 ? 10.562 -19.641 -22.562 1 96.44 314 SER A N 1
ATOM 2326 C CA . SER A 1 314 ? 9.938 -18.641 -23.438 1 96.44 314 SER A CA 1
ATOM 2327 C C . SER A 1 314 ? 9.508 -17.406 -22.656 1 96.44 314 SER A C 1
ATOM 2329 O O . SER A 1 314 ? 9.641 -16.281 -23.125 1 96.44 314 SER A O 1
ATOM 2331 N N . ALA A 1 315 ? 8.969 -17.594 -21.469 1 96.56 315 ALA A N 1
ATOM 2332 C CA . ALA A 1 315 ? 8.461 -16.5 -20.625 1 96.56 315 ALA A CA 1
ATOM 2333 C C . ALA A 1 315 ? 9.586 -15.586 -20.172 1 96.56 315 ALA A C 1
ATOM 2335 O O . ALA A 1 315 ? 9.344 -14.438 -19.797 1 96.56 315 ALA A O 1
ATOM 2336 N N . THR A 1 316 ? 10.828 -16 -20.188 1 95.75 316 THR A N 1
ATOM 2337 C CA . THR A 1 316 ? 11.953 -15.211 -19.688 1 95.75 316 THR A CA 1
ATOM 2338 C C . THR A 1 316 ? 12.477 -14.273 -20.781 1 95.75 316 THR A C 1
ATOM 2340 O O . THR A 1 316 ? 13.336 -13.438 -20.516 1 95.75 316 THR A O 1
ATOM 2343 N N . THR A 1 317 ? 11.992 -14.375 -21.984 1 93.94 317 THR A N 1
ATOM 2344 C CA . THR A 1 317 ? 12.547 -13.641 -23.109 1 93.94 317 THR A CA 1
ATOM 2345 C C . THR A 1 317 ? 11.945 -12.242 -23.203 1 93.94 317 THR A C 1
ATOM 2347 O O . THR A 1 317 ? 12.344 -11.438 -24.047 1 93.94 317 THR A O 1
ATOM 2350 N N . GLY A 1 318 ? 11.039 -11.914 -22.359 1 90.88 318 GLY A N 1
ATOM 2351 C CA . GLY A 1 318 ? 10.445 -10.586 -22.234 1 90.88 318 GLY A CA 1
ATOM 2352 C C . GLY A 1 318 ? 10.352 -10.102 -20.797 1 90.88 318 GLY A C 1
ATOM 2353 O O . GLY A 1 318 ? 10.617 -10.859 -19.859 1 90.88 318 GLY A O 1
ATOM 2354 N N . ALA A 1 319 ? 9.922 -8.812 -20.656 1 87.62 319 ALA A N 1
ATOM 2355 C CA . ALA A 1 319 ? 9.859 -8.219 -19.328 1 87.62 319 ALA A CA 1
ATOM 2356 C C . ALA A 1 319 ? 8.477 -8.406 -18.703 1 87.62 319 ALA A C 1
ATOM 2358 O O . ALA A 1 319 ? 7.461 -8.117 -19.344 1 87.62 319 ALA A O 1
ATOM 2359 N N . GLY A 1 320 ? 8.539 -8.859 -17.5 1 85.56 320 GLY A N 1
ATOM 2360 C CA . GLY A 1 320 ? 7.293 -9.039 -16.766 1 85.56 320 GLY A CA 1
ATOM 2361 C C . GLY A 1 320 ? 6.84 -10.484 -16.703 1 85.56 320 GLY A C 1
ATOM 2362 O O . GLY A 1 320 ? 7.238 -11.305 -17.531 1 85.56 320 GLY A O 1
ATOM 2363 N N . ALA A 1 321 ? 5.977 -10.742 -15.773 1 84.94 321 ALA A N 1
ATOM 2364 C CA . ALA A 1 321 ? 5.488 -12.109 -15.578 1 84.94 321 ALA A CA 1
ATOM 2365 C C . ALA A 1 321 ? 4.312 -12.398 -16.5 1 84.94 321 ALA A C 1
ATOM 2367 O O . ALA A 1 321 ? 4.477 -13.039 -17.547 1 84.94 321 ALA A O 1
ATOM 2368 N N . MET A 1 322 ? 3.271 -11.711 -16.344 1 92.62 322 MET A N 1
ATOM 2369 C CA . MET A 1 322 ? 2.031 -11.992 -17.062 1 92.62 322 MET A CA 1
ATOM 2370 C C . MET A 1 322 ? 2.145 -11.602 -18.531 1 92.62 322 MET A C 1
ATOM 2372 O O . MET A 1 322 ? 1.618 -12.289 -19.406 1 92.62 322 MET A O 1
ATOM 2376 N N . ALA A 1 323 ? 2.936 -10.609 -18.797 1 87.38 323 ALA A N 1
ATOM 2377 C CA . ALA A 1 323 ? 3.014 -10 -20.125 1 87.38 323 ALA A CA 1
ATOM 2378 C C . ALA A 1 323 ? 3.816 -10.875 -21.078 1 87.38 323 ALA A C 1
ATOM 2380 O O . ALA A 1 323 ? 3.736 -10.711 -22.297 1 87.38 323 ALA A O 1
ATOM 2381 N N . THR A 1 324 ? 4.547 -11.797 -20.594 1 90.12 324 THR A N 1
ATOM 2382 C CA . THR A 1 324 ? 5.488 -12.5 -21.453 1 90.12 324 THR A CA 1
ATOM 2383 C C . THR A 1 324 ? 5.117 -13.977 -21.578 1 90.12 324 THR A C 1
ATOM 2385 O O . THR A 1 324 ? 5.902 -14.781 -22.078 1 90.12 324 THR A O 1
ATOM 2388 N N . LEU A 1 325 ? 3.996 -14.312 -21.031 1 95.31 325 LEU A N 1
ATOM 2389 C CA . LEU A 1 325 ? 3.559 -15.703 -21.141 1 95.31 325 LEU A CA 1
ATOM 2390 C C . LEU A 1 325 ? 3.326 -16.094 -22.594 1 95.31 325 LEU A C 1
ATOM 2392 O O . LEU A 1 325 ? 2.646 -15.383 -23.328 1 95.31 325 LEU A O 1
ATOM 2396 N N . PRO A 1 326 ? 3.826 -17.234 -23.047 1 96 326 PRO A N 1
ATOM 2397 C CA . PRO A 1 326 ? 3.875 -17.578 -24.469 1 96 326 PRO A CA 1
ATOM 2398 C C . PRO A 1 326 ? 2.602 -18.266 -24.953 1 96 326 PRO A C 1
ATOM 2400 O O . PRO A 1 326 ? 1.87 -18.859 -24.156 1 96 326 PRO A O 1
ATOM 2403 N N . THR A 1 327 ? 2.477 -18.203 -26.266 1 96.44 327 THR A N 1
ATOM 2404 C CA . THR A 1 327 ? 1.487 -19.031 -26.938 1 96.44 327 THR A CA 1
ATOM 2405 C C . THR A 1 327 ? 2.055 -20.422 -27.219 1 96.44 327 THR A C 1
ATOM 2407 O O . THR A 1 327 ? 3.266 -20.641 -27.125 1 96.44 327 THR A O 1
ATOM 2410 N N . ARG A 1 328 ? 1.175 -21.297 -27.531 1 95.56 328 ARG A N 1
ATOM 2411 C CA . ARG A 1 328 ? 1.594 -22.656 -27.844 1 95.56 328 ARG A CA 1
ATOM 2412 C C . ARG A 1 328 ? 2.578 -22.672 -29.016 1 95.56 328 ARG A C 1
ATOM 2414 O O . ARG A 1 328 ? 3.551 -23.422 -29 1 95.56 328 ARG A O 1
ATOM 2421 N N . ASP A 1 329 ? 2.338 -21.797 -29.984 1 94.75 329 ASP A N 1
ATOM 2422 C CA . ASP A 1 329 ? 3.197 -21.734 -31.172 1 94.75 329 ASP A CA 1
ATOM 2423 C C . ASP A 1 329 ? 4.613 -21.297 -30.797 1 94.75 329 ASP A C 1
ATOM 2425 O O . ASP A 1 329 ? 5.59 -21.828 -31.328 1 94.75 329 ASP A O 1
ATOM 2429 N N . MET A 1 330 ? 4.695 -20.391 -29.938 1 94.12 330 MET A N 1
ATOM 2430 C CA . MET A 1 330 ? 5.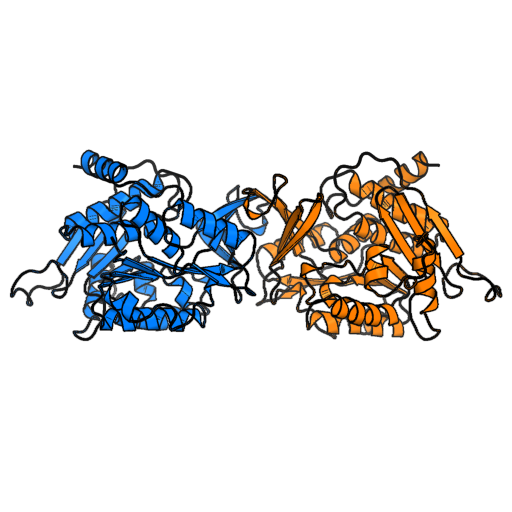996 -19.906 -29.484 1 94.12 330 MET A CA 1
ATOM 2431 C C . MET A 1 330 ? 6.77 -21.016 -28.781 1 94.12 330 MET A C 1
ATOM 2433 O O . MET A 1 330 ? 7.977 -21.156 -28.969 1 94.12 330 MET A O 1
ATOM 2437 N N . VAL A 1 331 ? 6.062 -21.828 -27.984 1 96 331 VAL A N 1
ATOM 2438 C CA . VAL A 1 331 ? 6.676 -22.906 -27.219 1 96 331 VAL A CA 1
ATOM 2439 C C . VAL A 1 331 ? 7.164 -24 -28.172 1 96 331 VAL A C 1
ATOM 2441 O O . VAL A 1 331 ? 8.281 -24.5 -28.016 1 96 331 VAL A O 1
ATOM 2444 N N . GLU A 1 332 ? 6.359 -24.312 -29.078 1 92.75 332 GLU A N 1
ATOM 2445 C CA . GLU A 1 332 ? 6.707 -25.359 -30.031 1 92.75 332 GLU A CA 1
ATOM 2446 C C . GLU A 1 332 ? 7.941 -24.969 -30.844 1 92.75 332 GLU A C 1
ATOM 2448 O O . GLU A 1 332 ? 8.75 -25.828 -31.203 1 92.75 332 GLU A O 1
ATOM 2453 N N . SER A 1 333 ? 8.094 -23.719 -31.141 1 91.56 333 SER A N 1
ATOM 2454 C CA . SER A 1 333 ? 9.266 -23.25 -31.875 1 91.56 333 SER A CA 1
ATOM 2455 C C . SER A 1 333 ? 10.547 -23.484 -31.078 1 91.56 333 SER A C 1
ATOM 2457 O O . SER A 1 333 ? 11.57 -23.875 -31.641 1 91.56 333 SER A O 1
ATOM 2459 N N . ILE A 1 334 ? 10.523 -23.281 -29.844 1 91.38 334 ILE A N 1
ATOM 2460 C CA . ILE A 1 334 ? 11.672 -23.5 -28.969 1 91.38 334 ILE A CA 1
ATOM 2461 C C . ILE A 1 334 ? 12 -24.984 -28.922 1 91.38 334 ILE A C 1
ATOM 2463 O O . ILE A 1 334 ? 13.172 -25.375 -28.969 1 91.38 334 ILE A O 1
ATOM 2467 N N . LEU A 1 335 ? 10.992 -25.812 -28.828 1 93.19 335 LEU A N 1
ATOM 2468 C CA . LEU A 1 335 ? 11.18 -27.25 -28.75 1 93.19 335 LEU A CA 1
ATOM 2469 C C . LEU A 1 335 ? 11.797 -27.781 -30.047 1 93.19 335 LEU A C 1
ATOM 2471 O O . LEU A 1 335 ? 12.664 -28.656 -30 1 93.19 335 LEU A O 1
ATOM 2475 N N . GLU A 1 336 ? 11.359 -27.234 -31.125 1 89.81 336 GLU A N 1
ATOM 2476 C CA . GLU A 1 336 ? 11.867 -27.656 -32.438 1 89.81 336 GLU A CA 1
ATOM 2477 C C . GLU A 1 336 ? 13.32 -27.25 -32.625 1 89.81 336 GLU A C 1
ATOM 2479 O O . GLU A 1 336 ? 14.125 -28 -33.188 1 89.81 336 GLU A O 1
ATOM 2484 N N . ASP A 1 337 ? 13.656 -26.078 -32.188 1 87.31 337 ASP A N 1
ATOM 2485 C CA . ASP A 1 337 ? 15.016 -25.562 -32.312 1 87.31 337 ASP A CA 1
ATOM 2486 C C . ASP A 1 337 ? 15.992 -26.359 -31.453 1 87.31 337 ASP A C 1
ATOM 2488 O O . ASP A 1 337 ? 17.172 -26.469 -31.797 1 87.31 337 ASP A O 1
ATOM 2492 N N . ALA A 1 338 ? 15.523 -26.875 -30.359 1 85.38 338 ALA A N 1
ATOM 2493 C CA . ALA A 1 338 ? 16.375 -27.609 -29.438 1 85.38 338 ALA A CA 1
ATOM 2494 C C . ALA A 1 338 ? 16.531 -29.062 -29.859 1 85.38 338 ALA A C 1
ATOM 2496 O O . ALA A 1 338 ? 17.422 -29.766 -29.375 1 85.38 338 ALA A O 1
ATOM 2497 N N . SER A 1 339 ? 15.633 -29.625 -30.609 1 75.62 339 SER A N 1
ATOM 2498 C CA . SER A 1 339 ? 15.703 -31 -31.094 1 75.62 339 SER A CA 1
ATOM 2499 C C . SER A 1 339 ? 16.703 -31.125 -32.25 1 75.62 339 SER A C 1
ATOM 2501 O O . SER A 1 339 ? 17.406 -32.125 -32.344 1 75.62 339 SER A O 1
ATOM 2503 N N . MET B 1 1 ? 18.859 25.812 20.828 1 42.12 1 MET B N 1
ATOM 2504 C CA . MET B 1 1 ? 17.688 26.281 21.578 1 42.12 1 MET B CA 1
ATOM 2505 C C . MET B 1 1 ? 16.547 25.281 21.484 1 42.12 1 MET B C 1
ATOM 2507 O O . MET B 1 1 ? 16.406 24.578 20.484 1 42.12 1 MET B O 1
ATOM 2511 N N . ALA B 1 2 ? 16.125 24.734 22.609 1 54.22 2 ALA B N 1
ATOM 2512 C CA . ALA B 1 2 ? 15.094 23.703 22.703 1 54.22 2 ALA B CA 1
ATOM 2513 C C . ALA B 1 2 ? 13.852 24.109 21.906 1 54.22 2 ALA B C 1
ATOM 2515 O O . ALA B 1 2 ? 13.445 25.266 21.906 1 54.22 2 ALA B O 1
ATOM 2516 N N . SER B 1 3 ? 13.461 23.375 20.859 1 66.44 3 SER B N 1
ATOM 2517 C CA . SER B 1 3 ? 12.336 23.703 19.984 1 66.44 3 SER B CA 1
ATOM 2518 C C . SER B 1 3 ? 11.062 23.938 20.797 1 66.44 3 SER B C 1
ATOM 2520 O O . SER B 1 3 ? 10.719 23.141 21.672 1 66.44 3 SER B O 1
ATOM 2522 N N . SER B 1 4 ? 10.539 25.125 20.578 1 90.69 4 SER B N 1
ATOM 2523 C CA . SER B 1 4 ? 9.375 25.516 21.359 1 90.69 4 SER B CA 1
ATOM 2524 C C . SER B 1 4 ? 8.078 25.203 20.625 1 90.69 4 SER B C 1
ATOM 2526 O O . SER B 1 4 ? 6.984 25.453 21.141 1 90.69 4 SER B O 1
ATOM 2528 N N . VAL B 1 5 ? 8.242 24.594 19.438 1 98.44 5 VAL B N 1
ATOM 2529 C CA . VAL B 1 5 ? 7.066 24.203 18.656 1 98.44 5 VAL B CA 1
ATOM 2530 C C . VAL B 1 5 ? 7.02 22.688 18.5 1 98.44 5 VAL B C 1
ATOM 2532 O O . VAL B 1 5 ? 8.039 22.062 18.234 1 98.44 5 VAL B O 1
ATOM 2535 N N . LEU B 1 6 ? 5.879 22.094 18.75 1 98.75 6 LEU B N 1
ATOM 2536 C CA . LEU B 1 6 ? 5.637 20.672 18.5 1 98.75 6 LEU B CA 1
ATOM 2537 C C . LEU B 1 6 ? 4.57 20.484 17.438 1 98.75 6 LEU B C 1
ATOM 2539 O O . LEU B 1 6 ? 3.463 21.016 17.547 1 98.75 6 LEU B O 1
ATOM 2543 N N . VAL B 1 7 ? 4.934 19.812 16.391 1 98.88 7 VAL B N 1
ATOM 2544 C CA . VAL B 1 7 ? 3.984 19.359 15.367 1 98.88 7 VAL B CA 1
ATOM 2545 C C . VAL B 1 7 ? 3.711 17.875 15.539 1 98.88 7 VAL B C 1
ATOM 2547 O O . VAL B 1 7 ? 4.617 17.094 15.859 1 98.88 7 VAL B O 1
ATOM 2550 N N . ALA B 1 8 ? 2.453 17.438 15.359 1 98.88 8 ALA B N 1
ATOM 2551 C CA . ALA B 1 8 ? 2.115 16.031 15.523 1 98.88 8 ALA B CA 1
ATOM 2552 C C . ALA B 1 8 ? 1.19 15.555 14.406 1 98.88 8 ALA B C 1
ATOM 2554 O O . ALA B 1 8 ? 0.273 16.281 14 1 98.88 8 ALA B O 1
ATOM 2555 N N . GLY B 1 9 ? 1.457 14.383 13.898 1 98.81 9 GLY B N 1
ATOM 2556 C CA . GLY B 1 9 ? 0.57 13.781 12.906 1 98.81 9 GLY B CA 1
ATOM 2557 C C . GLY B 1 9 ? 1.282 12.836 11.961 1 98.81 9 GLY B C 1
ATOM 2558 O O . GLY B 1 9 ? 2.334 12.289 12.297 1 98.81 9 GLY B O 1
ATOM 2559 N N . GLU B 1 10 ? 0.71 12.641 10.781 1 98.69 10 GLU B N 1
ATOM 2560 C CA . GLU B 1 10 ? 1.161 11.57 9.891 1 98.69 10 GLU B CA 1
ATOM 2561 C C . GLU B 1 10 ? 2.354 12.016 9.055 1 98.69 10 GLU B C 1
ATOM 2563 O O . GLU B 1 10 ? 2.473 13.188 8.711 1 98.69 10 GLU B O 1
ATOM 2568 N N . THR B 1 11 ? 3.221 11.141 8.758 1 98.56 11 THR B N 1
ATOM 2569 C CA . THR B 1 11 ? 4.207 11.117 7.688 1 98.56 11 THR B CA 1
ATOM 2570 C C . THR B 1 11 ? 4.043 9.867 6.832 1 98.56 11 THR B C 1
ATOM 2572 O O . THR B 1 11 ? 3.904 8.766 7.359 1 98.56 11 THR B O 1
ATOM 2575 N N . LEU B 1 12 ? 3.924 10.062 5.539 1 98.44 12 LEU B N 1
ATOM 2576 C CA . LEU B 1 12 ? 3.602 8.938 4.672 1 98.44 12 LEU B CA 1
ATOM 2577 C C . LEU B 1 12 ? 4.223 9.117 3.293 1 98.44 12 LEU B C 1
ATOM 2579 O O . LEU B 1 12 ? 4.91 10.102 3.041 1 98.44 12 LEU B O 1
ATOM 2583 N N . ILE B 1 13 ? 4.074 8.086 2.443 1 98 13 ILE B N 1
ATOM 2584 C CA . ILE B 1 13 ? 4.578 8.133 1.074 1 98 13 ILE B CA 1
ATOM 2585 C C . ILE B 1 13 ? 3.443 8.492 0.118 1 98 13 ILE B C 1
ATOM 2587 O O . ILE B 1 13 ? 2.402 7.828 0.104 1 98 13 ILE B O 1
ATOM 2591 N N . ASP B 1 14 ? 3.664 9.516 -0.607 1 96.5 14 ASP B N 1
ATOM 2592 C CA . ASP B 1 14 ? 2.773 9.836 -1.719 1 96.5 14 ASP B CA 1
ATOM 2593 C C . ASP B 1 14 ? 3.271 9.203 -3.018 1 96.5 14 ASP B C 1
ATOM 2595 O O . ASP B 1 14 ? 4.422 9.414 -3.416 1 96.5 14 ASP B O 1
ATOM 2599 N N . PHE B 1 15 ? 2.428 8.43 -3.633 1 95.94 15 PHE B N 1
ATOM 2600 C CA . PHE B 1 15 ? 2.691 7.957 -4.988 1 95.94 15 PHE B CA 1
ATOM 2601 C C . PHE B 1 15 ? 1.965 8.82 -6.012 1 95.94 15 PHE B C 1
ATOM 2603 O O . PHE B 1 15 ? 0.733 8.836 -6.059 1 95.94 15 PHE B O 1
ATOM 2610 N N . ILE B 1 16 ? 2.74 9.492 -6.844 1 92.62 16 ILE B N 1
ATOM 2611 C CA . ILE B 1 16 ? 2.217 10.422 -7.84 1 92.62 16 ILE B CA 1
ATOM 2612 C C . ILE B 1 16 ? 2.293 9.789 -9.227 1 92.62 16 ILE B C 1
ATOM 2614 O O . ILE B 1 16 ? 3.379 9.445 -9.703 1 92.62 16 ILE B O 1
ATOM 2618 N N . PRO B 1 17 ? 1.162 9.656 -9.867 1 91.06 17 PRO B N 1
ATOM 2619 C CA . PRO B 1 17 ? 1.203 9.102 -11.219 1 91.06 17 PRO B CA 1
ATOM 2620 C C . PRO B 1 17 ? 2.035 9.945 -12.18 1 91.06 17 PRO B C 1
ATOM 2622 O O . PRO B 1 17 ? 2.068 11.172 -12.062 1 91.06 17 PRO B O 1
ATOM 2625 N N . ASP B 1 18 ? 2.643 9.305 -13.148 1 88.69 18 ASP B N 1
ATOM 2626 C CA . ASP B 1 18 ? 3.484 10.008 -14.109 1 88.69 18 ASP B CA 1
ATOM 2627 C C . ASP B 1 18 ? 2.639 10.758 -15.133 1 88.69 18 ASP B C 1
ATOM 2629 O O . ASP B 1 18 ? 3.146 11.609 -15.867 1 88.69 18 ASP B O 1
ATOM 2633 N N . ARG B 1 19 ? 1.413 10.367 -15.195 1 84.81 19 ARG B N 1
ATOM 2634 C CA . ARG B 1 19 ? 0.471 11.055 -16.078 1 84.81 19 ARG B CA 1
ATOM 2635 C C . ARG B 1 19 ? -0.896 11.188 -15.406 1 84.81 19 ARG B C 1
ATOM 2637 O O . ARG B 1 19 ? -1.252 10.391 -14.539 1 84.81 19 ARG B O 1
ATOM 2644 N N . PRO B 1 20 ? -1.617 12.219 -15.867 1 82.12 20 PRO B N 1
ATOM 2645 C CA . PRO B 1 20 ? -2.963 12.367 -15.305 1 82.12 20 PRO B CA 1
ATOM 2646 C C . PRO B 1 20 ? -3.902 11.234 -15.719 1 82.12 20 PRO B C 1
ATOM 2648 O O . PRO B 1 20 ? -3.664 10.57 -16.734 1 82.12 20 PRO B O 1
ATOM 2651 N N . GLY B 1 21 ? -4.992 11.016 -14.922 1 81.81 21 GLY B N 1
ATOM 2652 C CA . GLY B 1 21 ? -5.992 10.016 -15.25 1 81.81 21 GLY B CA 1
ATOM 2653 C C . GLY B 1 21 ? -6.34 9.117 -14.078 1 81.81 21 GLY B C 1
ATOM 2654 O O . GLY B 1 21 ? -5.723 9.203 -13.016 1 81.81 21 GLY B O 1
ATOM 2655 N N . PRO B 1 22 ? -7.352 8.273 -14.328 1 85.81 22 PRO B N 1
ATOM 2656 C CA . PRO B 1 22 ? -7.727 7.328 -13.273 1 85.81 22 PRO B CA 1
ATOM 2657 C C . PRO B 1 22 ? -6.598 6.363 -12.914 1 85.81 22 PRO B C 1
ATOM 2659 O O . PRO B 1 22 ? -5.82 5.973 -13.789 1 85.81 22 PRO B O 1
ATOM 2662 N N . LEU B 1 23 ? -6.523 5.988 -11.672 1 87.06 23 LEU B N 1
ATOM 2663 C CA . LEU B 1 23 ? -5.445 5.156 -11.156 1 87.06 23 LEU B CA 1
ATOM 2664 C C . LEU B 1 23 ? -5.383 3.824 -11.898 1 87.06 23 LEU B C 1
ATOM 2666 O O . LEU B 1 23 ? -4.301 3.27 -12.094 1 87.06 23 LEU B O 1
ATOM 2670 N N . GLU B 1 24 ? -6.523 3.328 -12.305 1 89.06 24 GLU B N 1
ATOM 2671 C CA . GLU B 1 24 ? -6.566 2.033 -12.984 1 89.06 24 GLU B CA 1
ATOM 2672 C C . GLU B 1 24 ? -5.895 2.098 -14.352 1 89.06 24 GLU B C 1
ATOM 2674 O O . GLU B 1 24 ? -5.547 1.064 -14.922 1 89.06 24 GLU B O 1
ATOM 2679 N N . ASP B 1 25 ? -5.637 3.346 -14.828 1 87.5 25 ASP B N 1
ATOM 2680 C CA . ASP B 1 25 ? -5.109 3.496 -16.172 1 87.5 25 ASP B CA 1
ATOM 2681 C C . ASP B 1 25 ? -3.652 3.949 -16.156 1 87.5 25 ASP B C 1
ATOM 2683 O O . ASP B 1 25 ? -3.018 4.082 -17.203 1 87.5 25 ASP B O 1
ATOM 2687 N N . VAL B 1 26 ? -3.137 4.176 -15.023 1 88.25 26 VAL B N 1
ATOM 2688 C CA . VAL B 1 26 ? -1.774 4.688 -14.906 1 88.25 26 VAL B CA 1
ATOM 2689 C C . VAL B 1 26 ? -0.815 3.541 -14.594 1 88.25 26 VAL B C 1
ATOM 2691 O O . VAL B 1 26 ? -1.138 2.65 -13.805 1 88.25 26 VAL B O 1
ATOM 2694 N N . ALA B 1 27 ? 0.373 3.604 -15.211 1 90.56 27 ALA B N 1
ATOM 2695 C CA . ALA B 1 27 ? 1.311 2.496 -15.047 1 90.56 27 ALA B CA 1
ATOM 2696 C C . ALA B 1 27 ? 2.537 2.928 -14.25 1 90.56 27 ALA B C 1
ATOM 2698 O O . ALA B 1 27 ? 3.168 2.109 -13.578 1 90.56 27 ALA B O 1
ATOM 2699 N N . GLY B 1 28 ? 2.822 4.164 -14.359 1 93.69 28 GLY B N 1
ATOM 2700 C CA . GLY B 1 28 ? 4.027 4.66 -13.719 1 93.69 28 GLY B CA 1
ATOM 2701 C C . GLY B 1 28 ? 3.742 5.602 -12.562 1 93.69 28 GLY B C 1
ATOM 2702 O O . GLY B 1 28 ? 2.803 6.398 -12.625 1 93.69 28 GLY B O 1
ATOM 2703 N N . PHE B 1 29 ? 4.633 5.531 -11.531 1 94.88 29 PHE B N 1
ATOM 2704 C CA . PHE B 1 29 ? 4.469 6.363 -10.344 1 94.88 29 PHE B CA 1
ATOM 2705 C C . PHE B 1 29 ? 5.816 6.871 -9.844 1 94.88 29 PHE B C 1
ATOM 2707 O O . PHE B 1 29 ? 6.836 6.191 -9.992 1 94.88 29 PHE B O 1
ATOM 2714 N N . ASP B 1 30 ? 5.715 8.031 -9.227 1 94.38 30 ASP B N 1
ATOM 2715 C CA . ASP B 1 30 ? 6.844 8.555 -8.461 1 94.38 30 ASP B CA 1
ATOM 2716 C C . ASP B 1 30 ? 6.516 8.617 -6.969 1 94.38 30 ASP B C 1
ATOM 2718 O O . ASP B 1 30 ? 5.43 9.062 -6.586 1 94.38 30 ASP B O 1
ATOM 2722 N N . ARG B 1 31 ? 7.434 8.125 -6.184 1 95.12 31 ARG B N 1
ATOM 2723 C CA . ARG B 1 31 ? 7.227 8.234 -4.742 1 95.12 31 ARG B CA 1
ATOM 2724 C C . ARG B 1 31 ? 7.742 9.562 -4.207 1 95.12 31 ARG B C 1
ATOM 2726 O O . ARG B 1 31 ? 8.797 10.047 -4.637 1 95.12 31 ARG B O 1
ATOM 2733 N N . ARG B 1 32 ? 7.062 10.234 -3.354 1 96.06 32 ARG B N 1
ATOM 2734 C CA . ARG B 1 32 ? 7.434 11.469 -2.672 1 96.06 32 ARG B CA 1
ATOM 2735 C C . ARG B 1 32 ? 7.102 11.398 -1.186 1 96.06 32 ARG B C 1
ATOM 2737 O O . ARG B 1 32 ? 6.125 10.758 -0.793 1 96.06 32 ARG B O 1
ATOM 2744 N N . PRO B 1 33 ? 8.016 12.008 -0.394 1 97.62 33 PRO B N 1
ATOM 2745 C CA . PRO B 1 33 ? 7.613 12.133 1.008 1 97.62 33 PRO B CA 1
ATOM 2746 C C . PRO B 1 33 ? 6.41 13.055 1.195 1 97.62 33 PRO B C 1
ATOM 2748 O O . PRO B 1 33 ? 6.289 14.07 0.501 1 97.62 33 PRO B O 1
ATOM 2751 N N . GLY B 1 34 ? 5.496 12.633 2.115 1 97 34 GLY B N 1
ATOM 2752 C CA . GLY B 1 34 ? 4.309 13.445 2.326 1 97 34 GLY B CA 1
ATOM 2753 C C . GLY B 1 34 ? 3.762 13.344 3.736 1 97 34 GLY B C 1
ATOM 2754 O O . GLY B 1 34 ? 4.422 12.812 4.629 1 97 34 GLY B O 1
ATOM 2755 N N . GLY B 1 35 ? 2.518 13.852 3.84 1 97.56 35 GLY B N 1
ATOM 2756 C CA . GLY B 1 35 ? 1.861 14.086 5.117 1 97.56 35 GLY B CA 1
ATOM 2757 C C . GLY B 1 35 ? 1.785 15.555 5.48 1 97.56 35 GLY B C 1
ATOM 2758 O O . GLY B 1 35 ? 2.811 16.234 5.57 1 97.56 35 GLY B O 1
ATOM 2759 N N . ALA B 1 36 ? 0.627 15.945 5.766 1 98.12 36 ALA B N 1
ATOM 2760 C CA . ALA B 1 36 ? 0.416 17.375 5.98 1 98.12 36 ALA B CA 1
ATOM 2761 C C . ALA B 1 36 ? 1.223 17.875 7.172 1 98.12 36 ALA B C 1
ATOM 2763 O O . ALA B 1 36 ? 1.981 18.844 7.055 1 98.12 36 ALA B O 1
ATOM 2764 N N . PRO B 1 37 ? 1.152 17.234 8.336 1 98.75 37 PRO B N 1
ATOM 2765 C CA . PRO B 1 37 ? 1.96 17.719 9.461 1 98.75 37 PRO B CA 1
ATOM 2766 C C . PRO B 1 37 ? 3.459 17.625 9.188 1 98.75 37 PRO B C 1
ATOM 2768 O O . PRO B 1 37 ? 4.227 18.469 9.672 1 98.75 37 PRO B O 1
ATOM 2771 N N . ALA B 1 38 ? 3.844 16.609 8.469 1 98.75 38 ALA B N 1
ATOM 2772 C CA . ALA B 1 38 ? 5.25 16.516 8.094 1 98.75 38 ALA B CA 1
ATOM 2773 C C . ALA B 1 38 ? 5.672 17.688 7.219 1 98.75 38 ALA B C 1
ATOM 2775 O O . ALA B 1 38 ? 6.742 18.266 7.414 1 98.75 38 ALA B O 1
ATOM 2776 N N . ASN B 1 39 ? 4.855 18.016 6.262 1 98.56 39 ASN B N 1
ATOM 2777 C CA . ASN B 1 39 ? 5.113 19.188 5.438 1 98.56 39 ASN B CA 1
ATOM 2778 C C . ASN B 1 39 ? 5.223 20.453 6.281 1 98.56 39 ASN B C 1
ATOM 2780 O O . ASN B 1 39 ? 6.082 21.297 6.027 1 98.56 39 ASN B O 1
ATOM 2784 N N . VAL B 1 40 ? 4.352 20.562 7.262 1 98.88 40 VAL B N 1
ATOM 2785 C CA . VAL B 1 40 ? 4.375 21.719 8.148 1 98.88 40 VAL B CA 1
ATOM 2786 C C . VAL B 1 40 ? 5.688 21.75 8.93 1 98.88 40 VAL B C 1
ATOM 2788 O O . VAL B 1 40 ? 6.332 22.797 9.031 1 98.88 40 VAL B O 1
ATOM 2791 N N . ALA B 1 41 ? 6.098 20.609 9.469 1 98.75 41 ALA B N 1
ATOM 2792 C CA . ALA B 1 41 ? 7.328 20.531 10.25 1 98.75 41 ALA B CA 1
ATOM 2793 C C . ALA B 1 41 ? 8.539 20.938 9.406 1 98.75 41 ALA B C 1
ATOM 2795 O O . ALA B 1 41 ? 9.352 21.75 9.844 1 98.75 41 ALA B O 1
ATOM 2796 N N . VAL B 1 42 ? 8.602 20.438 8.219 1 98.62 42 VAL B N 1
ATOM 2797 C CA . VAL B 1 42 ? 9.719 20.75 7.34 1 98.62 42 VAL B CA 1
ATOM 2798 C C . VAL B 1 42 ? 9.648 22.219 6.918 1 98.62 42 VAL B C 1
ATOM 2800 O O . VAL B 1 42 ? 10.672 22.891 6.812 1 98.62 42 VAL B O 1
ATOM 2803 N N . GLY B 1 43 ? 8.43 22.672 6.652 1 98.56 43 GLY B N 1
ATOM 2804 C CA . GLY B 1 43 ? 8.25 24.078 6.34 1 98.56 43 GLY B CA 1
ATOM 2805 C C . GLY B 1 43 ? 8.758 25 7.434 1 98.56 43 GLY B C 1
ATOM 2806 O O . GLY B 1 43 ? 9.414 26.016 7.152 1 98.56 43 GLY B O 1
ATOM 2807 N N . LEU B 1 44 ? 8.453 24.688 8.656 1 98.56 44 LEU B N 1
ATOM 2808 C CA . LEU B 1 44 ? 8.938 25.469 9.789 1 98.56 44 LEU B CA 1
ATOM 2809 C C . LEU B 1 44 ? 10.461 25.453 9.867 1 98.56 44 LEU B C 1
ATOM 2811 O O . LEU B 1 44 ? 11.086 26.469 10.133 1 98.56 44 LEU B O 1
ATOM 2815 N N . ALA B 1 45 ? 11.008 24.266 9.625 1 98.12 45 ALA B N 1
ATOM 2816 C CA . ALA B 1 45 ? 12.461 24.156 9.617 1 98.12 45 ALA B CA 1
ATOM 2817 C C . ALA B 1 45 ? 13.078 25.062 8.555 1 98.12 45 ALA B C 1
ATOM 2819 O O . ALA B 1 45 ? 14.07 25.75 8.812 1 98.12 45 ALA B O 1
ATOM 2820 N N . ARG B 1 46 ? 12.484 25.125 7.371 1 97.69 46 ARG B N 1
ATOM 2821 C CA . ARG B 1 46 ? 12.961 25.953 6.273 1 97.69 46 ARG B CA 1
ATOM 2822 C C . ARG B 1 46 ? 12.852 27.438 6.625 1 97.69 46 ARG B C 1
ATOM 2824 O O . ARG B 1 46 ? 13.625 28.266 6.137 1 97.69 46 ARG B O 1
ATOM 2831 N N . LEU B 1 47 ? 11.922 27.719 7.453 1 97.5 47 LEU B N 1
ATOM 2832 C CA . LEU B 1 47 ? 11.719 29.094 7.898 1 97.5 47 LEU B CA 1
ATOM 2833 C C . LEU B 1 47 ? 12.547 29.391 9.148 1 97.5 47 LEU B C 1
ATOM 2835 O O . LEU B 1 47 ? 12.281 30.375 9.852 1 97.5 47 LEU B O 1
ATOM 2839 N N . GLU B 1 48 ? 13.469 28.438 9.484 1 96 48 GLU B N 1
ATOM 2840 C CA . GLU B 1 48 ? 14.469 28.609 10.539 1 96 48 GLU B CA 1
ATOM 2841 C C . GLU B 1 48 ? 13.844 28.469 11.922 1 96 48 GLU B C 1
ATOM 2843 O O . GLU B 1 48 ? 14.266 29.141 12.867 1 96 48 GLU B O 1
ATOM 2848 N N . GLU B 1 49 ? 12.805 27.719 12.031 1 95.38 49 GLU B N 1
ATOM 2849 C CA . GLU B 1 49 ? 12.141 27.359 13.281 1 95.38 49 GLU B CA 1
ATOM 2850 C C . GLU B 1 49 ? 11.906 25.859 13.367 1 95.38 49 GLU B C 1
ATOM 2852 O O . GLU B 1 49 ? 10.758 25.406 13.445 1 95.38 49 GLU B O 1
ATOM 2857 N N . PRO B 1 50 ? 12.969 25.125 13.477 1 96.62 50 PRO B N 1
ATOM 2858 C CA . PRO B 1 50 ? 12.781 23.672 13.492 1 96.62 50 PRO B CA 1
ATOM 2859 C C . PRO B 1 50 ? 11.984 23.188 14.703 1 96.62 50 PRO B C 1
ATOM 2861 O O . PRO B 1 50 ? 12.367 23.453 15.844 1 96.62 50 PRO B O 1
ATOM 2864 N N . PRO B 1 51 ? 10.961 22.469 14.453 1 98.44 51 PRO B N 1
ATOM 2865 C CA . PRO B 1 51 ? 10.117 21.984 15.547 1 98.44 51 PRO B CA 1
ATOM 2866 C C . PRO B 1 51 ? 10.5 20.578 16.016 1 98.44 51 PRO B C 1
ATOM 2868 O O . PRO B 1 51 ? 11.297 19.906 15.359 1 98.44 51 PRO B O 1
ATOM 2871 N N . LEU B 1 52 ? 9.977 20.266 17.25 1 98.38 52 LEU B N 1
ATOM 2872 C CA . LEU B 1 52 ? 9.773 18.844 17.5 1 98.38 52 LEU B CA 1
ATOM 2873 C C . LEU B 1 52 ? 8.664 18.281 16.609 1 98.38 52 LEU B C 1
ATOM 2875 O O . LEU B 1 52 ? 7.754 19.016 16.219 1 98.38 52 LEU B O 1
ATOM 2879 N N . PHE B 1 53 ? 8.812 17.016 16.281 1 98.75 53 PHE B N 1
ATOM 2880 C CA . PHE B 1 53 ? 7.805 16.391 15.422 1 98.75 53 PHE B CA 1
ATOM 2881 C C . PHE B 1 53 ? 7.457 14.992 15.922 1 98.75 53 PHE B C 1
ATOM 2883 O O . PHE B 1 53 ? 8.297 14.094 15.891 1 98.75 53 PHE B O 1
ATOM 2890 N N . TRP B 1 54 ? 6.203 14.867 16.406 1 98.88 54 TRP B N 1
ATOM 2891 C CA . TRP B 1 54 ? 5.715 13.562 16.844 1 98.88 54 TRP B CA 1
ATOM 2892 C C . TRP B 1 54 ? 4.988 12.844 15.711 1 98.88 54 TRP B C 1
ATOM 2894 O O . TRP B 1 54 ? 3.916 13.273 15.281 1 98.88 54 TRP B O 1
ATOM 2904 N N . THR B 1 55 ? 5.605 11.805 15.211 1 98.88 55 THR B N 1
ATOM 2905 C CA . THR B 1 55 ? 5.055 10.977 14.141 1 98.88 55 THR B CA 1
ATOM 2906 C C . THR B 1 55 ? 5.504 9.531 14.281 1 98.88 55 THR B C 1
ATOM 2908 O O . THR B 1 55 ? 6.254 9.195 15.203 1 98.88 55 THR B O 1
ATOM 2911 N N . ARG B 1 56 ? 4.887 8.68 13.477 1 98.81 56 ARG B N 1
ATOM 2912 C CA . ARG B 1 56 ? 5.199 7.254 13.531 1 98.81 56 ARG B CA 1
ATOM 2913 C C . ARG B 1 56 ? 5.238 6.645 12.133 1 98.81 56 ARG B C 1
ATOM 2915 O O . ARG B 1 56 ? 4.324 6.859 11.336 1 98.81 56 ARG B O 1
ATOM 2922 N N . VAL B 1 57 ? 6.344 5.949 11.789 1 98.75 57 VAL B N 1
ATOM 2923 C CA . VAL B 1 57 ? 6.516 5.262 10.516 1 98.75 57 VAL B CA 1
ATOM 2924 C C . VAL B 1 57 ? 6.797 3.781 10.766 1 98.75 57 VAL B C 1
ATOM 2926 O O . VAL B 1 57 ? 7.062 3.373 11.898 1 98.75 57 VAL B O 1
ATOM 2929 N N . GLY B 1 58 ? 6.656 2.984 9.711 1 98.44 58 GLY B N 1
ATOM 2930 C CA . GLY B 1 58 ? 6.961 1.569 9.852 1 98.44 58 GLY B CA 1
ATOM 2931 C C . GLY B 1 58 ? 8.453 1.277 9.852 1 98.44 58 GLY B C 1
ATOM 2932 O O . GLY B 1 58 ? 9.242 2.078 9.352 1 98.44 58 GLY B O 1
ATOM 2933 N N . ALA B 1 59 ? 8.82 0.141 10.516 1 97.06 59 ALA B N 1
ATOM 2934 C CA . ALA B 1 59 ? 10.18 -0.386 10.367 1 97.06 59 ALA B CA 1
ATOM 2935 C C . ALA B 1 59 ? 10.352 -1.089 9.023 1 97.06 59 ALA B C 1
ATOM 2937 O O . ALA B 1 59 ? 10.617 -2.293 8.977 1 97.06 59 ALA B O 1
ATOM 2938 N N . ASP B 1 60 ? 10.266 -0.438 7.977 1 95.5 60 ASP B N 1
ATOM 2939 C CA . ASP B 1 60 ? 10.352 -0.894 6.594 1 95.5 60 ASP B CA 1
ATOM 2940 C C . ASP B 1 60 ? 11.117 0.108 5.73 1 95.5 60 ASP B C 1
ATOM 2942 O O . ASP B 1 60 ? 11.547 1.157 6.219 1 95.5 60 ASP B O 1
ATOM 2946 N N . PRO B 1 61 ? 11.375 -0.198 4.496 1 94.38 61 PRO B N 1
ATOM 2947 C CA . PRO B 1 61 ? 12.203 0.683 3.666 1 94.38 61 PRO B CA 1
ATOM 2948 C C . PRO B 1 61 ? 11.602 2.076 3.504 1 94.38 61 PRO B C 1
ATOM 2950 O O . PRO B 1 61 ? 12.328 3.072 3.502 1 94.38 61 PRO B O 1
ATOM 2953 N N . PHE B 1 62 ? 10.312 2.18 3.369 1 97.38 62 PHE B N 1
ATOM 2954 C CA . PHE B 1 62 ? 9.672 3.477 3.205 1 97.38 62 PHE B CA 1
ATOM 2955 C C . PHE B 1 62 ? 9.789 4.305 4.48 1 97.38 62 PHE B C 1
ATOM 2957 O O . PHE B 1 62 ? 9.992 5.52 4.422 1 97.38 62 PHE B O 1
ATOM 2964 N N . GLY B 1 63 ? 9.609 3.615 5.59 1 98.31 63 GLY B N 1
ATOM 2965 C CA . GLY B 1 63 ? 9.836 4.301 6.855 1 98.31 63 GLY B CA 1
ATOM 2966 C C . GLY B 1 63 ? 11.242 4.844 6.996 1 98.31 63 GLY B C 1
ATOM 2967 O O . GLY B 1 63 ? 11.43 5.992 7.41 1 98.31 63 GLY B O 1
ATOM 2968 N N . ARG B 1 64 ? 12.219 4.066 6.652 1 97.44 64 ARG B N 1
ATOM 2969 C CA . ARG B 1 64 ? 13.609 4.496 6.715 1 97.44 64 ARG B CA 1
ATOM 2970 C C . ARG B 1 64 ? 13.859 5.688 5.797 1 97.44 64 ARG B C 1
ATOM 2972 O O . ARG B 1 64 ? 14.57 6.625 6.164 1 97.44 64 ARG B O 1
ATOM 2979 N N . TYR B 1 65 ? 13.289 5.609 4.672 1 97.56 65 TYR B N 1
ATOM 2980 C CA . TYR B 1 65 ? 13.383 6.723 3.734 1 97.56 65 TYR B CA 1
ATOM 2981 C C . TYR B 1 65 ? 12.828 8 4.352 1 97.56 65 TYR B C 1
ATOM 2983 O O . TYR B 1 65 ? 13.477 9.047 4.301 1 97.56 65 TYR B O 1
ATOM 2991 N N . LEU B 1 66 ? 11.68 7.918 4.926 1 98.62 66 LEU B N 1
ATOM 2992 C CA . LEU B 1 66 ? 11.039 9.094 5.512 1 98.62 66 LEU B CA 1
ATOM 2993 C C . LEU B 1 66 ? 11.859 9.633 6.676 1 98.62 66 LEU B C 1
ATOM 2995 O O . LEU B 1 66 ? 11.977 10.852 6.844 1 98.62 66 LEU B O 1
ATOM 2999 N N . GLU B 1 67 ? 12.398 8.734 7.469 1 98.56 67 GLU B N 1
ATOM 3000 C CA . GLU B 1 67 ? 13.281 9.164 8.555 1 98.56 67 GLU B CA 1
ATOM 3001 C C . GLU B 1 67 ? 14.469 9.969 8.016 1 98.56 67 GLU B C 1
ATOM 3003 O O . GLU B 1 67 ? 14.828 11 8.578 1 98.56 67 GLU B O 1
ATOM 3008 N N . THR B 1 68 ? 15.031 9.477 6.969 1 98.06 68 THR B N 1
ATOM 3009 C CA . THR B 1 68 ? 16.172 10.156 6.359 1 98.06 68 THR B CA 1
ATOM 3010 C C . THR B 1 68 ? 15.758 11.531 5.836 1 98.06 68 THR B C 1
ATOM 3012 O O . THR B 1 68 ? 16.484 12.508 6.012 1 98.06 68 THR B O 1
ATOM 3015 N N . VAL B 1 69 ? 14.625 11.586 5.23 1 98 69 VAL B N 1
ATOM 3016 C CA . VAL B 1 69 ? 14.109 12.844 4.703 1 98 69 VAL B CA 1
ATOM 3017 C C . VAL B 1 69 ? 13.961 13.859 5.84 1 98 69 VAL B C 1
ATOM 3019 O O . VAL B 1 69 ? 14.375 15.008 5.707 1 98 69 VAL B O 1
ATOM 3022 N N . LEU B 1 70 ? 13.359 13.43 6.922 1 98.5 70 LEU B N 1
ATOM 3023 C CA . LEU B 1 70 ? 13.141 14.312 8.062 1 98.5 70 LEU B CA 1
ATOM 3024 C C . LEU B 1 70 ? 14.461 14.75 8.68 1 98.5 70 LEU B C 1
ATOM 3026 O O . LEU B 1 70 ? 14.641 15.922 9.016 1 98.5 70 LEU B O 1
ATOM 3030 N N . GLU B 1 71 ? 15.383 13.812 8.797 1 98.19 71 GLU B N 1
ATOM 3031 C CA . GLU B 1 71 ? 16.703 14.125 9.328 1 98.19 71 GLU B CA 1
ATOM 3032 C C . GLU B 1 71 ? 17.422 15.156 8.461 1 98.19 71 GLU B C 1
ATOM 3034 O O . GLU B 1 71 ? 18 16.125 8.977 1 98.19 71 GLU B O 1
ATOM 3039 N N . ASP B 1 72 ? 17.359 14.945 7.211 1 97.75 72 ASP B N 1
ATOM 3040 C CA . ASP B 1 72 ? 18.016 15.844 6.266 1 97.75 72 ASP B CA 1
ATOM 3041 C C . ASP B 1 72 ? 17.391 17.234 6.32 1 97.75 72 ASP B C 1
ATOM 3043 O O . ASP B 1 72 ? 18.062 18.234 6.012 1 97.75 72 ASP B O 1
ATOM 3047 N N . ALA B 1 73 ? 16.141 17.312 6.742 1 97.5 73 ALA B N 1
ATOM 3048 C CA . ALA B 1 73 ? 15.438 18.594 6.836 1 97.5 73 ALA B CA 1
ATOM 3049 C C . ALA B 1 73 ? 15.711 19.266 8.172 1 97.5 73 ALA B C 1
ATOM 3051 O O . ALA B 1 73 ? 15.203 20.359 8.438 1 97.5 73 ALA B O 1
ATOM 3052 N N . GLY B 1 74 ? 16.422 18.609 9.047 1 96.88 74 GLY B N 1
ATOM 3053 C CA . GLY B 1 74 ? 16.797 19.203 10.32 1 96.88 74 GLY B CA 1
ATOM 3054 C C . GLY B 1 74 ? 15.773 18.938 11.414 1 96.88 74 GLY B C 1
ATOM 3055 O O . GLY B 1 74 ? 15.75 19.641 12.438 1 96.88 74 GLY B O 1
ATOM 3056 N N . ILE B 1 75 ? 14.914 17.938 11.258 1 98.12 75 ILE B N 1
ATOM 3057 C CA . ILE B 1 75 ? 13.906 17.594 12.258 1 98.12 75 ILE B CA 1
ATOM 3058 C C . ILE B 1 75 ? 14.516 16.641 13.289 1 98.12 75 ILE B C 1
ATOM 3060 O O . ILE B 1 75 ? 15.023 15.578 12.93 1 98.12 75 ILE B O 1
ATOM 3064 N N . PRO B 1 76 ? 14.469 17.031 14.547 1 97.25 76 PRO B N 1
ATOM 3065 C CA . PRO B 1 76 ? 14.961 16.094 15.562 1 97.25 76 PRO B CA 1
ATOM 3066 C C . PRO B 1 76 ? 14.203 14.773 15.578 1 97.25 76 PRO B C 1
ATOM 3068 O O . PRO B 1 76 ? 12.984 14.758 15.391 1 97.25 76 PRO B O 1
ATOM 3071 N N . ASP B 1 77 ? 14.844 13.719 15.875 1 97.06 77 ASP B N 1
ATOM 3072 C CA . ASP B 1 77 ? 14.234 12.391 15.75 1 97.06 77 ASP B CA 1
ATOM 3073 C C . ASP B 1 77 ? 13.672 11.922 17.094 1 97.06 77 ASP B C 1
ATOM 3075 O O . ASP B 1 77 ? 13.172 10.797 17.188 1 97.06 77 ASP B O 1
ATOM 3079 N N . ARG B 1 78 ? 13.664 12.75 18.062 1 96.69 78 ARG B N 1
ATOM 3080 C CA . ARG B 1 78 ? 13.273 12.391 19.422 1 96.69 78 ARG B CA 1
ATOM 3081 C C . ARG B 1 78 ? 11.883 11.758 19.438 1 96.69 78 ARG B C 1
ATOM 3083 O O . ARG B 1 78 ? 11.633 10.836 20.219 1 96.69 78 ARG B O 1
ATOM 3090 N N . PHE B 1 79 ? 10.977 12.266 18.656 1 98.38 79 PHE B N 1
ATOM 3091 C CA . PHE B 1 79 ? 9.602 11.805 18.703 1 98.38 79 PHE B CA 1
ATOM 3092 C C . PHE B 1 79 ? 9.18 11.227 17.359 1 98.38 79 PHE B C 1
ATOM 3094 O O . PHE B 1 79 ? 7.984 11.141 17.047 1 98.38 79 PHE B O 1
ATOM 3101 N N . VAL B 1 80 ? 10.188 10.906 16.547 1 98.56 80 VAL B N 1
ATOM 3102 C CA . VAL B 1 80 ? 9.938 10.117 15.352 1 98.56 80 VAL B CA 1
ATOM 3103 C C . VAL B 1 80 ? 10.008 8.625 15.688 1 98.56 80 VAL B C 1
ATOM 3105 O O . VAL B 1 80 ? 11.094 8.086 15.922 1 98.56 80 VAL B O 1
ATOM 3108 N N . GLU B 1 81 ? 8.891 7.996 15.664 1 98.56 81 GLU B N 1
ATOM 3109 C CA . GLU B 1 81 ? 8.805 6.625 16.141 1 98.56 81 GLU B CA 1
ATOM 3110 C C . GLU B 1 81 ? 8.781 5.629 14.992 1 98.56 81 GLU B C 1
ATOM 3112 O O . GLU B 1 81 ? 8.227 5.918 13.93 1 98.56 81 GLU B O 1
ATOM 3117 N N . ARG B 1 82 ? 9.383 4.461 15.266 1 97.75 82 ARG B N 1
ATOM 3118 C CA . ARG B 1 82 ? 9.367 3.344 14.328 1 97.75 82 ARG B CA 1
ATOM 3119 C C . ARG B 1 82 ? 8.5 2.205 14.844 1 97.75 82 ARG B C 1
ATOM 3121 O O . ARG B 1 82 ? 8.758 1.66 15.922 1 97.75 82 ARG B O 1
ATOM 3128 N N . ASP B 1 83 ? 7.465 1.886 14.125 1 98.44 83 ASP B N 1
ATOM 3129 C CA . ASP B 1 83 ? 6.609 0.759 14.484 1 98.44 83 ASP B CA 1
ATOM 3130 C C . ASP B 1 83 ? 7.219 -0.563 14.023 1 98.44 83 ASP B C 1
ATOM 3132 O O . ASP B 1 83 ? 7.5 -0.739 12.836 1 98.44 83 ASP B O 1
ATOM 3136 N N . PRO B 1 84 ? 7.387 -1.5 14.883 1 96.25 84 PRO B N 1
ATOM 3137 C CA . PRO B 1 84 ? 8.039 -2.752 14.492 1 96.25 84 PRO B CA 1
ATOM 3138 C C . PRO B 1 84 ? 7.105 -3.688 13.727 1 96.25 84 PRO B C 1
ATOM 3140 O O . PRO B 1 84 ? 7.562 -4.668 13.133 1 96.25 84 PRO B O 1
ATOM 3143 N N . VAL B 1 85 ? 5.84 -3.416 13.648 1 94.25 85 VAL B N 1
ATOM 3144 C CA . VAL B 1 85 ? 4.875 -4.363 13.094 1 94.25 85 VAL B CA 1
ATOM 3145 C C . VAL B 1 85 ? 4.137 -3.723 11.922 1 94.25 85 VAL B C 1
ATOM 3147 O O . VAL B 1 85 ? 4.078 -4.297 10.828 1 94.25 85 VAL B O 1
ATOM 3150 N N . ALA B 1 86 ? 3.623 -2.525 12.125 1 97 86 ALA B N 1
ATOM 3151 C CA . ALA B 1 86 ? 2.77 -1.871 11.133 1 97 86 ALA B CA 1
ATOM 3152 C C . ALA B 1 86 ? 3.602 -1.248 10.016 1 97 86 ALA B C 1
ATOM 3154 O O . ALA B 1 86 ? 4.699 -0.739 10.258 1 97 86 ALA B O 1
ATOM 3155 N N . LYS B 1 87 ? 3.072 -1.197 8.836 1 97.62 87 LYS B N 1
ATOM 3156 C CA . LYS B 1 87 ? 3.758 -0.655 7.668 1 97.62 87 LYS B CA 1
ATOM 3157 C C . LYS B 1 87 ? 3.596 0.86 7.59 1 97.62 87 LYS B C 1
ATOM 3159 O O . LYS B 1 87 ? 2.686 1.426 8.195 1 97.62 87 LYS B O 1
ATOM 3164 N N . THR B 1 88 ? 4.527 1.49 6.887 1 98.56 88 THR B N 1
ATOM 3165 C CA . THR B 1 88 ? 4.398 2.902 6.547 1 98.56 88 THR B CA 1
ATOM 3166 C C . THR B 1 88 ? 3.205 3.129 5.621 1 98.56 88 THR B C 1
ATOM 3168 O O . THR B 1 88 ? 2.977 2.35 4.691 1 98.56 88 THR B O 1
ATOM 3171 N N . THR B 1 89 ? 2.428 4.137 5.875 1 98.56 89 THR B N 1
ATOM 3172 C CA . THR B 1 89 ? 1.226 4.441 5.105 1 98.56 89 THR B CA 1
ATOM 3173 C C . THR B 1 89 ? 1.588 4.902 3.697 1 98.56 89 THR B C 1
ATOM 3175 O O . THR B 1 89 ? 2.553 5.648 3.512 1 98.56 89 THR B O 1
ATOM 3178 N N . LEU B 1 90 ? 0.789 4.438 2.678 1 98.06 90 LEU B N 1
ATOM 3179 C CA . LEU B 1 90 ? 0.905 4.895 1.298 1 98.06 90 LEU B CA 1
ATOM 3180 C C . LEU B 1 90 ? -0.351 5.645 0.866 1 98.06 90 LEU B C 1
ATOM 3182 O O . LEU B 1 90 ? -1.464 5.266 1.241 1 98.06 90 LEU B O 1
ATOM 3186 N N . ALA B 1 91 ? -0.171 6.684 0.121 1 96.88 91 ALA B N 1
ATOM 3187 C CA . ALA B 1 91 ? -1.269 7.395 -0.531 1 96.88 91 ALA B CA 1
ATOM 3188 C C . ALA B 1 91 ? -1.021 7.527 -2.031 1 96.88 91 ALA B C 1
ATOM 3190 O O . ALA B 1 91 ? 0.029 8.016 -2.453 1 96.88 91 ALA B O 1
ATOM 3191 N N . PHE B 1 92 ? -1.96 7.016 -2.803 1 95.38 92 PHE B N 1
ATOM 3192 C CA . PHE B 1 92 ? -1.944 7.223 -4.246 1 95.38 92 PHE B CA 1
ATOM 3193 C C . PHE B 1 92 ? -2.807 8.422 -4.629 1 95.38 92 PHE B C 1
ATOM 3195 O O . PHE B 1 92 ? -3.996 8.461 -4.309 1 95.38 92 PHE B O 1
ATOM 3202 N N . VAL B 1 93 ? -2.184 9.367 -5.305 1 89.25 93 VAL B N 1
ATOM 3203 C CA . VAL B 1 93 ? -2.838 10.641 -5.586 1 89.25 93 VAL B CA 1
ATOM 3204 C C . VAL B 1 93 ? -3.246 10.695 -7.055 1 89.25 93 VAL B C 1
ATOM 3206 O O . VAL B 1 93 ? -2.424 10.469 -7.945 1 89.25 93 VAL B O 1
ATOM 3209 N N . THR B 1 94 ? -4.5 10.828 -7.301 1 83.31 94 THR B N 1
ATOM 3210 C CA . THR B 1 94 ? -4.969 11.039 -8.664 1 83.31 94 THR B CA 1
ATOM 3211 C C . THR B 1 94 ? -5.891 12.25 -8.742 1 83.31 94 THR B C 1
ATOM 3213 O O . THR B 1 94 ? -6.152 12.898 -7.73 1 83.31 94 THR B O 1
ATOM 3216 N N . HIS B 1 95 ? -6.094 12.641 -9.992 1 74.5 95 HIS B N 1
ATOM 3217 C CA . HIS B 1 95 ? -7.082 13.688 -10.227 1 74.5 95 HIS B CA 1
ATOM 3218 C C . HIS B 1 95 ? -8.391 13.102 -10.734 1 74.5 95 HIS B C 1
ATOM 3220 O O . HIS B 1 95 ? -8.391 12.211 -11.586 1 74.5 95 HIS B O 1
ATOM 3226 N N . ASP B 1 96 ? -9.469 13.461 -10.016 1 65.44 96 ASP B N 1
ATOM 3227 C CA . ASP B 1 96 ? -10.766 12.969 -10.469 1 65.44 96 ASP B CA 1
ATOM 3228 C C . ASP B 1 96 ? -11.188 13.648 -11.766 1 65.44 96 ASP B C 1
ATOM 3230 O O . ASP B 1 96 ? -10.406 14.383 -12.375 1 65.44 96 ASP B O 1
ATOM 3234 N N . GLU B 1 97 ? -12.32 13.211 -12.133 1 61.97 97 GLU B N 1
ATOM 3235 C CA . GLU B 1 97 ? -12.859 13.711 -13.391 1 61.97 97 GLU B CA 1
ATOM 3236 C C . GLU B 1 97 ? -12.992 15.227 -13.375 1 61.97 97 GLU B C 1
ATOM 3238 O O . GLU B 1 97 ? -12.891 15.883 -14.414 1 61.97 97 GLU B O 1
ATOM 3243 N N . ALA B 1 98 ? -13.219 15.75 -12.227 1 60.91 98 ALA B N 1
ATOM 3244 C CA . ALA B 1 98 ? -13.414 17.188 -12.094 1 60.91 98 ALA B CA 1
ATOM 3245 C C . ALA B 1 98 ? -12.086 17.922 -11.93 1 60.91 98 ALA B C 1
ATOM 3247 O O . ALA B 1 98 ? -12.039 19.141 -11.891 1 60.91 98 ALA B O 1
ATOM 3248 N N . GLY B 1 99 ? -11.141 17.031 -11.945 1 63.59 99 GLY B N 1
ATOM 3249 C CA . GLY B 1 99 ? -9.828 17.656 -11.805 1 63.59 99 GLY B CA 1
ATOM 3250 C C . GLY B 1 99 ? -9.383 17.766 -10.359 1 63.59 99 GLY B C 1
ATOM 3251 O O . GLY B 1 99 ? -8.258 18.172 -10.078 1 63.59 99 GLY B O 1
ATOM 3252 N N . ASP B 1 100 ? -10.336 17.391 -9.5 1 67.69 100 ASP B N 1
ATOM 3253 C CA . ASP B 1 100 ? -9.992 17.453 -8.086 1 67.69 100 ASP B CA 1
ATOM 3254 C C . ASP B 1 100 ? -9.141 16.25 -7.668 1 67.69 100 ASP B C 1
ATOM 3256 O O . ASP B 1 100 ? -9.289 15.156 -8.219 1 67.69 100 ASP B O 1
ATOM 3260 N N . ARG B 1 101 ? -8.344 16.531 -6.68 1 78.06 101 ARG B N 1
ATOM 3261 C CA . ARG B 1 101 ? -7.457 15.477 -6.184 1 78.06 101 ARG B CA 1
ATOM 3262 C C . ARG B 1 101 ? -8.25 14.383 -5.477 1 78.06 101 ARG B C 1
ATOM 3264 O O . ARG B 1 101 ? -9.195 14.672 -4.738 1 78.06 101 ARG B O 1
ATOM 3271 N N . GLU B 1 102 ? -7.934 13.258 -5.832 1 83.12 102 GLU B N 1
ATOM 3272 C CA . GLU B 1 102 ? -8.453 12.062 -5.168 1 83.12 102 GLU B CA 1
ATOM 3273 C C . GLU B 1 102 ? -7.324 11.18 -4.645 1 83.12 102 GLU B C 1
ATOM 3275 O O . GLU B 1 102 ? -6.27 11.078 -5.273 1 83.12 102 GLU B O 1
ATOM 3280 N N . PHE B 1 103 ? -7.656 10.633 -3.432 1 88.31 103 PHE B N 1
ATOM 3281 C CA . PHE B 1 103 ? -6.633 9.812 -2.801 1 88.31 103 PHE B CA 1
ATOM 3282 C C . PHE B 1 103 ? -7.105 8.367 -2.65 1 88.31 103 PHE B C 1
ATOM 3284 O O . PHE B 1 103 ? -8.289 8.125 -2.395 1 88.31 103 PHE B O 1
ATOM 3291 N N . THR B 1 104 ? -6.227 7.477 -2.895 1 92.44 104 THR B N 1
ATOM 3292 C CA . THR B 1 104 ? -6.371 6.086 -2.475 1 92.44 104 THR B CA 1
ATOM 3293 C C . THR B 1 104 ? -5.328 5.73 -1.417 1 92.44 104 THR B C 1
ATOM 3295 O O . THR B 1 104 ? -4.129 5.684 -1.709 1 92.44 104 THR B O 1
ATOM 3298 N N . PHE B 1 105 ? -5.863 5.477 -0.225 1 95.56 105 PHE B N 1
ATOM 3299 C CA . PHE B 1 105 ? -4.953 5.25 0.89 1 95.56 105 PHE B CA 1
ATOM 3300 C C . PHE B 1 105 ? -4.758 3.758 1.135 1 95.56 105 PHE B C 1
ATOM 3302 O O . PHE B 1 105 ? -5.711 2.982 1.062 1 95.56 105 PHE B O 1
ATOM 3309 N N . TYR B 1 106 ? -3.588 3.332 1.287 1 97.12 106 TYR B N 1
ATOM 3310 C CA . TYR B 1 106 ? -3.242 2.088 1.966 1 97.12 106 TYR B CA 1
ATOM 3311 C C . TYR B 1 106 ? -2.834 2.352 3.41 1 97.12 106 TYR B C 1
ATOM 3313 O O . TYR B 1 106 ? -1.659 2.596 3.695 1 97.12 106 TYR B O 1
ATOM 3321 N N . ARG B 1 107 ? -3.848 2.289 4.27 1 96.56 107 ARG B N 1
ATOM 3322 C CA . ARG B 1 107 ? -3.668 2.859 5.602 1 96.56 107 ARG B CA 1
ATOM 3323 C C . ARG B 1 107 ? -4.355 2.008 6.66 1 96.56 107 ARG B C 1
ATOM 3325 O O . ARG B 1 107 ? -4.602 2.473 7.777 1 96.56 107 ARG B O 1
ATOM 3332 N N . GLU B 1 108 ? -4.699 0.782 6.348 1 93.06 108 GLU B N 1
ATOM 3333 C CA . GLU B 1 108 ? -5.289 -0.106 7.344 1 93.06 108 GLU B CA 1
ATOM 3334 C C . GLU B 1 108 ? -4.258 -0.525 8.391 1 93.06 108 GLU B C 1
ATOM 3336 O O . GLU B 1 108 ? -3.33 -1.275 8.086 1 93.06 108 GLU B O 1
ATOM 3341 N N . ASP B 1 109 ? -4.418 -0.036 9.562 1 95.12 109 ASP B N 1
ATOM 3342 C CA . ASP B 1 109 ? -3.574 -0.357 10.703 1 95.12 109 ASP B CA 1
ATOM 3343 C C . ASP B 1 109 ? -2.109 -0.033 10.422 1 95.12 109 ASP B C 1
ATOM 3345 O O . ASP B 1 109 ? -1.213 -0.779 10.82 1 95.12 109 ASP B O 1
ATOM 3349 N N . THR B 1 110 ? -1.872 0.994 9.703 1 98 110 THR B N 1
ATOM 3350 C CA . THR B 1 110 ? -0.506 1.41 9.406 1 98 110 THR B CA 1
ATOM 3351 C C . THR B 1 110 ? 0.059 2.264 10.531 1 98 110 THR B C 1
ATOM 3353 O O . THR B 1 110 ? -0.658 2.611 11.477 1 98 110 THR B O 1
ATOM 3356 N N . ALA B 1 111 ? 1.3 2.576 10.414 1 98.69 111 ALA B N 1
ATOM 3357 C CA . ALA B 1 111 ? 2.066 3.146 11.523 1 98.69 111 ALA B CA 1
ATOM 3358 C C . ALA B 1 111 ? 1.461 4.469 11.984 1 98.69 111 ALA B C 1
ATOM 3360 O O . ALA B 1 111 ? 1.365 4.727 13.188 1 98.69 111 ALA B O 1
ATOM 3361 N N . ASP B 1 112 ? 1.037 5.32 11.125 1 98.38 112 ASP B N 1
ATOM 3362 C CA . ASP B 1 112 ? 0.544 6.648 11.484 1 98.38 112 ASP B CA 1
ATOM 3363 C C . ASP B 1 112 ? -0.788 6.562 12.219 1 98.38 112 ASP B C 1
ATOM 3365 O O . ASP B 1 112 ? -1.219 7.527 12.852 1 98.38 112 ASP B O 1
ATOM 3369 N N . THR B 1 113 ? -1.514 5.402 12.109 1 98.38 113 THR B N 1
ATOM 3370 C CA . THR B 1 113 ? -2.777 5.215 12.812 1 98.38 113 THR B CA 1
ATOM 3371 C C . THR B 1 113 ? -2.533 4.762 14.25 1 98.38 113 THR B C 1
ATOM 3373 O O . THR B 1 113 ? -3.479 4.621 15.031 1 98.38 113 THR B O 1
ATOM 3376 N N . ARG B 1 114 ? -1.255 4.609 14.617 1 98.62 114 ARG B N 1
ATOM 3377 C CA . ARG B 1 114 ? -0.941 3.938 15.875 1 98.62 114 ARG B CA 1
ATOM 3378 C C . ARG B 1 114 ? -0.208 4.875 16.828 1 98.62 114 ARG B C 1
ATOM 3380 O O . ARG B 1 114 ? 0.598 4.43 17.656 1 98.62 114 ARG B O 1
ATOM 3387 N N . LEU B 1 115 ? -0.374 6.164 16.672 1 98.62 115 LEU B N 1
ATOM 3388 C CA . LEU B 1 115 ? 0.089 7.066 17.719 1 98.62 115 LEU B CA 1
ATOM 3389 C C . LEU B 1 115 ? -0.562 6.73 19.047 1 98.62 115 LEU B C 1
ATOM 3391 O O . LEU B 1 115 ? -1.756 6.422 19.109 1 98.62 115 LEU B O 1
ATOM 3395 N N . GLU B 1 116 ? 0.201 6.836 20.109 1 98.06 116 GLU B N 1
ATOM 3396 C CA . GLU B 1 116 ? -0.321 6.426 21.422 1 98.06 116 GLU B CA 1
ATOM 3397 C C . GLU B 1 116 ? -0.265 7.57 22.422 1 98.06 116 GLU B C 1
ATOM 3399 O O . GLU B 1 116 ? 0.699 8.336 22.438 1 98.06 116 GLU B O 1
ATOM 3404 N N . GLN B 1 117 ? -1.235 7.617 23.203 1 97.25 117 GLN B N 1
ATOM 3405 C CA . GLN B 1 117 ? -1.296 8.609 24.281 1 97.25 117 GLN B CA 1
ATOM 3406 C C . GLN B 1 117 ? -0.082 8.5 25.188 1 97.25 117 GLN B C 1
ATOM 3408 O O . GLN B 1 117 ? 0.439 7.406 25.422 1 97.25 117 GLN B O 1
ATOM 3413 N N . GLY B 1 118 ? 0.329 9.586 25.688 1 94.5 118 GLY B N 1
ATOM 3414 C CA . GLY B 1 118 ? 1.371 9.602 26.703 1 94.5 118 GLY B CA 1
ATOM 3415 C C . GLY B 1 118 ? 2.768 9.703 26.125 1 94.5 118 GLY B C 1
ATOM 3416 O O . GLY B 1 118 ? 3.738 9.898 26.859 1 94.5 118 GLY B O 1
ATOM 3417 N N . ARG B 1 119 ? 2.891 9.578 24.797 1 96.5 119 ARG B N 1
ATOM 3418 C CA . ARG B 1 119 ? 4.219 9.633 24.203 1 96.5 119 ARG B CA 1
ATOM 3419 C C . ARG B 1 119 ? 4.879 10.984 24.453 1 96.5 119 ARG B C 1
ATOM 3421 O O . ARG B 1 119 ? 6.086 11.055 24.703 1 96.5 119 ARG B O 1
ATOM 3428 N N . ILE B 1 120 ? 4.145 12.094 24.266 1 98.06 120 ILE B N 1
ATOM 3429 C CA . ILE B 1 120 ? 4.637 13.422 24.641 1 98.06 120 ILE B CA 1
ATOM 3430 C C . ILE B 1 120 ? 4.387 13.672 26.125 1 98.06 120 ILE B C 1
ATOM 3432 O O . ILE B 1 120 ? 3.244 13.852 26.547 1 98.06 120 ILE B O 1
ATOM 3436 N N . ASP B 1 121 ? 5.391 13.758 26.906 1 96.88 121 ASP B N 1
ATOM 3437 C CA . ASP B 1 121 ? 5.207 13.906 28.344 1 96.88 121 ASP B CA 1
ATOM 3438 C C . ASP B 1 121 ? 4.934 15.359 28.734 1 96.88 121 ASP B C 1
ATOM 3440 O O . ASP B 1 121 ? 5.117 16.266 27.906 1 96.88 121 ASP B O 1
ATOM 3444 N N . ASP B 1 122 ? 4.57 15.523 29.953 1 96.19 122 ASP B N 1
ATOM 3445 C CA . ASP B 1 122 ? 4.156 16.844 30.438 1 96.19 122 ASP B CA 1
ATOM 3446 C C . ASP B 1 122 ? 5.344 17.797 30.484 1 96.19 122 ASP B C 1
ATOM 3448 O O . ASP B 1 122 ? 5.184 19 30.281 1 96.19 122 ASP B O 1
ATOM 3452 N N . GLU B 1 123 ? 6.477 17.297 30.766 1 95.5 123 GLU B N 1
ATOM 3453 C CA . GLU B 1 123 ? 7.668 18.141 30.828 1 95.5 123 GLU B CA 1
ATOM 3454 C C . GLU B 1 123 ? 7.973 18.75 29.469 1 95.5 123 GLU B C 1
ATOM 3456 O O . GLU B 1 123 ? 8.297 19.938 29.359 1 95.5 123 GLU B O 1
ATOM 3461 N N . THR B 1 124 ? 7.844 17.906 28.453 1 95.75 124 THR B N 1
ATOM 3462 C CA . THR B 1 124 ? 8.047 18.391 27.094 1 95.75 1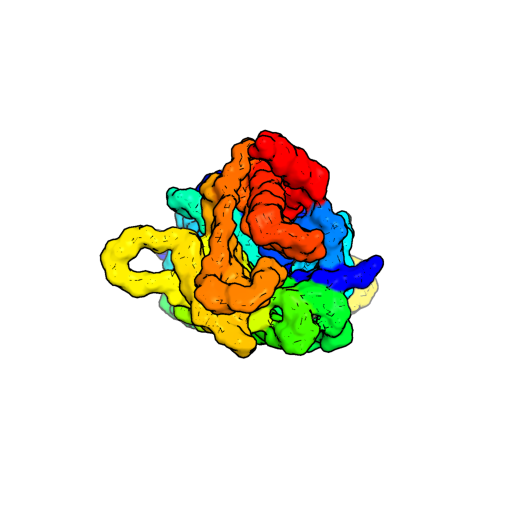24 THR B CA 1
ATOM 3463 C C . THR B 1 124 ? 7.012 19.453 26.734 1 95.75 124 THR B C 1
ATOM 3465 O O . THR B 1 124 ? 7.348 20.484 26.172 1 95.75 124 THR B O 1
ATOM 3468 N N . LEU B 1 125 ? 5.816 19.219 27.094 1 96.06 125 LEU B N 1
ATOM 3469 C CA . LEU B 1 125 ? 4.742 20.156 26.781 1 96.06 125 LEU B CA 1
ATOM 3470 C C . LEU B 1 125 ? 4.938 21.484 27.531 1 96.06 125 LEU B C 1
ATOM 3472 O O . LEU B 1 125 ? 4.637 22.547 27 1 96.06 125 LEU B O 1
ATOM 3476 N N . ALA B 1 126 ? 5.43 21.391 28.734 1 94.75 126 ALA B N 1
ATOM 3477 C CA . ALA B 1 126 ? 5.66 22.578 29.547 1 94.75 126 ALA B CA 1
ATOM 3478 C C . ALA B 1 126 ? 6.695 23.5 28.891 1 94.75 126 ALA B C 1
ATOM 3480 O O . ALA B 1 126 ? 6.664 24.719 29.078 1 94.75 126 ALA B O 1
ATOM 3481 N N . ASP B 1 127 ? 7.539 22.875 28.125 1 94.81 127 ASP B N 1
ATOM 3482 C CA . ASP B 1 127 ? 8.609 23.625 27.469 1 94.81 127 ASP B CA 1
ATOM 3483 C C . ASP B 1 127 ? 8.164 24.125 26.094 1 94.81 127 ASP B C 1
ATOM 3485 O O . ASP B 1 127 ? 8.883 24.891 25.453 1 94.81 127 ASP B O 1
ATOM 3489 N N . CYS B 1 128 ? 6.965 23.75 25.656 1 96.44 128 CYS B N 1
ATOM 3490 C CA . CYS B 1 128 ? 6.477 24.141 24.344 1 96.44 128 CYS B CA 1
ATOM 3491 C C . CYS B 1 128 ? 5.668 25.422 24.406 1 96.44 128 CYS B C 1
ATOM 3493 O O . CYS B 1 128 ? 4.934 25.656 25.375 1 96.44 128 CYS B O 1
ATOM 3495 N N . GLU B 1 129 ? 5.836 26.219 23.391 1 97.19 129 GLU B N 1
ATOM 3496 C CA . GLU B 1 129 ? 5.02 27.422 23.234 1 97.19 129 GLU B CA 1
ATOM 3497 C C . GLU B 1 129 ? 3.854 27.172 22.281 1 97.19 129 GLU B C 1
ATOM 3499 O O . GLU B 1 129 ? 2.826 27.844 22.359 1 97.19 129 GLU B O 1
ATOM 3504 N N . TRP B 1 130 ? 4.047 26.219 21.438 1 98.5 130 TRP B N 1
ATOM 3505 C CA . TRP B 1 130 ? 3.088 25.984 20.359 1 98.5 130 TRP B CA 1
ATOM 3506 C C . TRP B 1 130 ? 2.951 24.484 20.062 1 98.5 130 TRP B C 1
ATOM 3508 O O . TRP B 1 130 ? 3.941 23.766 20.078 1 98.5 130 TRP B O 1
ATOM 3518 N N . VAL B 1 131 ? 1.702 24 19.906 1 98.75 131 VAL B N 1
ATOM 3519 C CA . VAL B 1 131 ? 1.428 22.641 19.469 1 98.75 131 VAL B CA 1
ATOM 3520 C C . VAL B 1 131 ? 0.482 22.656 18.266 1 98.75 131 VAL B C 1
ATOM 3522 O O . VAL B 1 131 ? -0.603 23.234 18.344 1 98.75 131 VAL B O 1
ATOM 3525 N N . HIS B 1 132 ? 0.906 22.047 17.172 1 98.88 132 HIS B N 1
ATOM 3526 C CA . HIS B 1 132 ? 0.081 21.953 15.969 1 98.88 132 HIS B CA 1
ATOM 3527 C C . HIS B 1 132 ? -0.259 20.5 15.656 1 98.88 132 HIS B C 1
ATOM 3529 O O . HIS B 1 132 ? 0.605 19.625 15.734 1 98.88 132 HIS B O 1
ATOM 3535 N N . VAL B 1 133 ? -1.548 20.25 15.234 1 98.81 133 VAL B N 1
ATOM 3536 C CA . VAL B 1 133 ? -1.938 18.906 14.812 1 98.81 133 VAL B CA 1
ATOM 3537 C C . VAL B 1 133 ? -2.744 18.984 13.516 1 98.81 133 VAL B C 1
ATOM 3539 O O . VAL B 1 133 ? -3.352 20.016 13.219 1 98.81 133 VAL B O 1
ATOM 3542 N N . GLY B 1 134 ? -2.66 17.922 12.727 1 97.38 134 GLY B N 1
ATOM 3543 C CA . GLY B 1 134 ? -3.498 17.734 11.555 1 97.38 134 GLY B CA 1
ATOM 3544 C C . GLY B 1 134 ? -4.676 16.812 11.812 1 97.38 134 GLY B C 1
ATOM 3545 O O . GLY B 1 134 ? -4.73 16.125 12.836 1 97.38 134 GLY B O 1
ATOM 3546 N N . GLY B 1 135 ? -5.609 16.781 10.859 1 97.5 135 GLY B N 1
ATOM 3547 C CA . GLY B 1 135 ? -6.863 16.078 11.07 1 97.5 135 GLY B CA 1
ATOM 3548 C C . GLY B 1 135 ? -6.812 14.633 10.617 1 97.5 135 GLY B C 1
ATOM 3549 O O . GLY B 1 135 ? -7.684 13.836 10.969 1 97.5 135 GLY B O 1
ATOM 3550 N N . VAL B 1 136 ? -5.859 14.211 9.867 1 97.88 136 VAL B N 1
ATOM 3551 C CA . VAL B 1 136 ? -5.828 12.875 9.273 1 97.88 136 VAL B CA 1
ATOM 3552 C C . VAL B 1 136 ? -5.727 11.82 10.375 1 97.88 136 VAL B C 1
ATOM 3554 O O . VAL B 1 136 ? -6.367 10.773 10.297 1 97.88 136 VAL B O 1
ATOM 3557 N N . THR B 1 137 ? -4.965 12.078 11.445 1 98.19 137 THR B N 1
ATOM 3558 C CA . THR B 1 137 ? -4.805 11.117 12.531 1 98.19 137 THR B CA 1
ATOM 3559 C C . THR B 1 137 ? -6.113 10.938 13.297 1 98.19 137 THR B C 1
ATOM 3561 O O . THR B 1 137 ? -6.281 9.969 14.031 1 98.19 137 THR B O 1
ATOM 3564 N N . LEU B 1 138 ? -7.051 11.836 13.141 1 98.31 138 LEU B N 1
ATOM 3565 C CA . LEU B 1 138 ? -8.328 11.773 13.844 1 98.31 138 LEU B CA 1
ATOM 3566 C C . LEU B 1 138 ? -9.242 10.727 13.227 1 98.31 138 LEU B C 1
ATOM 3568 O O . LEU B 1 138 ? -10.258 10.352 13.812 1 98.31 138 LEU B O 1
ATOM 3572 N N . ALA B 1 139 ? -8.859 10.227 12.07 1 97.75 139 ALA B N 1
ATOM 3573 C CA . ALA B 1 139 ? -9.742 9.336 11.328 1 97.75 139 ALA B CA 1
ATOM 3574 C C . ALA B 1 139 ? -9.602 7.891 11.805 1 97.75 139 ALA B C 1
ATOM 3576 O O . ALA B 1 139 ? -10.352 7.012 11.375 1 97.75 139 ALA B O 1
ATOM 3577 N N . SER B 1 140 ? -8.648 7.648 12.688 1 97.06 140 SER B N 1
ATOM 3578 C CA . SER B 1 140 ? -8.398 6.27 13.094 1 97.06 140 SER B CA 1
ATOM 3579 C C . SER B 1 140 ? -7.992 6.184 14.555 1 97.06 140 SER B C 1
ATOM 3581 O O . SER B 1 140 ? -7.301 7.066 15.062 1 97.06 140 SER B O 1
ATOM 3583 N N . GLU B 1 141 ? -8.43 5.137 15.172 1 97.5 141 GLU B N 1
ATOM 3584 C CA . GLU B 1 141 ? -7.941 4.809 16.516 1 97.5 141 GLU B CA 1
ATOM 3585 C C . GLU B 1 141 ? -6.734 3.877 16.438 1 97.5 141 GLU B C 1
ATOM 3587 O O . GLU B 1 141 ? -6.637 3.041 15.539 1 97.5 141 GLU B O 1
ATOM 3592 N N . PRO B 1 142 ? -5.762 4.043 17.359 1 98.31 142 PRO B N 1
ATOM 3593 C CA . PRO B 1 142 ? -5.797 4.859 18.578 1 98.31 142 PRO B CA 1
ATOM 3594 C C . PRO B 1 142 ? -5.277 6.277 18.344 1 98.31 142 PRO B C 1
ATOM 3596 O O . PRO B 1 142 ? -5.227 7.078 19.281 1 98.31 142 PRO B O 1
ATOM 3599 N N . ALA B 1 143 ? -4.91 6.617 17.156 1 98.75 143 ALA B N 1
ATOM 3600 C CA . ALA B 1 143 ? -4.305 7.914 16.844 1 98.75 143 ALA B CA 1
ATOM 3601 C C . ALA B 1 143 ? -5.273 9.055 17.156 1 98.75 143 ALA B C 1
ATOM 3603 O O . ALA B 1 143 ? -4.855 10.133 17.578 1 98.75 143 ALA B O 1
ATOM 3604 N N . ARG B 1 144 ? -6.543 8.805 16.953 1 98.5 144 ARG B N 1
ATOM 3605 C CA . ARG B 1 144 ? -7.555 9.805 17.266 1 98.5 144 ARG B CA 1
ATOM 3606 C C . ARG B 1 144 ? -7.477 10.219 18.734 1 98.5 144 ARG B C 1
ATOM 3608 O O . ARG B 1 144 ? -7.32 11.406 19.047 1 98.5 144 ARG B O 1
ATOM 3615 N N . THR B 1 145 ? -7.527 9.227 19.578 1 98.69 145 THR B N 1
ATOM 3616 C CA . THR B 1 145 ? -7.492 9.469 21.016 1 98.69 145 THR B CA 1
ATOM 3617 C C . THR B 1 145 ? -6.191 10.148 21.422 1 98.69 145 THR B C 1
ATOM 3619 O O . THR B 1 145 ? -6.199 11.086 22.234 1 98.69 145 THR B O 1
ATOM 3622 N N . ALA B 1 146 ? -5.125 9.695 20.859 1 98.81 146 ALA B N 1
ATOM 3623 C CA . ALA B 1 146 ? -3.812 10.25 21.172 1 98.81 146 ALA B CA 1
ATOM 3624 C C . ALA B 1 146 ? -3.721 11.719 20.75 1 98.81 146 ALA B C 1
ATOM 3626 O O . ALA B 1 146 ? -3.184 12.547 21.484 1 98.81 146 ALA B O 1
ATOM 3627 N N . THR B 1 147 ? -4.199 12.031 19.578 1 98.75 147 THR B N 1
ATOM 3628 C CA . THR B 1 147 ? -4.145 13.383 19.047 1 98.75 147 THR B CA 1
ATOM 3629 C C . THR B 1 147 ? -5.016 14.328 19.875 1 98.75 147 THR B C 1
ATOM 3631 O O . THR B 1 147 ? -4.594 15.438 20.203 1 98.75 147 THR B O 1
ATOM 3634 N N . LEU B 1 148 ? -6.211 13.875 20.219 1 98.56 148 LEU B N 1
ATOM 3635 C CA . LEU B 1 148 ? -7.117 14.68 21.031 1 98.56 148 LEU B CA 1
ATOM 3636 C C . LEU B 1 148 ? -6.535 14.922 22.422 1 98.56 148 LEU B C 1
ATOM 3638 O O . LEU B 1 148 ? -6.605 16.031 22.953 1 98.56 148 LEU B O 1
ATOM 3642 N N . ASP B 1 149 ? -5.957 13.898 22.969 1 98.56 149 ASP B N 1
ATOM 3643 C CA . ASP B 1 149 ? -5.309 14.016 24.281 1 98.56 149 ASP B CA 1
ATOM 3644 C C . ASP B 1 149 ? -4.184 15.047 24.234 1 98.56 149 ASP B C 1
ATOM 3646 O O . ASP B 1 149 ? -4.043 15.852 25.156 1 98.56 149 ASP B O 1
ATOM 3650 N N . LEU B 1 150 ? -3.402 15.023 23.219 1 98.62 150 LEU B N 1
ATOM 3651 C CA . LEU B 1 150 ? -2.309 15.977 23.062 1 98.62 150 LEU B CA 1
ATOM 3652 C C . LEU B 1 150 ? -2.836 17.406 23.031 1 98.62 150 LEU B C 1
ATOM 3654 O O . LEU B 1 150 ? -2.289 18.297 23.688 1 98.62 150 LEU B O 1
ATOM 3658 N N . LEU B 1 151 ? -3.875 17.625 22.266 1 97.62 151 LEU B N 1
ATOM 3659 C CA . LEU B 1 151 ? -4.469 18.953 22.156 1 97.62 151 LEU B CA 1
ATOM 3660 C C . LEU B 1 151 ? -4.973 19.438 23.516 1 97.62 151 LEU B C 1
ATOM 3662 O O . LEU B 1 151 ? -4.723 20.578 23.906 1 97.62 151 LEU B O 1
ATOM 3666 N N . GLU B 1 152 ? -5.664 18.562 24.172 1 96.88 152 GLU B N 1
ATOM 3667 C CA . GLU B 1 152 ? -6.223 18.891 25.484 1 96.88 152 GLU B CA 1
ATOM 3668 C C . GLU B 1 152 ? -5.121 19.25 26.469 1 96.88 152 GLU B C 1
ATOM 3670 O O . GLU B 1 152 ? -5.195 20.281 27.141 1 96.88 152 GLU B O 1
ATOM 3675 N N . ARG B 1 153 ? -4.148 18.453 26.547 1 97.94 153 ARG B N 1
ATOM 3676 C CA . ARG B 1 153 ? -3.055 18.672 27.484 1 97.94 153 ARG B CA 1
ATOM 3677 C C . ARG B 1 153 ? -2.25 19.906 27.109 1 97.94 153 ARG B C 1
ATOM 3679 O O . ARG B 1 153 ? -1.764 20.641 27.969 1 97.94 153 ARG B O 1
ATOM 3686 N N . ALA B 1 154 ? -2.039 20.125 25.828 1 97.44 154 ALA B N 1
ATOM 3687 C CA . ALA B 1 154 ? -1.341 21.312 25.375 1 97.44 154 ALA B CA 1
ATOM 3688 C C . ALA B 1 154 ? -2.086 22.578 25.781 1 97.44 154 ALA B C 1
ATOM 3690 O O . ALA B 1 154 ? -1.471 23.547 26.234 1 97.44 154 ALA B O 1
ATOM 3691 N N . ALA B 1 155 ? -3.412 22.547 25.594 1 93.81 155 ALA B N 1
ATOM 3692 C CA . ALA B 1 155 ? -4.246 23.672 26.016 1 93.81 155 ALA B CA 1
ATOM 3693 C C . ALA B 1 155 ? -4.133 23.906 27.516 1 93.81 155 ALA B C 1
ATOM 3695 O O . ALA B 1 155 ? -4.023 25.062 27.953 1 93.81 155 ALA B O 1
ATOM 3696 N N . GLU B 1 156 ? -4.082 22.875 28.266 1 93.31 156 GLU B N 1
ATOM 3697 C CA . GLU B 1 156 ? -3.961 22.953 29.719 1 93.31 156 GLU B CA 1
ATOM 3698 C C . GLU B 1 156 ? -2.596 23.5 30.125 1 93.31 156 GLU B C 1
ATOM 3700 O O . GLU B 1 156 ? -2.469 24.172 31.156 1 93.31 156 GLU B O 1
ATOM 3705 N N . ALA B 1 157 ? -1.617 23.234 29.344 1 94.38 157 ALA B N 1
ATOM 3706 C CA . ALA B 1 157 ? -0.257 23.688 29.625 1 94.38 157 ALA B CA 1
ATOM 3707 C C . ALA B 1 157 ? -0.025 25.094 29.094 1 94.38 157 ALA B C 1
ATOM 3709 O O . ALA B 1 157 ? 1.106 25.594 29.094 1 94.38 157 ALA B O 1
ATOM 3710 N N . ASP B 1 158 ? -1.001 25.75 28.516 1 92.12 158 ASP B N 1
ATOM 3711 C CA . ASP B 1 158 ? -1.028 27.125 28.031 1 92.12 158 ASP B CA 1
ATOM 3712 C C . ASP B 1 158 ? -0.195 27.266 26.766 1 92.12 158 ASP B C 1
ATOM 3714 O O . ASP B 1 158 ? 0.419 28.312 26.531 1 92.12 158 ASP B O 1
ATOM 3718 N N . CYS B 1 159 ? -0.034 26.172 26.078 1 96.06 159 CYS B N 1
ATOM 3719 C CA . CYS B 1 159 ? 0.498 26.281 24.719 1 96.06 159 CYS B CA 1
ATOM 3720 C C . CYS B 1 159 ? -0.523 26.906 23.781 1 96.06 159 CYS B C 1
ATOM 3722 O O . CYS B 1 159 ? -1.73 26.75 23.969 1 96.06 159 CYS B O 1
ATOM 3724 N N . THR B 1 160 ? -0.031 27.703 22.828 1 97.06 160 THR B N 1
ATOM 3725 C CA . THR B 1 160 ? -0.909 28 21.703 1 97.06 160 THR B CA 1
ATOM 3726 C C . THR B 1 160 ? -1.131 26.75 20.859 1 97.06 160 THR B C 1
ATOM 3728 O O . THR B 1 160 ? -0.171 26.109 20.422 1 97.06 160 THR B O 1
ATOM 3731 N N . THR B 1 161 ? -2.396 26.344 20.641 1 97.88 161 THR B N 1
ATOM 3732 C CA . THR B 1 161 ? -2.717 25.156 19.859 1 97.88 161 THR B CA 1
ATOM 3733 C C . THR B 1 161 ? -3.289 25.547 18.5 1 97.88 161 THR B C 1
ATOM 3735 O O . THR B 1 161 ? -4.074 26.484 18.406 1 97.88 161 THR B O 1
ATOM 3738 N N . SER B 1 162 ? -2.826 24.891 17.453 1 98.62 162 SER B N 1
ATOM 3739 C CA . SER B 1 162 ? -3.393 25.109 16.125 1 98.62 162 SER B CA 1
ATOM 3740 C C . SER B 1 162 ? -3.793 23.797 15.469 1 98.62 162 SER B C 1
ATOM 3742 O O . SER B 1 162 ? -3.279 22.734 15.828 1 98.62 162 SER B O 1
ATOM 3744 N N . PHE B 1 163 ? -4.727 23.875 14.516 1 98.56 163 PHE B N 1
ATOM 3745 C CA . PHE B 1 163 ? -5.363 22.703 13.93 1 98.56 163 PHE B CA 1
ATOM 3746 C C . PHE B 1 163 ? -5.711 22.953 12.469 1 98.56 163 PHE B C 1
ATOM 3748 O O . PHE B 1 163 ? -6.238 24.016 12.117 1 98.56 163 PHE B O 1
ATOM 3755 N N . ASP B 1 164 ? -5.336 22.062 11.633 1 98.69 164 ASP B N 1
ATOM 3756 C CA . ASP B 1 164 ? -5.746 21.938 10.234 1 98.69 164 ASP B CA 1
ATOM 3757 C C . ASP B 1 164 ? -6.566 20.672 10.008 1 98.69 164 ASP B C 1
ATOM 3759 O O . ASP B 1 164 ? -6.012 19.578 9.953 1 98.69 164 ASP B O 1
ATOM 3763 N N . PRO B 1 165 ? -7.883 20.797 9.82 1 97.81 165 PRO B N 1
ATOM 3764 C CA . PRO B 1 165 ? -8.719 19.594 9.68 1 97.81 165 PRO B CA 1
ATOM 3765 C C . PRO B 1 165 ? -8.258 18.688 8.539 1 97.81 165 PRO B C 1
ATOM 3767 O O . PRO B 1 165 ? -8.297 17.469 8.68 1 97.81 165 PRO B O 1
ATOM 3770 N N . ASN B 1 166 ? -7.883 19.328 7.398 1 96.31 166 ASN B N 1
ATOM 3771 C CA . ASN B 1 166 ? -7.371 18.562 6.266 1 96.31 166 ASN B CA 1
ATOM 3772 C C . ASN B 1 166 ? -8.258 17.359 5.945 1 96.31 166 ASN B C 1
ATOM 3774 O O . ASN B 1 166 ? -7.789 16.219 5.891 1 96.31 166 ASN B O 1
ATOM 3778 N N . PHE B 1 167 ? -9.531 17.656 5.629 1 95.25 167 PHE B N 1
ATOM 3779 C CA . PHE B 1 167 ? -10.555 16.641 5.406 1 95.25 167 PHE B CA 1
ATOM 3780 C C . PHE B 1 167 ? -10.203 15.773 4.207 1 95.25 167 PHE B C 1
ATOM 3782 O O . PHE B 1 167 ? -9.891 16.281 3.133 1 95.25 167 PHE B O 1
ATOM 3789 N N . ARG B 1 168 ? -10.211 14.523 4.457 1 94.25 168 ARG B N 1
ATOM 3790 C CA . ARG B 1 168 ? -10.102 13.484 3.438 1 94.25 168 ARG B CA 1
ATOM 3791 C C . ARG B 1 168 ? -11.305 12.547 3.48 1 94.25 168 ARG B C 1
ATOM 3793 O O . ARG B 1 168 ? -11.398 11.688 4.363 1 94.25 168 ARG B O 1
ATOM 3800 N N . PRO B 1 169 ? -12.172 12.719 2.486 1 92.12 169 PRO B N 1
ATOM 3801 C CA . PRO B 1 169 ? -13.406 11.922 2.549 1 92.12 169 PRO B CA 1
ATOM 3802 C C . PRO B 1 169 ? -13.133 10.422 2.594 1 92.12 169 PRO B C 1
ATOM 3804 O O . PRO B 1 169 ? -13.906 9.672 3.189 1 92.12 169 PRO B O 1
ATOM 3807 N N . GLU B 1 170 ? -12.047 9.992 2.029 1 90.94 170 GLU B N 1
ATOM 3808 C CA . GLU B 1 170 ? -11.719 8.57 1.913 1 90.94 170 GLU B CA 1
ATOM 3809 C C . GLU B 1 170 ? -11.414 7.961 3.279 1 90.94 170 GLU B C 1
ATOM 3811 O O . GLU B 1 170 ? -11.375 6.738 3.424 1 90.94 170 GLU B O 1
ATOM 3816 N N . LEU B 1 171 ? -11.203 8.781 4.262 1 94.88 171 LEU B N 1
ATOM 3817 C CA . LEU B 1 171 ? -10.734 8.281 5.551 1 94.88 171 LEU B CA 1
ATOM 3818 C C . LEU B 1 171 ? -11.883 8.211 6.551 1 94.88 171 LEU B C 1
ATOM 3820 O O . LEU B 1 171 ? -11.719 7.676 7.652 1 94.88 171 LEU B O 1
ATOM 3824 N N . TRP B 1 172 ? -13.039 8.711 6.125 1 93.94 172 TRP B N 1
ATOM 3825 C CA . TRP B 1 172 ? -14.148 8.805 7.062 1 93.94 172 TRP B CA 1
ATOM 3826 C C . TRP B 1 172 ? -15.336 7.977 6.586 1 93.94 172 TRP B C 1
ATOM 3828 O O . TRP B 1 172 ? -15.602 7.895 5.387 1 93.94 172 TRP B O 1
ATOM 3838 N N . SER B 1 173 ? -15.984 7.32 7.562 1 84.81 173 SER B N 1
ATOM 3839 C CA . SER B 1 173 ? -17.156 6.52 7.238 1 84.81 173 SER B CA 1
ATOM 3840 C C . SER B 1 173 ? -18.312 7.395 6.742 1 84.81 173 SER B C 1
ATOM 3842 O O . SER B 1 173 ? -19.109 6.965 5.914 1 84.81 173 SER B O 1
ATOM 3844 N N . ASP B 1 174 ? -18.438 8.562 7.418 1 84.62 174 ASP B N 1
ATOM 3845 C CA . ASP B 1 174 ? -19.469 9.516 7.012 1 84.62 174 ASP B CA 1
ATOM 3846 C C . ASP B 1 174 ? -19.125 10.922 7.508 1 84.62 174 ASP B C 1
ATOM 3848 O O . ASP B 1 174 ? -18.203 11.102 8.305 1 84.62 174 ASP B O 1
ATOM 3852 N N . ASP B 1 175 ? -19.859 11.805 7.016 1 83.94 175 ASP B N 1
ATOM 3853 C CA . ASP B 1 175 ? -19.641 13.211 7.32 1 83.94 175 ASP B CA 1
ATOM 3854 C C . ASP B 1 175 ? -19.906 13.508 8.797 1 83.94 175 ASP B C 1
ATOM 3856 O O . ASP B 1 175 ? -19.281 14.383 9.383 1 83.94 175 ASP B O 1
ATOM 3860 N N . GLY B 1 176 ? -20.766 12.812 9.32 1 91.44 176 GLY B N 1
ATOM 3861 C CA . GLY B 1 176 ? -21.094 13.016 10.727 1 91.44 176 GLY B CA 1
ATOM 3862 C C . GLY B 1 176 ? -19.938 12.703 11.656 1 91.44 176 GLY B C 1
ATOM 3863 O O . GLY B 1 176 ? -19.719 13.406 12.648 1 91.44 176 GLY B O 1
ATOM 3864 N N . ALA B 1 177 ? -19.219 11.719 11.297 1 94.38 177 ALA B N 1
ATOM 3865 C CA . ALA B 1 177 ? -18.062 11.336 12.109 1 94.38 177 ALA B CA 1
ATOM 3866 C C . ALA B 1 177 ? -16.984 12.414 12.07 1 94.38 177 ALA B C 1
ATOM 3868 O O . ALA B 1 177 ? -16.391 12.75 13.102 1 94.38 177 ALA B O 1
ATOM 3869 N N . PHE B 1 178 ? -16.766 12.953 10.938 1 96.56 178 PHE B N 1
ATOM 3870 C CA . PHE B 1 178 ? -15.781 14.016 10.781 1 96.56 178 PHE B CA 1
ATOM 3871 C C . PHE B 1 178 ? -16.188 15.242 11.594 1 96.56 178 PHE B C 1
ATOM 3873 O O . PHE B 1 178 ? -15.352 15.836 12.289 1 96.56 178 PHE B O 1
ATOM 3880 N N . GLU B 1 179 ? -17.438 15.641 11.469 1 95.75 179 GLU B N 1
ATOM 3881 C CA . GLU B 1 179 ? -17.938 16.797 12.195 1 95.75 179 GLU B CA 1
ATOM 3882 C C . GLU B 1 179 ? -17.781 16.625 13.703 1 95.75 179 GLU B C 1
ATOM 3884 O O . GLU B 1 179 ? -17.281 17.516 14.391 1 95.75 179 GLU B O 1
ATOM 3889 N N . HIS B 1 180 ? -18.156 15.5 14.172 1 96.56 180 HIS B N 1
ATOM 3890 C CA . HIS B 1 180 ? -18.125 15.234 15.602 1 96.56 180 HIS B CA 1
ATOM 3891 C C . HIS B 1 180 ? -16.703 15.289 16.141 1 96.56 180 HIS B C 1
ATOM 3893 O O . HIS B 1 180 ? -16.422 16.031 17.094 1 96.56 180 HIS B O 1
ATOM 3899 N N . VAL B 1 181 ? -15.828 14.578 15.523 1 97.38 181 VAL B N 1
ATOM 3900 C CA . VAL B 1 181 ? -14.453 14.484 16 1 97.38 181 VAL B CA 1
ATOM 3901 C C . VAL B 1 181 ? -13.734 15.812 15.781 1 97.38 181 VAL B C 1
ATOM 3903 O O . VAL B 1 181 ? -12.953 16.25 16.625 1 97.38 181 VAL B O 1
ATOM 3906 N N . GLY B 1 182 ? -13.984 16.406 14.633 1 96.5 182 GLY B N 1
ATOM 3907 C CA . GLY B 1 182 ? -13.398 17.703 14.344 1 96.5 182 GLY B CA 1
ATOM 3908 C C . GLY B 1 182 ? -13.797 18.781 15.344 1 96.5 182 GLY B C 1
ATOM 3909 O O . GLY B 1 182 ? -12.969 19.594 15.75 1 96.5 182 GLY B O 1
ATOM 3910 N N . ARG B 1 183 ? -15.055 18.75 15.742 1 95.12 183 ARG B N 1
ATOM 3911 C CA . ARG B 1 183 ? -15.539 19.719 16.734 1 95.12 183 ARG B CA 1
ATOM 3912 C C . ARG B 1 183 ? -14.922 19.453 18.094 1 95.12 183 ARG B C 1
ATOM 3914 O O . ARG B 1 183 ? -14.648 20.406 18.844 1 95.12 183 ARG B O 1
ATOM 3921 N N . GLU B 1 184 ? -14.766 18.234 18.391 1 95.62 184 GLU B N 1
ATOM 3922 C CA . GLU B 1 184 ? -14.062 17.906 19.641 1 95.62 184 GLU B CA 1
ATOM 3923 C C . GLU B 1 184 ? -12.648 18.469 19.641 1 95.62 184 GLU B C 1
ATOM 3925 O O . GLU B 1 184 ? -12.188 19 20.641 1 95.62 184 GLU B O 1
ATOM 3930 N N . ALA B 1 185 ? -11.977 18.344 18.531 1 96.94 185 ALA B N 1
ATOM 3931 C CA . ALA B 1 185 ? -10.633 18.906 18.422 1 96.94 185 ALA B CA 1
ATOM 3932 C C . ALA B 1 185 ? -10.648 20.422 18.547 1 96.94 185 ALA B C 1
ATOM 3934 O O . ALA B 1 185 ? -9.852 21 19.281 1 96.94 185 ALA B O 1
ATOM 3935 N N . LEU B 1 186 ? -11.594 21.047 17.906 1 96.06 186 LEU B N 1
ATOM 3936 C CA . LEU B 1 186 ? -11.68 22.5 17.859 1 96.06 186 LEU B CA 1
ATOM 3937 C C . LEU B 1 186 ? -11.891 23.094 19.25 1 96.06 186 LEU B C 1
ATOM 3939 O O . LEU B 1 186 ? -11.477 24.219 19.516 1 96.06 186 LEU B O 1
ATOM 3943 N N . ALA B 1 187 ? -12.477 22.297 20.109 1 94.44 187 ALA B N 1
ATOM 3944 C CA . ALA B 1 187 ? -12.758 22.766 21.453 1 94.44 187 ALA B CA 1
ATOM 3945 C C . ALA B 1 187 ? -11.461 23.094 22.203 1 94.44 187 ALA B C 1
ATOM 3947 O O . ALA B 1 187 ? -11.469 23.844 23.172 1 94.44 187 ALA B O 1
ATOM 3948 N N . HIS B 1 188 ? -10.352 22.547 21.734 1 95.06 188 HIS B N 1
ATOM 3949 C CA . HIS B 1 188 ? -9.078 22.719 22.406 1 95.06 188 HIS B CA 1
ATOM 3950 C C . HIS B 1 188 ? -8.086 23.469 21.531 1 95.06 188 HIS B C 1
ATOM 3952 O O . HIS B 1 188 ? -6.875 23.422 21.766 1 95.06 188 HIS B O 1
ATOM 3958 N N . VAL B 1 189 ? -8.547 24.141 20.547 1 96.94 189 VAL B N 1
ATOM 3959 C CA . VAL B 1 189 ? -7.707 24.797 19.547 1 96.94 189 VAL B CA 1
ATOM 3960 C C . VAL B 1 189 ? -7.812 26.312 19.688 1 96.94 189 VAL B C 1
ATOM 3962 O O . VAL B 1 189 ? -8.906 26.844 19.891 1 96.94 189 VAL B O 1
ATOM 3965 N N . ASP B 1 190 ? -6.695 26.984 19.594 1 96.31 190 ASP B N 1
ATOM 3966 C CA . ASP B 1 190 ? -6.66 28.438 19.609 1 96.31 190 ASP B CA 1
ATOM 3967 C C . ASP B 1 190 ? -6.723 29.016 18.188 1 96.31 190 ASP B C 1
ATOM 3969 O O . ASP B 1 190 ? -7.391 30.016 17.953 1 96.31 190 ASP B O 1
ATOM 3973 N N . VAL B 1 191 ? -5.996 28.391 17.266 1 97.88 191 VAL B N 1
ATOM 3974 C CA . VAL B 1 191 ? -5.863 28.891 15.891 1 97.88 191 VAL B CA 1
ATOM 3975 C C . VAL B 1 191 ? -6.25 27.781 14.914 1 97.88 191 VAL B C 1
ATOM 3977 O O . VAL B 1 191 ? -5.656 26.703 14.922 1 97.88 191 VAL B O 1
ATOM 3980 N N . CYS B 1 192 ? -7.219 28.016 14.031 1 98.06 192 CYS B N 1
ATOM 3981 C CA . CYS B 1 192 ? -7.68 27.031 13.047 1 98.06 192 CYS B CA 1
ATOM 3982 C C . CYS B 1 192 ? -7.414 27.531 11.633 1 98.06 192 CYS B C 1
ATOM 3984 O O . CYS B 1 192 ? -7.684 28.688 11.305 1 98.06 192 CYS B O 1
ATOM 3986 N N . LYS B 1 193 ? -6.801 26.719 10.844 1 98.69 193 LYS B N 1
ATOM 3987 C CA . LYS B 1 193 ? -6.707 26.938 9.398 1 98.69 193 LYS B CA 1
ATOM 3988 C C . LYS B 1 193 ? -7.586 25.938 8.641 1 98.69 193 LYS B C 1
ATOM 3990 O O . LYS B 1 193 ? -7.512 24.734 8.859 1 98.69 193 LYS B O 1
ATOM 3995 N N . ALA B 1 194 ? -8.406 26.469 7.738 1 98 194 ALA B N 1
ATOM 3996 C CA . ALA B 1 194 ? -9.305 25.594 6.98 1 98 194 ALA B CA 1
ATOM 3997 C C . ALA B 1 194 ? -9.758 26.266 5.688 1 98 194 ALA B C 1
ATOM 3999 O O . ALA B 1 194 ? -9.422 27.438 5.434 1 98 194 ALA B O 1
ATOM 4000 N N . THR B 1 195 ? -10.422 25.531 4.863 1 95.75 195 THR B N 1
ATOM 4001 C CA . THR B 1 195 ? -11.188 26.078 3.75 1 95.75 195 THR B CA 1
ATOM 4002 C C . THR B 1 195 ? -12.648 26.281 4.152 1 95.75 195 THR B C 1
ATOM 4004 O O . THR B 1 195 ? -13.086 25.766 5.188 1 95.75 195 THR B O 1
ATOM 4007 N N . VAL B 1 196 ? -13.328 26.984 3.316 1 94.69 196 VAL B N 1
ATOM 4008 C CA . VAL B 1 196 ? -14.758 27.172 3.559 1 94.69 196 VAL B CA 1
ATOM 4009 C C . VAL B 1 196 ? -15.469 25.828 3.557 1 94.69 196 VAL B C 1
ATOM 4011 O O . VAL B 1 196 ? -16.312 25.562 4.414 1 94.69 196 VAL B O 1
ATOM 4014 N N . ALA B 1 197 ? -15.133 25 2.633 1 92.44 197 ALA B N 1
ATOM 4015 C CA . ALA B 1 197 ? -15.766 23.688 2.514 1 92.44 197 ALA B CA 1
ATOM 4016 C C . ALA B 1 197 ? -15.539 22.844 3.773 1 92.44 197 ALA B C 1
ATOM 4018 O O . ALA B 1 197 ? -16.453 22.141 4.23 1 92.44 197 ALA B O 1
ATOM 4019 N N . GLU B 1 198 ? -14.375 22.922 4.34 1 94.81 198 GLU B N 1
ATOM 4020 C CA . GLU B 1 198 ? -14.055 22.172 5.559 1 94.81 198 GLU B CA 1
ATOM 4021 C C . GLU B 1 198 ? -14.844 22.703 6.75 1 94.81 198 GLU B C 1
ATOM 4023 O O . GLU B 1 198 ? -15.344 21.938 7.57 1 94.81 198 GLU B O 1
ATOM 4028 N N . LEU B 1 199 ? -14.922 24 6.844 1 95.06 199 LEU B N 1
ATOM 4029 C CA . LEU B 1 199 ? -15.664 24.594 7.953 1 95.06 199 LEU B CA 1
ATOM 4030 C C . LEU B 1 199 ? -17.141 24.25 7.863 1 95.06 199 LEU B C 1
ATOM 4032 O O . LEU B 1 199 ? -17.797 24 8.883 1 95.06 199 LEU B O 1
ATOM 4036 N N . ARG B 1 200 ? -17.625 24.172 6.625 1 92.75 200 ARG B N 1
ATOM 4037 C CA . ARG B 1 200 ? -19 23.75 6.43 1 92.75 200 ARG B CA 1
ATOM 4038 C C . ARG B 1 200 ? -19.203 22.312 6.879 1 92.75 200 ARG B C 1
ATOM 4040 O O . ARG B 1 200 ? -20.203 21.984 7.508 1 92.75 200 ARG B O 1
ATOM 4047 N N . ARG B 1 201 ? -18.281 21.516 6.57 1 93.06 201 ARG B N 1
ATOM 4048 C CA . ARG B 1 201 ? -18.344 20.109 6.965 1 93.06 201 ARG B CA 1
ATOM 4049 C C . ARG B 1 201 ? -18.281 19.969 8.484 1 93.06 201 ARG B C 1
ATOM 4051 O O . ARG B 1 201 ? -18.797 19 9.039 1 93.06 201 ARG B O 1
ATOM 4058 N N . LEU B 1 202 ? -17.641 20.938 9.133 1 94.5 202 LEU B N 1
ATOM 4059 C CA . LEU B 1 202 ? -17.562 20.938 10.594 1 94.5 202 LEU B CA 1
ATOM 4060 C C . LEU B 1 202 ? -18.812 21.562 11.211 1 94.5 202 LEU B C 1
ATOM 4062 O O . LEU B 1 202 ? -18.875 21.75 12.43 1 94.5 202 LEU B O 1
ATOM 4066 N N . GLY B 1 203 ? -19.719 21.906 10.375 1 90.62 203 GLY B N 1
ATOM 4067 C CA . GLY B 1 203 ? -21.016 22.359 10.852 1 90.62 203 GLY B CA 1
ATOM 4068 C C . GLY B 1 203 ? -21.125 23.875 10.922 1 90.62 203 GLY B C 1
ATOM 4069 O O . GLY B 1 203 ? -22.062 24.406 11.523 1 90.62 203 GLY B O 1
ATOM 4070 N N . PHE B 1 204 ? -20.016 24.469 10.375 1 89.56 204 PHE B N 1
ATOM 4071 C CA . PHE B 1 204 ? -20.062 25.938 10.43 1 89.56 204 PHE B CA 1
ATOM 4072 C C . PHE B 1 204 ? -20.609 26.516 9.125 1 89.56 204 PHE B C 1
ATOM 4074 O O . PHE B 1 204 ? -20.25 26.031 8.047 1 89.56 204 PHE B O 1
ATOM 4081 N N . GLY B 1 205 ? -21.328 27.469 9.328 1 72.44 205 GLY B N 1
ATOM 4082 C CA . GLY B 1 205 ? -21.875 28.141 8.156 1 72.44 205 GLY B CA 1
ATOM 4083 C C . GLY B 1 205 ? -23.391 28.094 8.102 1 72.44 205 GLY B C 1
ATOM 4084 O O . GLY B 1 205 ? -24.031 27.266 8.758 1 72.44 205 GLY B O 1
ATOM 4085 N N . VAL B 1 206 ? -24.109 29.094 8.141 1 54.94 206 VAL B N 1
ATOM 4086 C CA . VAL B 1 206 ? -25.484 29.531 8.25 1 54.94 206 VAL B CA 1
ATOM 4087 C C . VAL B 1 206 ? -26.406 28.578 7.504 1 54.94 206 VAL B C 1
ATOM 4089 O O . VAL B 1 206 ? -26.062 28.109 6.414 1 54.94 206 VAL B O 1
ATOM 4092 N N . GLU B 1 207 ? -27.344 27.828 8.211 1 49.66 207 GLU B N 1
ATOM 4093 C CA . GLU B 1 207 ? -28.547 27.234 7.66 1 49.66 207 GLU B CA 1
ATOM 4094 C C . GLU B 1 207 ? -28.891 27.844 6.309 1 49.66 207 GLU B C 1
ATOM 4096 O O . GLU B 1 207 ? -28.438 28.938 5.98 1 49.66 207 GLU B O 1
ATOM 4101 N N . ALA B 1 208 ? -30.016 27.25 5.598 1 40.06 208 ALA B N 1
ATOM 4102 C CA . ALA B 1 208 ? -30.734 27.5 4.348 1 40.06 208 ALA B CA 1
ATOM 4103 C C . ALA B 1 208 ? -31 29 4.168 1 40.06 208 ALA B C 1
ATOM 4105 O O . ALA B 1 208 ? -31.812 29.391 3.33 1 40.06 208 ALA B O 1
ATOM 4106 N N . ALA B 1 209 ? -31.156 29.828 5.188 1 38.41 209 ALA B N 1
ATOM 4107 C CA . ALA B 1 209 ? -31.859 30.938 4.539 1 38.41 209 ALA B CA 1
ATOM 4108 C C . ALA B 1 209 ? -31.141 31.375 3.268 1 38.41 209 ALA B C 1
ATOM 4110 O O . ALA B 1 209 ? -29.922 31.219 3.158 1 38.41 209 ALA B O 1
ATOM 4111 N N . ALA B 1 210 ? -31.797 31.656 2.229 1 39.28 210 ALA B N 1
ATOM 4112 C CA . ALA B 1 210 ? -31.594 32.156 0.867 1 39.28 210 ALA B CA 1
ATOM 4113 C C . ALA B 1 210 ? -30.328 33 0.772 1 39.28 210 ALA B C 1
ATOM 4115 O O . ALA B 1 210 ? -30.047 33.594 -0.271 1 39.28 210 ALA B O 1
ATOM 4116 N N . ASP B 1 211 ? -29.922 33.656 1.882 1 40.06 211 ASP B N 1
ATOM 4117 C CA . ASP B 1 211 ? -28.938 34.688 1.635 1 40.06 211 ASP B CA 1
ATOM 4118 C C . ASP B 1 211 ? -27.609 34.125 1.189 1 40.06 211 ASP B C 1
ATOM 4120 O O . ASP B 1 211 ? -27.062 33.219 1.846 1 40.06 211 ASP B O 1
ATOM 4124 N N . THR B 1 212 ? -27.141 34.156 -0.028 1 42.34 212 THR B N 1
ATOM 4125 C CA . THR B 1 212 ? -26.125 34 -1.057 1 42.34 212 THR B CA 1
ATOM 4126 C C . THR B 1 212 ? -24.719 34 -0.439 1 42.34 212 THR B C 1
ATOM 4128 O O . THR B 1 212 ? -23.781 33.469 -1.007 1 42.34 212 THR B O 1
ATOM 4131 N N . GLU B 1 213 ? -24.203 35.031 0.428 1 47.91 213 GLU B N 1
ATOM 4132 C CA . GLU B 1 213 ? -22.781 35.344 0.452 1 47.91 213 GLU B CA 1
ATOM 4133 C C . GLU B 1 213 ? -22.062 34.625 1.574 1 47.91 213 GLU B C 1
ATOM 4135 O O . GLU B 1 213 ? -21.875 35.156 2.666 1 47.91 213 GLU B O 1
ATOM 4140 N N . SER B 1 214 ? -22.141 33.344 1.834 1 62.56 214 SER B N 1
ATOM 4141 C CA . SER B 1 214 ? -21.281 32.625 2.74 1 62.56 214 SER B CA 1
ATOM 4142 C C . SER B 1 214 ? -19.812 32.906 2.471 1 62.56 214 SER B C 1
ATOM 4144 O O . SER B 1 214 ? -19.094 32.094 1.883 1 62.56 214 SER B O 1
ATOM 4146 N N . THR B 1 215 ? -19.438 34.062 2.723 1 84.25 215 THR B N 1
ATOM 4147 C CA . THR B 1 215 ? -18.094 34.562 2.488 1 84.25 215 THR B CA 1
ATOM 4148 C C . THR B 1 215 ? -17.109 33.938 3.469 1 84.25 215 THR B C 1
ATOM 4150 O O . THR B 1 215 ? -17.5 33.469 4.547 1 84.25 215 THR B O 1
ATOM 4153 N N . PRO B 1 216 ? -15.961 33.719 3.072 1 92.25 216 PRO B N 1
ATOM 4154 C CA . PRO B 1 216 ? -14.914 33.219 3.961 1 92.25 216 PRO B CA 1
ATOM 4155 C C . PRO B 1 216 ? -14.883 33.938 5.312 1 92.25 216 PRO B C 1
ATOM 4157 O O . PRO B 1 216 ? -14.719 33.281 6.352 1 92.25 216 PRO B O 1
ATOM 4160 N N . ALA B 1 217 ? -15.227 35.188 5.305 1 92 217 ALA B N 1
ATOM 4161 C CA . ALA B 1 217 ? -15.227 35.969 6.543 1 92 217 ALA B CA 1
ATOM 4162 C C . ALA B 1 217 ? -16.391 35.531 7.445 1 92 217 ALA B C 1
ATOM 4164 O O . ALA B 1 217 ? -16.234 35.438 8.664 1 92 217 ALA B O 1
ATOM 4165 N N . ALA B 1 218 ? -17.562 35.281 6.844 1 89.88 218 ALA B N 1
ATOM 4166 C CA . ALA B 1 218 ? -18.75 34.938 7.617 1 89.88 218 ALA B CA 1
ATOM 4167 C C . ALA B 1 218 ? -18.578 33.562 8.281 1 89.88 218 ALA B C 1
ATOM 4169 O O . ALA B 1 218 ? -18.938 33.406 9.445 1 89.88 218 ALA B O 1
ATOM 4170 N N . VAL B 1 219 ? -18.047 32.688 7.578 1 92.88 219 VAL B N 1
ATOM 4171 C CA . VAL B 1 219 ? -17.859 31.344 8.117 1 92.88 219 VAL B CA 1
ATOM 4172 C C . VAL B 1 219 ? -16.797 31.375 9.211 1 92.88 219 VAL B C 1
ATOM 4174 O O . VAL B 1 219 ? -16.938 30.688 10.234 1 92.88 219 VAL B O 1
ATOM 4177 N N . ALA B 1 220 ? -15.734 32.125 8.992 1 93.38 220 ALA B N 1
ATOM 4178 C CA . ALA B 1 220 ? -14.695 32.25 10.016 1 93.38 220 ALA B CA 1
ATOM 4179 C C . ALA B 1 220 ? -15.266 32.844 11.305 1 93.38 220 ALA B C 1
ATOM 4181 O O . ALA B 1 220 ? -14.945 32.375 12.398 1 93.38 220 ALA B O 1
ATOM 4182 N N . ARG B 1 221 ? -16.156 33.812 11.156 1 90.5 221 ARG B N 1
ATOM 4183 C CA . ARG B 1 221 ? -16.781 34.438 12.32 1 90.5 221 ARG B CA 1
ATOM 4184 C C . ARG B 1 221 ? -17.672 33.438 13.07 1 90.5 221 ARG B C 1
ATOM 4186 O O . ARG B 1 221 ? -17.703 33.469 14.305 1 90.5 221 ARG B O 1
ATOM 4193 N N . ALA B 1 222 ? -18.344 32.656 12.281 1 89.81 222 ALA B N 1
ATOM 4194 C CA . ALA B 1 222 ? -19.203 31.625 12.898 1 89.81 222 ALA B CA 1
ATOM 4195 C C . ALA B 1 222 ? -18.391 30.688 13.781 1 89.81 222 ALA B C 1
ATOM 4197 O O . ALA B 1 222 ? -18.859 30.266 14.844 1 89.81 222 ALA B O 1
ATOM 4198 N N . VAL B 1 223 ? -17.203 30.359 13.383 1 92.94 223 VAL B N 1
ATOM 4199 C CA . VAL B 1 223 ? -16.328 29.5 14.156 1 92.94 223 VAL B CA 1
ATOM 4200 C C . VAL B 1 223 ? -15.953 30.188 15.469 1 92.94 223 VAL B C 1
ATOM 4202 O O . VAL B 1 223 ? -15.961 29.562 16.531 1 92.94 223 VAL B O 1
ATOM 4205 N N . LEU B 1 224 ? -15.664 31.5 15.43 1 92.06 224 LEU B N 1
ATOM 4206 C CA . LEU B 1 224 ? -15.234 32.25 16.594 1 92.06 224 LEU B CA 1
ATOM 4207 C C . LEU B 1 224 ? -16.359 32.375 17.609 1 92.06 224 LEU B C 1
ATOM 4209 O O . LEU B 1 224 ? -16.109 32.469 18.812 1 92.06 224 LEU B O 1
ATOM 4213 N N . GLU B 1 225 ? -17.5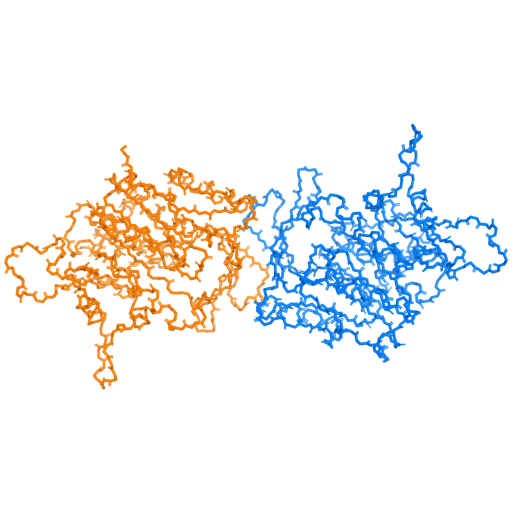78 32.375 17.094 1 85.19 225 GLU B N 1
ATOM 4214 C CA . GLU B 1 225 ? -18.734 32.5 17.969 1 85.19 225 GLU B CA 1
ATOM 4215 C C . GLU B 1 225 ? -18.969 31.266 18.797 1 85.19 225 GLU B C 1
ATOM 4217 O O . GLU B 1 225 ? -19.609 31.328 19.859 1 85.19 225 GLU B O 1
ATOM 4222 N N . THR B 1 226 ? -18.562 30.234 18.266 1 76.94 226 THR B N 1
ATOM 4223 C CA . THR B 1 226 ? -18.719 29 19.016 1 76.94 226 THR B CA 1
ATOM 4224 C C . THR B 1 226 ? -17.641 28.875 20.094 1 76.94 226 THR B C 1
ATOM 4226 O O . THR B 1 226 ? -17.734 28.031 20.984 1 76.94 226 THR B O 1
ATOM 4229 N N . GLY B 1 227 ? -16.688 29.656 19.969 1 71.12 227 GLY B N 1
ATOM 4230 C CA . GLY B 1 227 ? -15.648 29.672 20.984 1 71.12 227 GLY B CA 1
ATOM 4231 C C . GLY B 1 227 ? -16.109 30.266 22.312 1 71.12 227 GLY B C 1
ATOM 4232 O O . GLY B 1 227 ? -16.922 31.188 22.328 1 71.12 227 GLY B O 1
ATOM 4233 N N . THR B 1 228 ? -15.992 29.453 23.406 1 64.88 228 THR B N 1
ATOM 4234 C CA . THR B 1 228 ? -16.359 29.922 24.734 1 64.88 228 THR B CA 1
ATOM 4235 C C . THR B 1 228 ? -15.109 30.281 25.531 1 64.88 228 THR B C 1
ATOM 4237 O O . THR B 1 228 ? -13.984 30.047 25.078 1 64.88 228 THR B O 1
ATOM 4240 N N . ASP B 1 229 ? -15.32 30.969 26.562 1 60.22 229 ASP B N 1
ATOM 4241 C CA . ASP B 1 229 ? -14.219 31.281 27.453 1 60.22 229 ASP B CA 1
ATOM 4242 C C . ASP B 1 229 ? -13.43 30.031 27.828 1 60.22 229 ASP B C 1
ATOM 4244 O O . ASP B 1 229 ? -12.242 30.109 28.156 1 60.22 229 ASP B O 1
ATOM 4248 N N . ALA B 1 230 ? -14.141 28.953 27.672 1 58.97 230 ALA B N 1
ATOM 4249 C CA . ALA B 1 230 ? -13.516 27.734 28.156 1 58.97 230 ALA B CA 1
ATOM 4250 C C . ALA B 1 230 ? -12.789 27 27.031 1 58.97 230 ALA B C 1
ATOM 4252 O O . ALA B 1 230 ? -12.047 26.047 27.281 1 58.97 230 ALA B O 1
ATOM 4253 N N . GLY B 1 231 ? -13.102 27.641 25.797 1 77.5 231 GLY B N 1
ATOM 4254 C CA . GLY B 1 231 ? -12.391 26.844 24.812 1 77.5 231 GLY B CA 1
ATOM 4255 C C . GLY B 1 231 ? -12.805 27.172 23.391 1 77.5 231 GLY B C 1
ATOM 4256 O O . GLY B 1 231 ? -13.734 27.953 23.156 1 77.5 231 GLY B O 1
ATOM 4257 N N . GLY B 1 232 ? -11.984 26.797 22.391 1 90.38 232 GLY B N 1
ATOM 4258 C CA . GLY B 1 232 ? -12.242 27.031 20.984 1 90.38 232 GLY B CA 1
ATOM 4259 C C . GLY B 1 232 ? -11.305 28.062 20.359 1 90.38 232 GLY B C 1
ATOM 4260 O O . GLY B 1 232 ? -10.602 28.781 21.078 1 90.38 232 GLY B O 1
ATOM 4261 N N . PRO B 1 233 ? -11.406 28.188 19.125 1 95.75 233 PRO B N 1
ATOM 4262 C CA . PRO B 1 233 ? -10.438 29.047 18.438 1 95.75 233 PRO B CA 1
ATOM 4263 C C . PRO B 1 233 ? -10.688 30.531 18.672 1 95.75 233 PRO B C 1
ATOM 4265 O O . PRO B 1 233 ? -11.844 30.969 18.703 1 95.75 233 PRO B O 1
ATOM 4268 N N . HIS B 1 234 ? -9.68 31.297 18.938 1 94.81 234 HIS B N 1
ATOM 4269 C CA . HIS B 1 234 ? -9.805 32.75 18.984 1 94.81 234 HIS B CA 1
ATOM 4270 C C . HIS B 1 234 ? -9.453 33.375 17.625 1 94.81 234 HIS B C 1
ATOM 4272 O O . HIS B 1 234 ? -9.727 34.562 17.391 1 94.81 234 HIS B O 1
ATOM 4278 N N . THR B 1 235 ? -8.836 32.594 16.75 1 96.5 235 THR B N 1
ATOM 4279 C CA . THR B 1 235 ? -8.453 33.062 15.43 1 96.5 235 THR B CA 1
ATOM 4280 C C . THR B 1 235 ? -8.672 31.953 14.391 1 96.5 235 THR B C 1
ATOM 4282 O O . THR B 1 235 ? -8.367 30.797 14.648 1 96.5 235 THR B O 1
ATOM 4285 N N . VAL B 1 236 ? -9.211 32.312 13.203 1 97.44 236 VAL B N 1
ATOM 4286 C CA . VAL B 1 236 ? -9.445 31.375 12.094 1 97.44 236 VAL B CA 1
ATOM 4287 C C . VAL B 1 236 ? -8.852 31.953 10.805 1 97.44 236 VAL B C 1
ATOM 4289 O O . VAL B 1 236 ? -9.078 33.125 10.484 1 97.44 236 VAL B O 1
ATOM 4292 N N . PHE B 1 237 ? -8.023 31.156 10.172 1 98.44 237 PHE B N 1
ATOM 4293 C CA . PHE B 1 237 ? -7.535 31.469 8.836 1 98.44 237 PHE B CA 1
ATOM 4294 C C . PHE B 1 237 ? -8.242 30.625 7.785 1 98.44 237 PHE B C 1
ATOM 4296 O O . PHE B 1 237 ? -8.305 29.406 7.91 1 98.44 237 PHE B O 1
ATOM 4303 N N . VAL B 1 238 ? -8.789 31.234 6.738 1 98.12 238 VAL B N 1
ATOM 4304 C CA . VAL B 1 238 ? -9.492 30.562 5.66 1 98.12 238 VAL B CA 1
ATOM 4305 C C . VAL B 1 238 ? -8.742 30.75 4.344 1 98.12 238 VAL B C 1
ATOM 4307 O O . VAL B 1 238 ? -8.664 31.875 3.832 1 98.12 238 VAL B O 1
ATOM 4310 N N . THR B 1 239 ? -8.195 29.688 3.805 1 97.88 239 THR B N 1
ATOM 4311 C CA . THR B 1 239 ? -7.465 29.75 2.543 1 97.88 239 THR B CA 1
ATOM 4312 C C . THR B 1 239 ? -8.406 29.547 1.362 1 97.88 239 THR B C 1
ATOM 4314 O O . THR B 1 239 ? -9.352 28.75 1.45 1 97.88 239 THR B O 1
ATOM 4317 N N . ARG B 1 240 ? -8.102 30.25 0.256 1 95.88 240 ARG B N 1
ATOM 4318 C CA . ARG B 1 240 ? -8.977 30.25 -0.914 1 95.88 240 ARG B CA 1
ATOM 4319 C C . ARG B 1 240 ? -8.172 30.031 -2.193 1 95.88 240 ARG B C 1
ATOM 4321 O O . ARG B 1 240 ? -8.438 30.656 -3.221 1 95.88 240 ARG B O 1
ATOM 4328 N N . GLY B 1 241 ? -7.172 29.266 -2.17 1 94.06 241 GLY B N 1
ATOM 4329 C CA . GLY B 1 241 ? -6.352 29.031 -3.35 1 94.06 241 GLY B CA 1
ATOM 4330 C C . GLY B 1 241 ? -5.75 30.297 -3.924 1 94.06 241 GLY B C 1
ATOM 4331 O O . GLY B 1 241 ? -5.133 31.078 -3.199 1 94.06 241 GLY B O 1
ATOM 4332 N N . SER B 1 242 ? -5.953 30.453 -5.211 1 94.06 242 SER B N 1
ATOM 4333 C CA . SER B 1 242 ? -5.371 31.594 -5.91 1 94.06 242 SER B CA 1
ATOM 4334 C C . SER B 1 242 ? -6.039 32.906 -5.488 1 94.06 242 SER B C 1
ATOM 4336 O O . SER B 1 242 ? -5.516 34 -5.758 1 94.06 242 SER B O 1
ATOM 4338 N N . ASP B 1 243 ? -7.16 32.812 -4.785 1 95.5 243 ASP B N 1
ATOM 4339 C CA . ASP B 1 243 ? -7.883 34 -4.367 1 95.5 243 ASP B CA 1
ATOM 4340 C C . ASP B 1 243 ? -7.309 34.562 -3.066 1 95.5 243 ASP B C 1
ATOM 4342 O O . ASP B 1 243 ? -7.715 35.656 -2.615 1 95.5 243 ASP B O 1
ATOM 4346 N N . GLY B 1 244 ? -6.379 33.812 -2.48 1 97.12 244 GLY B N 1
ATOM 4347 C CA . GLY B 1 244 ? -5.723 34.312 -1.275 1 97.12 244 GLY B CA 1
ATOM 4348 C C . GLY B 1 244 ? -6.289 33.719 -0.004 1 97.12 244 GLY B C 1
ATOM 4349 O O . GLY B 1 244 ? -6.473 32.5 0.086 1 97.12 244 GLY B O 1
ATOM 4350 N N . ALA B 1 245 ? -6.441 34.531 1.016 1 98.12 245 ALA B N 1
ATOM 4351 C CA . ALA B 1 245 ? -6.895 34.031 2.312 1 98.12 245 ALA B CA 1
ATOM 4352 C C . ALA B 1 245 ? -7.512 35.156 3.145 1 98.12 245 ALA B C 1
ATOM 4354 O O . ALA B 1 245 ? -7.301 36.344 2.861 1 98.12 245 ALA B O 1
ATOM 4355 N N . VAL B 1 246 ? -8.32 34.75 4.062 1 97.5 246 VAL B N 1
ATOM 4356 C CA . VAL B 1 246 ? -8.953 35.656 5.035 1 97.5 246 VAL B CA 1
ATOM 4357 C C . VAL B 1 246 ? -8.648 35.156 6.449 1 97.5 246 VAL B C 1
ATOM 4359 O O . VAL B 1 246 ? -8.484 33.969 6.68 1 97.5 246 VAL B O 1
ATOM 4362 N N . ALA B 1 247 ? -8.5 36.125 7.387 1 97.62 247 ALA B N 1
ATOM 4363 C CA . ALA B 1 247 ? -8.32 35.812 8.797 1 97.62 247 ALA B CA 1
ATOM 4364 C C . ALA B 1 247 ? -9.336 36.531 9.664 1 97.62 247 ALA B C 1
ATOM 4366 O O . ALA B 1 247 ? -9.648 37.719 9.406 1 97.62 247 ALA B O 1
ATOM 4367 N N . ALA B 1 248 ? -9.906 35.875 10.555 1 95.06 248 ALA B N 1
ATOM 4368 C CA . ALA B 1 248 ? -10.75 36.469 11.578 1 95.06 248 ALA B CA 1
ATOM 4369 C C . ALA B 1 248 ? -10.219 36.188 12.977 1 95.06 248 ALA B C 1
ATOM 4371 O O . ALA B 1 248 ? -9.75 35.094 13.25 1 95.06 248 ALA B O 1
ATOM 4372 N N . THR B 1 249 ? -10.227 37.156 13.875 1 95.44 249 THR B N 1
ATOM 4373 C CA . THR B 1 249 ? -9.75 36.969 15.242 1 95.44 249 THR B CA 1
ATOM 4374 C C . THR B 1 249 ? -10.719 37.625 16.234 1 95.44 249 THR B C 1
ATOM 4376 O O . THR B 1 249 ? -11.273 38.688 15.969 1 95.44 249 THR B O 1
ATOM 4379 N N . SER B 1 250 ? -11.016 36.906 17.281 1 91.94 250 SER B N 1
ATOM 4380 C CA . SER B 1 250 ? -11.852 37.438 18.359 1 91.94 250 SER B CA 1
ATOM 4381 C C . SER B 1 250 ? -11.031 38.25 19.344 1 91.94 250 SER B C 1
ATOM 4383 O O . SER B 1 250 ? -9.828 38.438 19.156 1 91.94 250 SER B O 1
ATOM 4385 N N . ALA B 1 251 ? -11.672 38.75 20.391 1 88.94 251 ALA B N 1
ATOM 4386 C CA . ALA B 1 251 ? -11.023 39.562 21.406 1 88.94 251 ALA B CA 1
ATOM 4387 C C . ALA B 1 251 ? -10.023 38.75 22.219 1 88.94 251 ALA B C 1
ATOM 4389 O O . ALA B 1 251 ? -9.117 39.312 22.844 1 88.94 251 ALA B O 1
ATOM 4390 N N . ARG B 1 252 ? -10.117 37.469 22.156 1 89.25 252 ARG B N 1
ATOM 4391 C CA . ARG B 1 252 ? -9.227 36.594 22.891 1 89.25 252 ARG B CA 1
ATOM 4392 C C . ARG B 1 252 ? -7.898 36.406 22.156 1 89.25 252 ARG B C 1
ATOM 4394 O O . ARG B 1 252 ? -6.949 35.844 22.703 1 89.25 252 ARG B O 1
ATOM 4401 N N . GLY B 1 253 ? -7.855 36.906 20.891 1 91.44 253 GLY B N 1
ATOM 4402 C CA . GLY B 1 253 ? -6.648 36.75 20.109 1 91.44 253 GLY B CA 1
ATOM 4403 C C . GLY B 1 253 ? -5.516 37.656 20.562 1 91.44 253 GLY B C 1
ATOM 4404 O O . GLY B 1 253 ? -5.73 38.594 21.328 1 91.44 253 GLY B O 1
ATOM 4405 N N . PRO B 1 254 ? -4.375 37.375 20.109 1 91.62 254 PRO B N 1
ATOM 4406 C CA . PRO B 1 254 ? -3.205 38.062 20.641 1 91.62 254 PRO B CA 1
ATOM 4407 C C . PRO B 1 254 ? -3.094 39.5 20.094 1 91.62 254 PRO B C 1
ATOM 4409 O O . PRO B 1 254 ? -2.275 40.281 20.578 1 91.62 254 PRO B O 1
ATOM 4412 N N . TRP B 1 255 ? -3.871 39.906 19.188 1 89.88 255 TRP B N 1
ATOM 4413 C CA . TRP B 1 255 ? -3.734 41.219 18.531 1 89.88 255 TRP B CA 1
ATOM 4414 C C . TRP B 1 255 ? -4.695 42.219 19.141 1 89.88 255 TRP B C 1
ATOM 4416 O O . TRP B 1 255 ? -4.691 43.406 18.766 1 89.88 255 TRP B O 1
ATOM 4426 N N . THR B 1 256 ? -5.566 41.844 19.75 1 75.12 256 THR B N 1
ATOM 4427 C CA . THR B 1 256 ? -6.559 42.781 20.281 1 75.12 256 THR B CA 1
ATOM 4428 C C . THR B 1 256 ? -6.133 43.312 21.656 1 75.12 256 THR B C 1
ATOM 4430 O O . THR B 1 256 ? -5.766 42.531 22.531 1 75.12 256 THR B O 1
ATOM 4433 N N . ALA B 1 257 ? -5.324 44.5 21.5 1 58.81 257 ALA B N 1
ATOM 4434 C CA . ALA B 1 257 ? -4.996 45.25 22.703 1 58.81 257 ALA B CA 1
ATOM 4435 C C . ALA B 1 257 ? -6.199 46.031 23.203 1 58.81 257 ALA B C 1
ATOM 4437 O O . ALA B 1 257 ? -7 46.531 22.406 1 58.81 257 ALA B O 1
ATOM 4438 N N . GLY B 1 258 ? -6.559 46.062 24.531 1 49.25 258 GLY B N 1
ATOM 4439 C CA . GLY B 1 258 ? -7.398 47 25.25 1 49.25 258 GLY B CA 1
ATOM 4440 C C . GLY B 1 258 ? -8.844 46.531 25.359 1 49.25 258 GLY B C 1
ATOM 4441 O O . GLY B 1 258 ? -9.18 45.406 24.969 1 49.25 258 GLY B O 1
ATOM 4442 N N . ASP B 1 259 ? -9.711 47.344 26.078 1 45.78 259 ASP B N 1
ATOM 4443 C CA . ASP B 1 259 ? -11.086 47.25 26.562 1 45.78 259 ASP B CA 1
ATOM 4444 C C . ASP B 1 259 ? -12.055 47.031 25.406 1 45.78 259 ASP B C 1
ATOM 4446 O O . ASP B 1 259 ? -13.242 47.344 25.5 1 45.78 259 ASP B O 1
ATOM 4450 N N . SER B 1 260 ? -11.539 46.75 24.203 1 50.62 260 SER B N 1
ATOM 4451 C CA . SER B 1 260 ? -12.5 46.812 23.109 1 50.62 260 SER B CA 1
ATOM 4452 C C . SER B 1 260 ? -13.281 45.531 22.969 1 50.62 260 SER B C 1
ATOM 4454 O O . SER B 1 260 ? -13.688 45.156 21.859 1 50.62 260 SER B O 1
ATOM 4456 N N . ARG B 1 261 ? -13.453 44.781 23.938 1 54.22 261 ARG B N 1
ATOM 4457 C CA . ARG B 1 261 ? -14.289 43.594 24.078 1 54.22 261 ARG B CA 1
ATOM 4458 C C . ARG B 1 261 ? -15.594 43.75 23.297 1 54.22 261 ARG B C 1
ATOM 4460 O O . ARG B 1 261 ? -16.328 42.781 23.109 1 54.22 261 ARG B O 1
ATOM 4467 N N . ASP B 1 262 ? -15.922 45.031 23.219 1 52.97 262 ASP B N 1
ATOM 4468 C CA . ASP B 1 262 ? -17.25 45.281 22.672 1 52.97 262 ASP B CA 1
ATOM 4469 C C . ASP B 1 262 ? -17.219 45.219 21.141 1 52.97 262 ASP B C 1
ATOM 4471 O O . ASP B 1 262 ? -18.266 45.344 20.484 1 52.97 262 ASP B O 1
ATOM 4475 N N . GLU B 1 263 ? -15.883 45.031 20.625 1 62.09 263 GLU B N 1
ATOM 4476 C CA . GLU B 1 263 ? -15.883 45.062 19.156 1 62.09 263 GLU B CA 1
ATOM 4477 C C . GLU B 1 263 ? -15.836 43.656 18.578 1 62.09 263 GLU B C 1
ATOM 4479 O O . GLU B 1 263 ? -15.266 42.75 19.172 1 62.09 263 GLU B O 1
ATOM 4484 N N . GLY B 1 264 ? -16.781 43.25 17.75 1 75.06 264 GLY B N 1
ATOM 4485 C CA . GLY B 1 264 ? -16.875 42 17 1 75.06 264 GLY B CA 1
ATOM 4486 C C . GLY B 1 264 ? -15.539 41.562 16.438 1 75.06 264 GLY B C 1
ATOM 4487 O O . GLY B 1 264 ? -14.516 42.219 16.641 1 75.06 264 GLY B O 1
ATOM 4488 N N . PRO B 1 265 ? -15.406 40.375 16 1 84.31 265 PRO B N 1
ATOM 4489 C CA . PRO B 1 265 ? -14.164 39.844 15.445 1 84.31 265 PRO B CA 1
ATOM 4490 C C . PRO B 1 265 ? -13.57 40.719 14.352 1 84.31 265 PRO B C 1
ATOM 4492 O O . PRO B 1 265 ? -14.312 41.312 13.555 1 84.31 265 PRO B O 1
ATOM 4495 N N . ARG B 1 266 ? -12.297 40.969 14.43 1 90.75 266 ARG B N 1
ATOM 4496 C CA . ARG B 1 266 ? -11.57 41.656 13.367 1 90.75 266 ARG B CA 1
ATOM 4497 C C . ARG B 1 266 ? -11.289 40.719 12.195 1 90.75 266 ARG B C 1
ATOM 4499 O O . ARG B 1 266 ? -11 39.531 12.398 1 90.75 266 ARG B O 1
ATOM 4506 N N . VAL B 1 267 ? -11.359 41.312 10.984 1 93.94 267 VAL B N 1
ATOM 4507 C CA . VAL B 1 267 ? -11.133 40.5 9.789 1 93.94 267 VAL B CA 1
ATOM 4508 C C . VAL B 1 267 ? -10.023 41.125 8.945 1 93.94 267 VAL B C 1
ATOM 4510 O O . VAL B 1 267 ? -9.938 42.344 8.836 1 93.94 267 VAL B O 1
ATOM 4513 N N . ALA B 1 268 ? -9.156 40.375 8.477 1 96.25 268 ALA B N 1
ATOM 4514 C CA . ALA B 1 268 ? -8.133 40.75 7.508 1 96.25 268 ALA B CA 1
ATOM 4515 C C . ALA B 1 268 ? -8.242 39.906 6.234 1 96.25 268 ALA B C 1
ATOM 4517 O O . ALA B 1 268 ? -8.695 38.781 6.27 1 96.25 268 ALA B O 1
ATOM 4518 N N . SER B 1 269 ? -7.863 40.5 5.133 1 97.06 269 SER B N 1
ATOM 4519 C CA . SER B 1 269 ? -7.871 39.812 3.846 1 97.06 269 SER B CA 1
ATOM 4520 C C . SER B 1 269 ? -6.566 40.062 3.09 1 97.06 269 SER B C 1
ATOM 4522 O O . SER B 1 269 ? -5.961 41.125 3.193 1 97.06 269 SER B O 1
ATOM 4524 N N . GLN B 1 270 ? -6.129 39.094 2.459 1 97 270 GLN B N 1
ATOM 4525 C CA . GLN B 1 270 ? -4.941 39.125 1.609 1 97 270 GLN B CA 1
ATOM 4526 C C . GLN B 1 270 ? -5.211 38.469 0.261 1 97 270 GLN B C 1
ATOM 4528 O O . GLN B 1 270 ? -5.516 37.281 0.197 1 97 270 GLN B O 1
ATOM 4533 N N . PRO B 1 271 ? -5.191 39.25 -0.839 1 96.5 271 PRO B N 1
ATOM 4534 C CA . PRO B 1 271 ? -5.297 38.625 -2.156 1 96.5 271 PRO B CA 1
ATOM 4535 C C . PRO B 1 271 ? -4.133 37.688 -2.455 1 96.5 271 PRO B C 1
ATOM 4537 O O . PRO B 1 271 ? -3.061 37.812 -1.86 1 96.5 271 PRO B O 1
ATOM 4540 N N . GLY B 1 272 ? -4.395 36.781 -3.387 1 96.38 272 GLY B N 1
ATOM 4541 C CA . GLY B 1 272 ? -3.314 35.906 -3.811 1 96.38 272 GLY B CA 1
ATOM 4542 C C . GLY B 1 272 ? -2.16 36.625 -4.457 1 96.38 272 GLY B C 1
ATOM 4543 O O . GLY B 1 272 ? -2.34 37.719 -4.992 1 96.38 272 GLY B O 1
ATOM 4544 N N . PHE B 1 273 ? -0.985 36.094 -4.328 1 95.69 273 PHE B N 1
ATOM 4545 C CA . PHE B 1 273 ? 0.184 36.625 -5.008 1 95.69 273 PHE B CA 1
ATOM 4546 C C . PHE B 1 273 ? 0.277 36.125 -6.434 1 95.69 273 PHE B C 1
ATOM 4548 O O . PHE B 1 273 ? -0.12 34.969 -6.711 1 95.69 273 PHE B O 1
ATOM 4555 N N . ASP B 1 274 ? 0.801 36.906 -7.27 1 93.25 274 ASP B N 1
ATOM 4556 C CA . ASP B 1 274 ? 0.997 36.5 -8.656 1 93.25 274 ASP B CA 1
ATOM 4557 C C . ASP B 1 274 ? 2.318 35.75 -8.836 1 93.25 274 ASP B C 1
ATOM 4559 O O . ASP B 1 274 ? 3.379 36.375 -8.93 1 93.25 274 ASP B O 1
ATOM 4563 N N . VAL B 1 275 ? 2.229 34.469 -8.859 1 93.81 275 VAL B N 1
ATOM 4564 C CA . VAL B 1 275 ? 3.41 33.656 -9.047 1 93.81 275 VAL B CA 1
ATOM 4565 C C . VAL B 1 275 ? 3.154 32.625 -10.164 1 93.81 275 VAL B C 1
ATOM 4567 O O . VAL B 1 275 ? 2.006 32.406 -10.547 1 93.81 275 VAL B O 1
ATOM 4570 N N . ASP B 1 276 ? 4.16 32.031 -10.766 1 94 276 ASP B N 1
ATOM 4571 C CA . ASP B 1 276 ? 4.035 30.969 -11.75 1 94 276 ASP B CA 1
ATOM 4572 C C . ASP B 1 276 ? 3.771 29.625 -11.078 1 94 276 ASP B C 1
ATOM 4574 O O . ASP B 1 276 ? 4.707 28.922 -10.703 1 94 276 ASP B O 1
ATOM 4578 N N . VAL B 1 277 ? 2.545 29.281 -11.023 1 94.19 277 VAL B N 1
ATOM 4579 C CA . VAL B 1 277 ? 2.123 28.094 -10.289 1 94.19 277 VAL B CA 1
ATOM 4580 C C . VAL B 1 277 ? 2.492 26.844 -11.086 1 94.19 277 VAL B C 1
ATOM 4582 O O . VAL B 1 277 ? 2.15 26.719 -12.266 1 94.19 277 VAL B O 1
ATOM 4585 N N . VAL B 1 278 ? 3.117 25.891 -10.484 1 92.69 278 VAL B N 1
ATOM 4586 C CA . VAL B 1 278 ? 3.506 24.609 -11.062 1 92.69 278 VAL B CA 1
ATOM 4587 C C . VAL B 1 278 ? 2.707 23.484 -10.406 1 92.69 278 VAL B C 1
ATOM 4589 O O . VAL B 1 278 ? 2.18 22.609 -11.102 1 92.69 278 VAL B O 1
ATOM 4592 N N . ASP B 1 279 ? 2.58 23.469 -9.148 1 90.19 279 ASP B N 1
ATOM 4593 C CA . ASP B 1 279 ? 1.946 22.422 -8.352 1 90.19 279 ASP B CA 1
ATOM 4594 C C . ASP B 1 279 ? 1.405 22.984 -7.039 1 90.19 279 ASP B C 1
ATOM 4596 O O . ASP B 1 279 ? 2.15 23.594 -6.262 1 90.19 279 ASP B O 1
ATOM 4600 N N . THR B 1 280 ? 0.147 22.75 -6.75 1 90.31 280 THR B N 1
ATOM 4601 C CA . THR B 1 280 ? -0.46 23.359 -5.57 1 90.31 280 THR B CA 1
ATOM 4602 C C . THR B 1 280 ? -0.424 22.391 -4.387 1 90.31 280 THR B C 1
ATOM 4604 O O . THR B 1 280 ? -0.943 22.703 -3.312 1 90.31 280 THR B O 1
ATOM 4607 N N . THR B 1 281 ? 0.162 21.219 -4.645 1 88.62 281 THR B N 1
ATOM 4608 C CA . THR B 1 281 ? 0.265 20.234 -3.566 1 88.62 281 THR B CA 1
ATOM 4609 C C . THR B 1 281 ? 1.064 20.812 -2.396 1 88.62 281 THR B C 1
ATOM 4611 O O . THR B 1 281 ? 2.168 21.328 -2.584 1 88.62 281 THR B O 1
ATOM 4614 N N . GLY B 1 282 ? 0.484 20.812 -1.199 1 92.5 282 GLY B N 1
ATOM 4615 C CA . GLY B 1 282 ? 1.189 21.234 0.001 1 92.5 282 GLY B CA 1
ATOM 4616 C C . GLY B 1 282 ? 1.061 22.719 0.277 1 92.5 282 GLY B C 1
ATOM 4617 O O . GLY B 1 282 ? 1.57 23.203 1.284 1 92.5 282 GLY B O 1
ATOM 4618 N N . ALA B 1 283 ? 0.338 23.469 -0.572 1 96.12 283 ALA B N 1
ATOM 4619 C CA . ALA B 1 283 ? 0.188 24.906 -0.378 1 96.12 283 ALA B CA 1
ATOM 4620 C C . ALA B 1 283 ? -0.444 25.203 0.976 1 96.12 283 ALA B C 1
ATOM 4622 O O . ALA B 1 283 ? -0.027 26.141 1.664 1 96.12 283 ALA B O 1
ATOM 4623 N N . GLY B 1 284 ? -1.476 24.438 1.316 1 97.5 284 GLY B N 1
ATOM 4624 C CA . GLY B 1 284 ? -2.104 24.609 2.615 1 97.5 284 GLY B CA 1
ATOM 4625 C C . GLY B 1 284 ? -1.16 24.344 3.775 1 97.5 284 GLY B C 1
ATOM 4626 O O . GLY B 1 284 ? -1.193 25.062 4.781 1 97.5 284 GLY B O 1
ATOM 4627 N N . ASP B 1 285 ? -0.333 23.359 3.654 1 98.38 285 ASP B N 1
ATOM 4628 C CA . ASP B 1 285 ? 0.649 23.047 4.688 1 98.38 285 ASP B CA 1
ATOM 4629 C C . ASP B 1 285 ? 1.69 24.156 4.816 1 98.38 285 ASP B C 1
ATOM 4631 O O . ASP B 1 285 ? 2.104 24.5 5.926 1 98.38 285 ASP B O 1
ATOM 4635 N N . ALA B 1 286 ? 2.105 24.625 3.672 1 98.56 286 ALA B N 1
ATOM 4636 C CA . ALA B 1 286 ? 3.033 25.766 3.658 1 98.56 286 ALA B CA 1
ATOM 4637 C C . ALA B 1 286 ? 2.424 26.984 4.352 1 98.56 286 ALA B C 1
ATOM 4639 O O . ALA B 1 286 ? 3.105 27.672 5.105 1 98.56 286 ALA B O 1
ATOM 4640 N N . PHE B 1 287 ? 1.167 27.219 4.066 1 98.75 287 PHE B N 1
ATOM 4641 C CA . PHE B 1 287 ? 0.446 28.297 4.723 1 98.75 287 PHE B CA 1
ATOM 4642 C C . PHE B 1 287 ? 0.495 28.141 6.238 1 98.75 287 PHE B C 1
ATOM 4644 O O . PHE B 1 287 ? 0.77 29.109 6.953 1 98.75 287 PHE B O 1
ATOM 4651 N N . VAL B 1 288 ? 0.246 26.953 6.73 1 98.88 288 VAL B N 1
ATOM 4652 C CA . VAL B 1 288 ? 0.236 26.672 8.164 1 98.88 288 VAL B CA 1
ATOM 4653 C C . VAL B 1 288 ? 1.615 26.953 8.758 1 98.88 288 VAL B C 1
ATOM 4655 O O . VAL B 1 288 ? 1.729 27.578 9.812 1 98.88 288 VAL B O 1
ATOM 4658 N N . ALA B 1 289 ? 2.674 26.5 8.07 1 98.81 289 ALA B N 1
ATOM 4659 C CA . ALA B 1 289 ? 4.023 26.797 8.539 1 98.81 289 ALA B CA 1
ATOM 4660 C C . ALA B 1 289 ? 4.258 28.297 8.625 1 98.81 289 ALA B C 1
ATOM 4662 O O . ALA B 1 289 ? 4.82 28.797 9.602 1 98.81 289 ALA B O 1
ATOM 4663 N N . GLY B 1 290 ? 3.818 29 7.602 1 98.62 290 GLY B N 1
ATOM 4664 C CA . GLY B 1 290 ? 3.961 30.453 7.57 1 98.62 290 GLY B CA 1
ATOM 4665 C C . GLY B 1 290 ? 3.188 31.156 8.672 1 98.62 290 GLY B C 1
ATOM 4666 O O . GLY B 1 290 ? 3.668 32.125 9.25 1 98.62 290 GLY B O 1
ATOM 4667 N N . LEU B 1 291 ? 1.958 30.656 8.883 1 98.5 291 LEU B N 1
ATOM 4668 C CA . LEU B 1 291 ? 1.125 31.266 9.914 1 98.5 291 LEU B CA 1
ATOM 4669 C C . LEU B 1 291 ? 1.753 31.094 11.289 1 98.5 291 LEU B C 1
ATOM 4671 O O . LEU B 1 291 ? 1.787 32.031 12.086 1 98.5 291 LEU B O 1
ATOM 4675 N N . ILE B 1 292 ? 2.291 29.922 11.625 1 98.56 292 ILE B N 1
ATOM 4676 C CA . ILE B 1 292 ? 2.926 29.656 12.906 1 98.56 292 ILE B CA 1
ATOM 4677 C C . ILE B 1 292 ? 4.172 30.516 13.055 1 98.56 292 ILE B C 1
ATOM 4679 O O . ILE B 1 292 ? 4.34 31.203 14.07 1 98.56 292 ILE B O 1
ATOM 4683 N N . ALA B 1 293 ? 4.992 30.547 12.016 1 98.12 293 ALA B N 1
ATOM 4684 C CA . ALA B 1 293 ? 6.211 31.359 12.055 1 98.12 293 ALA B CA 1
ATOM 4685 C C . ALA B 1 293 ? 5.883 32.844 12.188 1 98.12 293 ALA B C 1
ATOM 4687 O O . ALA B 1 293 ? 6.512 33.562 12.977 1 98.12 293 ALA B O 1
ATOM 4688 N N . GLY B 1 294 ? 4.934 33.312 11.406 1 97.44 294 GLY B N 1
ATOM 4689 C CA . GLY B 1 294 ? 4.543 34.719 11.445 1 97.44 294 GLY B CA 1
ATOM 4690 C C . GLY B 1 294 ? 4.027 35.156 12.797 1 97.44 294 GLY B C 1
ATOM 4691 O O . GLY B 1 294 ? 4.387 36.219 13.289 1 97.44 294 GLY B O 1
ATOM 4692 N N . MET B 1 295 ? 3.168 34.344 13.406 1 97.38 295 MET B N 1
ATOM 4693 C CA . MET B 1 295 ? 2.635 34.688 14.727 1 97.38 295 MET B CA 1
ATOM 4694 C C . MET B 1 295 ? 3.736 34.656 15.781 1 97.38 295 MET B C 1
ATOM 4696 O O . MET B 1 295 ? 3.777 35.5 16.656 1 97.38 295 MET B O 1
ATOM 4700 N N . ARG B 1 296 ? 4.621 33.719 15.695 1 96.44 296 ARG B N 1
ATOM 4701 C CA . ARG B 1 296 ? 5.707 33.594 16.672 1 96.44 296 ARG B CA 1
ATOM 4702 C C . ARG B 1 296 ? 6.699 34.75 16.516 1 96.44 296 ARG B C 1
ATOM 4704 O O . ARG B 1 296 ? 7.352 35.156 17.484 1 96.44 296 ARG B O 1
ATOM 4711 N N . ASP B 1 297 ? 6.762 35.312 15.32 1 95.62 297 ASP B N 1
ATOM 4712 C CA . ASP B 1 297 ? 7.598 36.469 15.07 1 95.62 297 ASP B CA 1
ATOM 4713 C C . ASP B 1 297 ? 6.977 37.75 15.672 1 95.62 297 ASP B C 1
ATOM 4715 O O . ASP B 1 297 ? 7.605 38.812 15.695 1 95.62 297 ASP B O 1
ATOM 4719 N N . GLY B 1 298 ? 5.758 37.688 16.078 1 95.62 298 GLY B N 1
ATOM 4720 C CA . GLY B 1 298 ? 5.082 38.844 16.656 1 95.62 298 GLY B CA 1
ATOM 4721 C C . GLY B 1 298 ? 4.492 39.75 15.602 1 95.62 298 GLY B C 1
ATOM 4722 O O . GLY B 1 298 ? 4.27 40.938 15.859 1 95.62 298 GLY B O 1
ATOM 4723 N N . ARG B 1 299 ? 4.18 39.25 14.461 1 95.5 299 ARG B N 1
ATOM 4724 C CA . ARG B 1 299 ? 3.605 40.062 13.391 1 95.5 299 ARG B CA 1
ATOM 4725 C C . ARG B 1 299 ? 2.152 40.406 13.695 1 95.5 299 ARG B C 1
ATOM 4727 O O . ARG B 1 299 ? 1.476 39.719 14.438 1 95.5 299 ARG B O 1
ATOM 4734 N N . SER B 1 300 ? 1.685 41.594 13.078 1 96.75 300 SER B N 1
ATOM 4735 C CA . SER B 1 300 ? 0.266 41.906 13.141 1 96.75 300 SER B CA 1
ATOM 4736 C C . SER B 1 300 ? -0.578 40.875 12.398 1 96.75 300 SER B C 1
ATOM 4738 O O . SER B 1 300 ? -0.045 40.062 11.664 1 96.75 300 SER B O 1
ATOM 4740 N N . LEU B 1 301 ? -1.885 40.906 12.625 1 97.12 301 LEU B N 1
ATOM 4741 C CA . LEU B 1 301 ? -2.791 40 11.969 1 97.12 301 LEU B CA 1
ATOM 4742 C C . LEU B 1 301 ? -2.629 40.062 10.453 1 97.12 301 LEU B C 1
ATOM 4744 O O . LEU B 1 301 ? -2.49 39.031 9.789 1 97.12 301 LEU B O 1
ATOM 4748 N N . GLN B 1 302 ? -2.6 41.312 9.922 1 97.19 302 GLN B N 1
ATOM 4749 C CA . GLN B 1 302 ? -2.463 41.5 8.484 1 97.19 302 GLN B CA 1
ATOM 4750 C C . GLN B 1 302 ? -1.112 41 7.984 1 97.19 302 GLN B C 1
ATOM 4752 O O . GLN B 1 302 ? -1.033 40.375 6.938 1 97.19 302 GLN B O 1
ATOM 4757 N N . ALA B 1 303 ? -0.074 41.281 8.711 1 97 303 ALA B N 1
ATOM 4758 C CA . ALA B 1 303 ? 1.269 40.875 8.312 1 97 303 ALA B CA 1
ATOM 4759 C C . ALA B 1 303 ? 1.428 39.375 8.391 1 97 303 ALA B C 1
ATOM 4761 O O . ALA B 1 303 ? 2.113 38.781 7.562 1 97 303 ALA B O 1
ATOM 4762 N N . THR B 1 304 ? 0.879 38.719 9.453 1 97.94 304 THR B N 1
ATOM 4763 C CA . THR B 1 304 ? 0.894 37.281 9.57 1 97.94 304 THR B CA 1
ATOM 4764 C C . THR B 1 304 ? 0.182 36.625 8.391 1 97.94 304 THR B C 1
ATOM 4766 O O . THR B 1 304 ? 0.703 35.688 7.781 1 97.94 304 THR B O 1
ATOM 4769 N N . LEU B 1 305 ? -0.974 37.156 8.062 1 98.25 305 LEU B N 1
ATOM 4770 C CA . LEU B 1 305 ? -1.755 36.656 6.941 1 98.25 305 LEU B CA 1
ATOM 4771 C C . LEU B 1 305 ? -0.979 36.781 5.637 1 98.25 305 LEU B C 1
ATOM 4773 O O . LEU B 1 305 ? -0.938 35.844 4.832 1 98.25 305 LEU B O 1
ATOM 4777 N N . GLY B 1 306 ? -0.395 37.969 5.426 1 97.75 306 GLY B N 1
ATOM 4778 C CA . GLY B 1 306 ? 0.418 38.188 4.238 1 97.75 306 GLY B CA 1
ATOM 4779 C C . GLY B 1 306 ? 1.602 37.25 4.145 1 97.75 306 GLY B C 1
ATOM 4780 O O . GLY B 1 306 ? 1.882 36.688 3.074 1 97.75 306 GLY B O 1
ATOM 4781 N N . PHE B 1 307 ? 2.301 37.062 5.23 1 98 307 PHE B N 1
ATOM 4782 C CA . PHE B 1 307 ? 3.467 36.188 5.273 1 98 307 PHE B CA 1
ATOM 4783 C C . PHE B 1 307 ? 3.068 34.75 4.988 1 98 307 PHE B C 1
ATOM 4785 O O . PHE B 1 307 ? 3.701 34.094 4.168 1 98 307 PHE B O 1
ATOM 4792 N N . ALA B 1 308 ? 2.031 34.25 5.676 1 98.62 308 ALA B N 1
ATOM 4793 C CA . ALA B 1 308 ? 1.542 32.906 5.473 1 98.62 308 ALA B CA 1
ATOM 4794 C C . ALA B 1 308 ? 1.144 32.656 4.02 1 98.62 308 ALA B C 1
ATOM 4796 O O . ALA B 1 308 ? 1.475 31.625 3.436 1 98.62 308 ALA B O 1
ATOM 4797 N N . ASN B 1 309 ? 0.461 33.594 3.432 1 98.31 309 ASN B N 1
ATOM 4798 C CA . ASN B 1 309 ? 0.044 33.5 2.035 1 98.31 309 ASN B CA 1
ATOM 4799 C C . ASN B 1 309 ? 1.243 33.5 1.092 1 98.31 309 ASN B C 1
ATOM 4801 O O . ASN B 1 309 ? 1.227 32.812 0.068 1 98.31 309 ASN B O 1
ATOM 4805 N N . ALA B 1 310 ? 2.238 34.281 1.42 1 98 310 ALA B N 1
ATOM 4806 C CA . ALA B 1 310 ? 3.449 34.312 0.606 1 98 310 ALA B CA 1
ATOM 4807 C C . ALA B 1 310 ? 4.199 33 0.675 1 98 310 ALA B C 1
ATOM 4809 O O . ALA B 1 310 ? 4.754 32.531 -0.325 1 98 310 ALA B O 1
ATOM 4810 N N . VAL B 1 311 ? 4.266 32.406 1.847 1 98.38 311 VAL B N 1
ATOM 4811 C CA . VAL B 1 311 ? 4.887 31.094 1.997 1 98.38 311 VAL B CA 1
ATOM 4812 C C . VAL B 1 311 ? 4.152 30.078 1.127 1 98.38 311 VAL B C 1
ATOM 4814 O O . VAL B 1 311 ? 4.785 29.312 0.391 1 98.38 311 VAL B O 1
ATOM 4817 N N . ALA B 1 312 ? 2.824 30.078 1.156 1 98.25 312 ALA B N 1
ATOM 4818 C CA . ALA B 1 312 ? 2.014 29.172 0.35 1 98.25 312 ALA B CA 1
ATOM 4819 C C . ALA B 1 312 ? 2.24 29.406 -1.141 1 98.25 312 ALA B C 1
ATOM 4821 O O . ALA B 1 312 ? 2.438 28.453 -1.903 1 98.25 312 ALA B O 1
ATOM 4822 N N . ALA B 1 313 ? 2.209 30.656 -1.521 1 96.88 313 ALA B N 1
ATOM 4823 C CA . ALA B 1 313 ? 2.422 31 -2.924 1 96.88 313 ALA B CA 1
ATOM 4824 C C . ALA B 1 313 ? 3.783 30.516 -3.41 1 96.88 313 ALA B C 1
ATOM 4826 O O . ALA B 1 313 ? 3.898 29.984 -4.512 1 96.88 313 ALA B O 1
ATOM 4827 N N . SER B 1 314 ? 4.777 30.75 -2.625 1 96.44 314 SER B N 1
ATOM 4828 C CA . SER B 1 314 ? 6.129 30.328 -2.973 1 96.44 314 SER B CA 1
ATOM 4829 C C . SER B 1 314 ? 6.203 28.812 -3.158 1 96.44 314 SER B C 1
ATOM 4831 O O . SER B 1 314 ? 6.898 28.328 -4.051 1 96.44 314 SER B O 1
ATOM 4833 N N . ALA B 1 315 ? 5.531 28.047 -2.328 1 96.62 315 ALA B N 1
ATOM 4834 C CA . ALA B 1 315 ? 5.559 26.594 -2.354 1 96.62 315 ALA B CA 1
ATOM 4835 C C . ALA B 1 315 ? 4.926 26.047 -3.633 1 96.62 315 ALA B C 1
ATOM 4837 O O . ALA B 1 315 ? 5.176 24.906 -4.027 1 96.62 315 ALA B O 1
ATOM 4838 N N . THR B 1 316 ? 4.105 26.812 -4.336 1 95.81 316 THR B N 1
ATOM 4839 C CA . THR B 1 316 ? 3.4 26.344 -5.523 1 95.81 316 THR B CA 1
ATOM 4840 C C . THR B 1 316 ? 4.273 26.484 -6.766 1 95.81 316 THR B C 1
ATOM 4842 O O . THR B 1 316 ? 3.902 26.016 -7.848 1 95.81 316 THR B O 1
ATOM 4845 N N . THR B 1 317 ? 5.422 27.094 -6.66 1 94 317 THR B N 1
ATOM 4846 C CA . THR B 1 317 ? 6.242 27.422 -7.824 1 94 317 THR B CA 1
ATOM 4847 C C . THR B 1 317 ? 7.129 26.25 -8.211 1 94 317 THR B C 1
ATOM 4849 O O . THR B 1 317 ? 7.855 26.312 -9.203 1 94 317 THR B O 1
ATOM 4852 N N . GLY B 1 318 ? 7.094 25.188 -7.484 1 90.94 318 GLY B N 1
ATOM 4853 C CA . GLY B 1 318 ? 7.793 23.938 -7.781 1 90.94 318 GLY B CA 1
ATOM 4854 C C . GLY B 1 318 ? 6.922 22.719 -7.609 1 90.94 318 GLY B C 1
ATOM 4855 O O . GLY B 1 318 ? 5.801 22.797 -7.109 1 90.94 318 GLY B O 1
ATOM 4856 N N . ALA B 1 319 ? 7.496 21.531 -8.008 1 87.69 319 ALA B N 1
ATOM 4857 C CA . ALA B 1 319 ? 6.727 20.297 -7.949 1 87.69 319 ALA B CA 1
ATOM 4858 C C . ALA B 1 319 ? 6.945 19.578 -6.621 1 87.69 319 ALA B C 1
ATOM 4860 O O . ALA B 1 319 ? 8.086 19.391 -6.195 1 87.69 319 ALA B O 1
ATOM 4861 N N . GLY B 1 320 ? 5.836 19.219 -6.062 1 85.69 320 GLY B N 1
ATOM 4862 C CA . GLY B 1 320 ? 5.898 18.469 -4.812 1 85.69 320 GLY B CA 1
ATOM 4863 C C . GLY B 1 320 ? 5.586 19.328 -3.596 1 85.69 320 GLY B C 1
ATOM 4864 O O . GLY B 1 320 ? 5.742 20.547 -3.633 1 85.69 320 GLY B O 1
ATOM 4865 N N . ALA B 1 321 ? 5.234 18.672 -2.549 1 84.94 321 ALA B N 1
ATOM 4866 C CA . ALA B 1 321 ? 4.871 19.375 -1.321 1 84.94 321 ALA B CA 1
ATOM 4867 C C . ALA B 1 321 ? 6.109 19.719 -0.497 1 84.94 321 ALA B C 1
ATOM 4869 O O . ALA B 1 321 ? 6.582 20.859 -0.523 1 84.94 321 ALA B O 1
ATOM 4870 N N . MET B 1 322 ? 6.805 18.75 -0.066 1 92.62 322 MET B N 1
ATOM 4871 C CA . MET B 1 322 ? 7.922 18.938 0.859 1 92.62 322 MET B CA 1
ATOM 4872 C C . MET B 1 322 ? 9.117 19.562 0.148 1 92.62 322 MET B C 1
ATOM 4874 O O . MET B 1 322 ? 9.836 20.375 0.723 1 92.62 322 MET B O 1
ATOM 4878 N N . ALA B 1 323 ? 9.242 19.266 -1.117 1 87.5 323 ALA B N 1
ATOM 4879 C CA . ALA B 1 323 ? 10.43 19.641 -1.886 1 87.5 323 ALA B CA 1
ATOM 4880 C C . ALA B 1 323 ? 10.414 21.125 -2.244 1 87.5 323 ALA B C 1
ATOM 4882 O O . ALA B 1 323 ? 11.445 21.688 -2.604 1 87.5 323 ALA B O 1
ATOM 4883 N N . THR B 1 324 ? 9.32 21.766 -2.135 1 90.12 324 THR B N 1
ATOM 4884 C CA . THR B 1 324 ? 9.219 23.109 -2.672 1 90.12 324 THR B CA 1
ATOM 4885 C C . THR B 1 324 ? 8.984 24.125 -1.554 1 90.12 324 THR B C 1
ATOM 4887 O O . THR B 1 324 ? 8.648 25.281 -1.816 1 90.12 324 THR B O 1
ATOM 4890 N N . LEU B 1 325 ? 9.07 23.656 -0.349 1 95.31 325 LEU B N 1
ATOM 4891 C CA . LEU B 1 325 ? 8.891 24.578 0.772 1 95.31 325 LEU B CA 1
ATOM 4892 C C . LEU B 1 325 ? 9.984 25.641 0.789 1 95.31 325 LEU B C 1
ATOM 4894 O O . LEU B 1 325 ? 11.172 25.312 0.686 1 95.31 325 LEU B O 1
ATOM 4898 N N . PRO B 1 326 ? 9.656 26.906 0.958 1 96 326 PRO B N 1
ATOM 4899 C CA . PRO B 1 326 ? 10.594 28 0.741 1 96 326 PRO B CA 1
ATOM 4900 C C . PRO B 1 326 ? 11.406 28.344 1.986 1 96 326 PRO B C 1
ATOM 4902 O O . PRO B 1 326 ? 10.984 28.031 3.105 1 96 326 PRO B O 1
ATOM 4905 N N . THR B 1 327 ? 12.5 29.031 1.687 1 96.38 327 THR B N 1
ATOM 4906 C CA . THR B 1 327 ? 13.25 29.688 2.754 1 96.38 327 THR B CA 1
ATOM 4907 C C . THR B 1 327 ? 12.656 31.047 3.066 1 96.38 327 THR B C 1
ATOM 4909 O O . THR B 1 327 ? 11.852 31.578 2.293 1 96.38 327 THR B O 1
ATOM 4912 N N . ARG B 1 328 ? 13.078 31.562 4.164 1 95.56 328 ARG B N 1
ATOM 4913 C CA . ARG B 1 328 ? 12.609 32.906 4.562 1 95.56 328 ARG B CA 1
ATOM 4914 C C . ARG B 1 328 ? 12.953 33.938 3.506 1 95.56 328 ARG B C 1
ATOM 4916 O O . ARG B 1 328 ? 12.156 34.812 3.211 1 95.56 328 ARG B O 1
ATOM 4923 N N . ASP B 1 329 ? 14.141 33.781 2.914 1 94.81 329 ASP B N 1
ATOM 4924 C CA . ASP B 1 329 ? 14.594 34.75 1.904 1 94.81 329 ASP B CA 1
ATOM 4925 C C . ASP B 1 329 ? 13.688 34.719 0.672 1 94.81 329 ASP B C 1
ATOM 4927 O O . ASP B 1 329 ? 13.375 35.75 0.099 1 94.81 329 ASP B O 1
ATOM 4931 N N . MET B 1 330 ? 13.32 33.562 0.309 1 94.12 330 MET B N 1
ATOM 4932 C CA . MET B 1 330 ? 12.438 33.406 -0.845 1 94.12 330 MET B CA 1
ATOM 4933 C C . MET B 1 330 ? 11.086 34.062 -0.593 1 94.12 330 MET B C 1
ATOM 4935 O O . MET B 1 330 ? 10.531 34.719 -1.484 1 94.12 330 MET B O 1
ATOM 4939 N N . VAL B 1 331 ? 10.586 33.938 0.631 1 96 331 VAL B N 1
ATOM 4940 C CA . VAL B 1 331 ? 9.289 34.5 1.004 1 96 331 VAL B CA 1
ATOM 4941 C C . VAL B 1 331 ? 9.359 36.031 1.02 1 96 331 VAL B C 1
ATOM 4943 O O . VAL B 1 331 ? 8.461 36.688 0.509 1 96 331 VAL B O 1
ATOM 4946 N N . GLU B 1 332 ? 10.375 36.5 1.583 1 92.69 332 GLU B N 1
ATOM 4947 C CA . GLU B 1 332 ? 10.547 37.969 1.674 1 92.69 332 GLU B CA 1
ATOM 4948 C C . GLU B 1 332 ? 10.633 38.594 0.288 1 92.69 332 GLU B C 1
ATOM 4950 O O . GLU B 1 332 ? 10.164 39.719 0.079 1 92.69 332 GLU B O 1
ATOM 4955 N N . SER B 1 333 ? 11.219 37.906 -0.647 1 91.5 333 SER B N 1
ATOM 4956 C CA . SER B 1 333 ? 11.312 38.406 -2.018 1 91.5 333 SER B CA 1
ATOM 4957 C C . SER B 1 333 ? 9.93 38.562 -2.639 1 91.5 333 SER B C 1
ATOM 4959 O O . SER B 1 333 ? 9.664 39.531 -3.346 1 91.5 333 SER B O 1
ATOM 4961 N N . ILE B 1 334 ? 9.07 37.656 -2.412 1 91.38 334 ILE B N 1
ATOM 4962 C CA . ILE B 1 334 ? 7.707 37.719 -2.926 1 91.38 334 ILE B CA 1
ATOM 4963 C C . ILE B 1 334 ? 6.957 38.875 -2.291 1 91.38 334 ILE B C 1
ATOM 4965 O O . ILE B 1 334 ? 6.223 39.594 -2.973 1 91.38 334 ILE B O 1
ATOM 4969 N N . LEU B 1 335 ? 7.141 39.062 -1.005 1 93.12 335 LEU B N 1
ATOM 4970 C CA . LEU B 1 335 ? 6.473 40.156 -0.279 1 93.12 335 LEU B CA 1
ATOM 4971 C C . LEU B 1 335 ? 6.934 41.5 -0.788 1 93.12 335 LEU B C 1
ATOM 4973 O O . LEU B 1 335 ? 6.125 42.438 -0.923 1 93.12 335 LEU B O 1
ATOM 4977 N N . GLU B 1 336 ? 8.195 41.594 -1.068 1 89.69 336 GLU B N 1
ATOM 4978 C CA . GLU B 1 336 ? 8.758 42.844 -1.562 1 89.69 336 GLU B CA 1
ATOM 4979 C C . GLU B 1 336 ? 8.258 43.188 -2.967 1 89.69 336 GLU B C 1
ATOM 4981 O O . GLU B 1 336 ? 7.984 44.344 -3.287 1 89.69 336 GLU B O 1
ATOM 4986 N N . ASP B 1 337 ? 8.156 42.188 -3.783 1 87.19 337 ASP B N 1
ATOM 4987 C CA . ASP B 1 337 ? 7.699 42.375 -5.156 1 87.19 337 ASP B CA 1
ATOM 4988 C C . ASP B 1 337 ? 6.234 42.781 -5.195 1 87.19 337 ASP B C 1
ATOM 4990 O O . ASP B 1 337 ? 5.809 43.469 -6.129 1 87.19 337 ASP B O 1
ATOM 4994 N N . ALA B 1 338 ? 5.473 42.375 -4.262 1 85.44 338 ALA B N 1
ATOM 4995 C CA . ALA B 1 338 ? 4.039 42.656 -4.23 1 85.44 338 ALA B CA 1
ATOM 4996 C C . ALA B 1 338 ? 3.768 44 -3.607 1 85.44 338 ALA B C 1
ATOM 4998 O O . ALA B 1 338 ? 2.672 44.562 -3.754 1 85.44 338 ALA B O 1
ATOM 4999 N N . SER B 1 339 ? 4.621 44.562 -2.785 1 75 339 SER B N 1
ATOM 5000 C CA . SER B 1 339 ? 4.465 45.875 -2.168 1 75 339 SER B CA 1
ATOM 5001 C C . SER B 1 339 ? 4.758 47 -3.166 1 75 339 SER B C 1
ATOM 5003 O O . SER B 1 339 ? 4.113 48.031 -3.139 1 75 339 SER B O 1
#

pLDDT: mean 91.46, std 12.34, range [37.09, 98.88]

Foldseek 3Di:
DAQQEEFEAEKAKEWEFPDADDPVPTDDTDIDIDDLSLLLQLLLLLQVRHHAYAFEAEPDPRLVVRVVVCVVSVHDCLRYYYDDPFHGKYWYWHADPVRHIAIDIPPVRHTRLEDDACSQDLVNLLSHQEYEYEQLNCLHPPSVVRVLNVLQSSLVSVHAYEYENPDHPVSHPDLVSSLVSVVSSQFSHAEYEYALVSLVSVVFDDPDDPDPPSDLARRQLSQCVPADPNGGYQKYWHADPQQAIKMWGACPDPQNDDPVNVDRIDMETDGAFDDQFDAQPQLSSQLSSQLVVCVVVVHHPHVSSLLSRLQSRQQRNDDDRNVRRHHPVSSVVSVVVVD/DAQQEEFEAEKAKEWEFPDADDPVPTDDTDIDIDDLSLLLQLLLLLQVRHHAYAFEAEPDPRLVVRVVVCVVSVHDCLRYYYDDPFHGKYWYWHADPVRHIAIDIPPVRHTRLEDDACSQPLVNLLSHQEYEYEQLNCLHPPSVVRVLNVLQSSLVSVHAYEYENPDHPVSHPDLVSSLVSVVSSQFSHAEYEYALVSLVSVVFDDPPDPDPDSDLARRQLSQCVVHDPNGGYQKYWHQDPQQAIKMWGACPDPQNDDPVNVDRIDMETDGAFDDQFDAQPQLSSQLSSQLVVCVVVVHHPHVSSLLSRLQSRQQRNDDDRNVRRHHPVSSVVSVVVVD